Protein AF-0000000073264698 (afdb_homodimer)

Solvent-accessible surface area (backbone atoms only — not comparable to full-atom values): 19988 Å² total; per-residue (Å²): 133,82,76,74,71,69,73,76,76,68,92,59,79,69,50,69,64,56,56,58,44,65,70,44,79,72,70,53,70,66,53,48,53,49,50,48,73,65,31,65,71,46,46,51,50,41,48,51,43,9,61,44,48,5,30,46,52,23,46,62,50,40,37,46,68,31,37,41,78,71,71,43,52,62,69,57,36,48,51,26,49,51,34,13,47,54,22,11,37,54,28,11,48,54,45,32,46,39,34,67,73,67,63,42,50,53,68,58,51,36,48,52,25,44,50,50,14,52,53,27,47,53,48,43,55,51,32,56,76,69,63,53,53,68,68,58,49,26,53,34,31,17,44,25,18,14,11,40,52,15,25,48,19,35,51,49,42,46,44,52,66,67,48,58,86,53,57,59,26,51,54,35,26,52,46,51,38,36,23,46,50,22,19,48,51,48,59,61,60,29,63,64,88,69,38,60,64,116,134,82,77,74,72,69,74,76,75,70,90,58,80,69,52,70,63,54,57,58,46,65,70,44,80,70,70,53,68,64,53,48,55,49,50,49,74,66,31,64,69,48,46,51,50,41,49,52,44,10,62,42,48,5,31,46,52,24,47,62,52,41,36,47,68,32,37,40,78,71,71,42,51,62,70,57,36,48,52,28,51,51,35,13,47,56,22,10,37,52,29,11,50,53,46,33,46,39,33,67,72,66,62,42,51,55,66,58,51,36,50,51,25,43,51,51,14,52,54,27,47,54,49,42,54,51,33,56,75,69,62,54,55,69,68,57,48,26,54,34,32,17,45,24,19,13,11,41,52,15,25,48,20,37,51,49,42,48,46,52,65,66,47,59,86,54,56,59,26,52,54,35,26,52,48,51,38,37,23,47,50,23,19,48,51,45,58,59,56,22,72,55,89,70,38,61,71,113

Secondary structure (DSSP, 8-state):
---------------HHHHHHHHS----HHHHHHHHHH-HHHHHHHHHHIIIIIHHHHHHHTHHHHHHTTT--HHHHHHHHHHHHHHHHHHHHHHHHHHHHS---HHHHHHHHHHHHHHHHHHHHHHHHTT--HHHHHHHHHHHHHHHHHHHHHHHHHHHHHHTTS-HHHHHHHHHHHHHHHHHHHHHSTTTTT-S--/---------------HHHHHHHHS----HHHHHHHHHH-HHHHHHHHHHIIIIIHHHHHHHTHHHHHHTTT--HHHHHHHHHHHHHHHHHHHHHHHHHHHHS---HHHHHHHHHHHHHHHHHHHHHHHHTT--HHHHHHHHHHHHHHHHHHHHHHHHHHHHHHTTS-HHHHHHHHHHHHHHHHHHHHHSTTTTT-S--

Organism: Beta vulgaris subsp. vulgaris (NCBI:txid3555)

InterPro domains:
  IPR036259 MFS transporter superfamily [G3DSA:1.20.1250.20] (1-195)
  IPR036259 MFS transporter superfamily [SSF103473] (23-185)
  IPR049680 Choline/ethanolamine transporter FLVCR1-2/SLC49-like [PTHR10924] (2-188)

Foldseek 3Di:
DDCPPPPDDPVPDCPPLNVVCVVPPNPDPVVLVVLCVVQPQNVVLLVLLLQQLQLVVLLLVCQQVQLVVLVDHPVLSVLLSVLLQVLQVVLLVVLVCCCVPVVDQLVVSLVVLVVQLVVLVVVLLVCSVVVHDSVVNSVSSSSNSSSRSSNNVSSLVVSPVSSPPRDSVSSVVSSVVSSNVSSVCNNPPAVPDVHSND/DDCPPPPDDPPPDCPPLNVVCVVPPNDDPVVLVVLCVVQPQNVVLLVLLLQQLQLVVLLLVCQQVQLVVLVDHPVLSVLLSVLLQVLQVVLLVVLVCCCVPVVPQLVVSLVVLQVQLVVLVVVLLVCSVVVHDSVVNSVSSSSNSSSRSSNNVSSLVVSPVSSPPRDSVSSVVSSVVSSNVSSVCNNPPQVPDVHSND

Radius of gyration: 20.83 Å; Cα contacts (8 Å, |Δi|>4): 547; chains: 2; bounding box: 48×57×48 Å

Structure (mmCIF, N/CA/C/O backbone):
data_AF-0000000073264698-model_v1
#
loop_
_entity.id
_entity.type
_entity.pdbx_description
1 polymer 'Major facilitator superfamily (MFS) profile domain-containing protein'
#
loop_
_atom_site.group_PDB
_atom_site.id
_atom_site.type_symbol
_atom_site.label_atom_id
_atom_site.label_alt_id
_atom_site.label_comp_id
_atom_site.label_asym_id
_atom_site.label_entity_id
_atom_site.label_seq_id
_atom_site.pdbx_PDB_ins_code
_atom_site.Cartn_x
_atom_site.Cartn_y
_atom_site.Cartn_z
_atom_site.occupancy
_atom_site.B_iso_or_equiv
_atom_site.auth_seq_id
_atom_site.auth_comp_id
_atom_site.auth_asym_id
_atom_site.auth_atom_id
_atom_site.pdbx_PDB_model_num
ATOM 1 N N . CYS A 1 1 ? 21.531 9.477 -19.219 1 22.06 1 CYS A N 1
ATOM 2 C CA . CYS A 1 1 ? 21.406 9.398 -17.766 1 22.06 1 CYS A CA 1
ATOM 3 C C . CYS A 1 1 ? 20.844 10.695 -17.203 1 22.06 1 CYS A C 1
ATOM 5 O O . CYS A 1 1 ? 21.578 11.664 -16.984 1 22.06 1 CYS A O 1
ATOM 7 N N . THR A 1 2 ? 19.844 11.352 -17.781 1 27.12 2 THR A N 1
ATOM 8 C CA . THR A 1 2 ? 19.297 12.703 -17.672 1 27.12 2 THR A CA 1
ATOM 9 C C . THR A 1 2 ? 18.953 13.039 -16.234 1 27.12 2 THR A C 1
ATOM 11 O O . THR A 1 2 ? 18.234 12.281 -15.57 1 27.12 2 THR A O 1
ATOM 14 N N . LEU A 1 3 ? 19.75 13.883 -15.562 1 25.58 3 LEU A N 1
ATOM 15 C CA . LEU A 1 3 ? 19.812 14.57 -14.273 1 25.58 3 LEU A CA 1
ATOM 16 C C . LEU A 1 3 ? 18.516 15.328 -14 1 25.58 3 LEU A C 1
ATOM 18 O O . LEU A 1 3 ? 18.25 16.359 -14.625 1 25.58 3 LEU A O 1
ATOM 22 N N . ILE A 1 4 ? 17.375 14.641 -14.031 1 32.09 4 ILE A N 1
ATOM 23 C CA . ILE A 1 4 ? 16.172 15.398 -13.664 1 32.09 4 ILE A CA 1
ATOM 24 C C . ILE A 1 4 ? 16.453 16.219 -12.406 1 32.09 4 ILE A C 1
ATOM 26 O O . ILE A 1 4 ? 16.688 15.648 -11.336 1 32.09 4 ILE A O 1
ATOM 30 N N . ARG A 1 5 ? 17.047 17.344 -12.617 1 32.41 5 ARG A N 1
ATOM 31 C CA . ARG A 1 5 ? 17.297 18.344 -11.586 1 32.41 5 ARG A CA 1
ATOM 32 C C . ARG A 1 5 ? 16.062 18.547 -10.719 1 32.41 5 ARG A C 1
ATOM 34 O O . ARG A 1 5 ? 14.992 18.906 -11.219 1 32.41 5 ARG A O 1
ATOM 41 N N . PHE A 1 6 ? 15.914 17.766 -9.703 1 31.48 6 PHE A N 1
ATOM 42 C CA . PHE A 1 6 ? 14.852 18.016 -8.734 1 31.48 6 PHE A CA 1
ATOM 43 C C . PHE A 1 6 ? 14.844 19.484 -8.305 1 31.48 6 PHE A C 1
ATOM 45 O O . PHE A 1 6 ? 15.906 20.062 -8.07 1 31.48 6 PHE A O 1
ATOM 52 N N . PRO A 1 7 ? 14.039 20.25 -8.891 1 34.22 7 PRO A N 1
ATOM 53 C CA . PRO A 1 7 ? 14.016 21.656 -8.484 1 34.22 7 PRO A CA 1
ATOM 54 C C . PRO A 1 7 ? 14.289 21.844 -6.992 1 34.22 7 PRO A C 1
ATOM 56 O O . PRO A 1 7 ? 14.016 20.953 -6.191 1 34.22 7 PRO A O 1
ATOM 59 N N . SER A 1 8 ? 15.336 22.641 -6.637 1 33.06 8 SER A N 1
ATOM 60 C CA . SER A 1 8 ? 15.68 23.047 -5.281 1 33.06 8 SER A CA 1
ATOM 61 C C . SER A 1 8 ? 14.43 23.391 -4.477 1 33.06 8 SER A C 1
ATOM 63 O O . SER A 1 8 ? 13.453 23.906 -5.023 1 33.06 8 SER A O 1
ATOM 65 N N . ALA A 1 9 ? 14.203 22.812 -3.369 1 34.59 9 ALA A N 1
ATOM 66 C CA . ALA A 1 9 ? 13.117 23.031 -2.418 1 34.59 9 ALA A CA 1
ATOM 67 C C . ALA A 1 9 ? 12.859 24.531 -2.221 1 34.59 9 ALA A C 1
ATOM 69 O O . ALA A 1 9 ? 13.789 25.297 -1.97 1 34.59 9 ALA A O 1
ATOM 70 N N . PRO A 1 10 ? 11.969 25.172 -2.891 1 34.12 10 PRO A N 1
ATOM 71 C CA . PRO A 1 10 ? 11.727 26.562 -2.516 1 34.12 10 PRO A CA 1
ATOM 72 C C . PRO A 1 10 ? 11.945 26.828 -1.025 1 34.12 10 PRO A C 1
ATOM 74 O O . PRO A 1 10 ? 11.875 25.891 -0.219 1 34.12 10 PRO A O 1
ATOM 77 N N . GLU A 1 11 ? 12.617 27.969 -0.575 1 34.81 11 GLU A N 1
ATOM 78 C CA . GLU A 1 11 ? 12.656 28.438 0.807 1 34.81 11 GLU A CA 1
ATOM 79 C C . GLU A 1 11 ? 11.289 28.312 1.47 1 34.81 11 GLU A C 1
ATOM 81 O O . GLU A 1 11 ? 10.414 29.172 1.262 1 34.81 11 GLU A O 1
ATOM 86 N N . LYS A 1 12 ? 10.508 27.344 1.228 1 37.5 12 LYS A N 1
ATOM 87 C CA . LYS A 1 12 ? 9.125 27.172 1.664 1 37.5 12 LYS A CA 1
ATOM 88 C C . LYS A 1 12 ? 8.945 27.609 3.113 1 37.5 12 LYS A C 1
ATOM 90 O O . LYS A 1 12 ? 9.812 27.375 3.953 1 37.5 12 LYS A O 1
ATOM 95 N N . PRO A 1 13 ? 8.047 28.562 3.336 1 36.47 13 PRO A N 1
ATOM 96 C CA . PRO A 1 13 ? 7.633 28.875 4.707 1 36.47 13 PRO A CA 1
ATOM 97 C C . PRO A 1 13 ? 7.539 27.641 5.594 1 36.47 13 PRO A C 1
ATOM 99 O O . PRO A 1 13 ? 7.148 26.562 5.125 1 36.47 13 PRO A O 1
ATOM 102 N N . VAL A 1 14 ? 8.516 27.312 6.465 1 38.41 14 VAL A N 1
ATOM 103 C CA . VAL A 1 14 ? 8.531 26.312 7.531 1 38.41 14 VAL A CA 1
ATOM 104 C C . VAL A 1 14 ? 7.098 26.031 7.984 1 38.41 14 VAL A C 1
ATOM 106 O O . VAL A 1 14 ? 6.375 26.938 8.391 1 38.41 14 VAL A O 1
ATOM 109 N N . SER A 1 15 ? 6.328 25.219 7.332 1 36.09 15 SER A N 1
ATOM 110 C CA . SER A 1 15 ? 4.988 24.906 7.82 1 36.09 15 SER A CA 1
ATOM 111 C C . SER A 1 15 ? 4.918 24.984 9.344 1 36.09 15 SER A C 1
ATOM 113 O O . SER A 1 15 ? 5.906 24.734 10.031 1 36.09 15 SER A O 1
ATOM 115 N N . CYS A 1 16 ? 3.908 25.766 9.836 1 34.25 16 CYS A N 1
ATOM 116 C CA . CYS A 1 16 ? 3.578 25.953 11.242 1 34.25 16 CYS A CA 1
ATOM 117 C C . CYS A 1 16 ? 3.873 24.688 12.039 1 34.25 16 CYS A C 1
ATOM 119 O O . CYS A 1 16 ? 4.246 24.75 13.211 1 34.25 16 CYS A O 1
ATOM 121 N N . SER A 1 17 ? 3.744 23.484 11.383 1 37.44 17 SER A N 1
ATOM 122 C CA . SER A 1 17 ? 3.99 22.266 12.133 1 37.44 17 SER A CA 1
ATOM 123 C C . SER A 1 17 ? 5.477 22.078 12.414 1 37.44 17 SER A C 1
ATOM 125 O O . SER A 1 17 ? 5.859 21.562 13.469 1 37.44 17 SER A O 1
ATOM 127 N N . GLN A 1 18 ? 6.375 22.422 11.445 1 39.94 18 GLN A N 1
ATOM 128 C CA . GLN A 1 18 ? 7.805 22.297 11.727 1 39.94 18 GLN A CA 1
ATOM 129 C C . GLN A 1 18 ? 8.234 23.281 12.82 1 39.94 18 GLN A C 1
ATOM 131 O O . GLN A 1 18 ? 9.031 22.938 13.695 1 39.94 18 GLN A O 1
ATOM 136 N N . ASN A 1 19 ? 7.887 24.578 12.641 1 39.28 19 ASN A N 1
ATOM 137 C CA . ASN A 1 19 ? 8.25 25.547 13.656 1 39.28 19 ASN A CA 1
ATOM 138 C C . ASN A 1 19 ? 7.68 25.188 15.023 1 39.28 19 ASN A C 1
ATOM 140 O O . ASN A 1 19 ? 8.367 25.297 16.047 1 39.28 19 ASN A O 1
ATOM 144 N N . PHE A 1 20 ? 6.371 24.906 15.039 1 39.91 20 PHE A N 1
ATOM 145 C CA . PHE A 1 20 ? 5.805 24.484 16.312 1 39.91 20 PHE A CA 1
ATOM 146 C C . PHE A 1 20 ? 6.449 23.203 16.812 1 39.91 20 PHE A C 1
ATOM 148 O O . PHE A 1 20 ? 6.625 23.016 18.016 1 39.91 20 PHE A O 1
ATOM 155 N N . ARG A 1 21 ? 6.871 22.312 15.945 1 44.22 21 ARG A N 1
ATOM 156 C CA . ARG A 1 21 ? 7.598 21.078 16.281 1 44.22 21 ARG A CA 1
ATOM 157 C C . ARG A 1 21 ? 9 21.406 16.797 1 44.22 21 ARG A C 1
ATOM 159 O O . ARG A 1 21 ? 9.562 20.641 17.578 1 44.22 21 ARG A O 1
ATOM 166 N N . GLN A 1 22 ? 9.633 22.312 16.281 1 46.19 22 GLN A N 1
ATOM 167 C CA . GLN A 1 22 ? 10.961 22.703 16.75 1 46.19 22 GLN A CA 1
ATOM 168 C C . GLN A 1 22 ? 10.93 23.062 18.234 1 46.19 22 GLN A C 1
ATOM 170 O O . GLN A 1 22 ? 11.93 22.891 18.938 1 46.19 22 GLN A O 1
ATOM 175 N N . GLN A 1 23 ? 9.953 23.812 18.578 1 47.06 23 GLN A N 1
ATOM 176 C CA . GLN A 1 23 ? 10.062 24.312 19.953 1 47.06 23 GLN A CA 1
ATOM 177 C C . GLN A 1 23 ? 9.758 23.203 20.969 1 47.06 23 GLN A C 1
ATOM 179 O O . GLN A 1 23 ? 10.078 23.328 22.141 1 47.06 23 GLN A O 1
ATOM 184 N N . ILE A 1 24 ? 8.859 22.234 20.609 1 47.81 24 ILE A N 1
ATOM 185 C CA . ILE A 1 24 ? 8.555 21.25 21.656 1 47.81 24 ILE A CA 1
ATOM 186 C C . ILE A 1 24 ? 9.609 20.141 21.641 1 47.81 24 ILE A C 1
ATOM 188 O O . ILE A 1 24 ? 9.945 19.609 20.578 1 47.81 24 ILE A O 1
ATOM 192 N N . GLU A 1 25 ? 10.406 20.047 22.562 1 51.59 25 GLU A N 1
ATOM 193 C CA . GLU A 1 25 ? 11.344 18.953 22.781 1 51.59 25 GLU A CA 1
ATOM 194 C C . GLU A 1 25 ? 10.852 17.672 22.109 1 51.59 25 GLU A C 1
ATOM 196 O O . GLU A 1 25 ? 9.781 17.156 22.438 1 51.59 25 GLU A O 1
ATOM 201 N N . LYS A 1 26 ? 11.102 17.531 20.797 1 58.25 26 LYS A N 1
ATOM 202 C CA . LYS A 1 26 ? 10.68 16.359 20.016 1 58.25 26 LYS A CA 1
ATOM 203 C C . LYS A 1 26 ? 10.875 15.078 20.812 1 58.25 26 LYS A C 1
ATOM 205 O O . LYS A 1 26 ? 11.977 14.797 21.297 1 58.25 26 LYS A O 1
ATOM 210 N N . PRO A 1 27 ? 9.867 14.492 21.406 1 60.19 27 PRO A N 1
ATOM 211 C CA . PRO A 1 27 ? 10.031 13.227 22.125 1 60.19 27 PRO A CA 1
ATOM 212 C C . PRO A 1 27 ? 10.938 12.242 21.391 1 60.19 27 PRO A C 1
ATOM 214 O O . PRO A 1 27 ? 11.094 12.328 20.172 1 60.19 27 PRO A O 1
ATOM 217 N N . ASP A 1 28 ? 11.727 11.547 22.156 1 72.75 28 ASP A N 1
ATOM 218 C CA . ASP A 1 28 ? 12.57 10.445 21.688 1 72.75 28 ASP A CA 1
ATOM 219 C C . ASP A 1 28 ? 11.805 9.516 20.766 1 72.75 28 ASP A C 1
ATOM 221 O O . ASP A 1 28 ? 10.578 9.438 20.828 1 72.75 28 ASP A O 1
ATOM 225 N N . VAL A 1 29 ? 12.477 9.078 19.75 1 76.06 29 VAL A N 1
ATOM 226 C CA . VAL A 1 29 ? 11.945 8.148 18.75 1 76.06 29 VAL A CA 1
ATOM 227 C C . VAL A 1 29 ? 11.188 7.023 19.453 1 76.06 29 VAL A C 1
ATOM 229 O O . VAL A 1 29 ? 10.078 6.66 19.047 1 76.06 29 VAL A O 1
ATOM 232 N N . VAL A 1 30 ? 11.758 6.551 20.406 1 76.88 30 VAL A N 1
ATOM 233 C CA . VAL A 1 30 ? 11.164 5.441 21.141 1 76.88 30 VAL A CA 1
ATOM 234 C C . VAL A 1 30 ? 9.844 5.879 21.766 1 76.88 30 VAL A C 1
ATOM 236 O O . VAL A 1 30 ? 8.859 5.133 21.734 1 76.88 30 VAL A O 1
ATOM 239 N N . SER A 1 31 ? 9.852 7.031 22.219 1 80.12 31 SER A N 1
ATOM 240 C CA . SER A 1 31 ? 8.633 7.555 22.844 1 80.12 31 SER A CA 1
ATOM 241 C C . SER A 1 31 ? 7.531 7.758 21.812 1 80.12 31 SER A C 1
ATOM 243 O O . SER A 1 31 ? 6.355 7.516 22.094 1 80.12 31 SER A O 1
ATOM 245 N N . GLN A 1 32 ? 7.961 8.133 20.609 1 81.06 32 GLN A N 1
ATOM 246 C CA . GLN A 1 32 ? 6.996 8.328 19.531 1 81.06 32 GLN A CA 1
ATOM 247 C C . GLN A 1 32 ? 6.324 7.02 19.156 1 81.06 32 GLN A C 1
ATOM 249 O O . GLN A 1 32 ? 5.094 6.945 19.062 1 81.06 32 GLN A O 1
ATOM 254 N N . TYR A 1 33 ? 7.074 6.062 19.031 1 85.44 33 TYR A N 1
ATOM 255 C CA . TYR A 1 33 ? 6.539 4.758 18.656 1 85.44 33 TYR A CA 1
ATOM 256 C C . TYR A 1 33 ? 5.777 4.129 19.812 1 85.44 33 TYR A C 1
ATOM 258 O O . TYR A 1 33 ? 4.742 3.484 19.609 1 85.44 33 TYR A O 1
ATOM 266 N N . THR A 1 34 ? 6.273 4.305 20.969 1 85.5 34 THR A N 1
ATOM 267 C CA . THR A 1 34 ? 5.574 3.781 22.141 1 85.5 34 THR A CA 1
ATOM 268 C C . THR A 1 34 ? 4.207 4.441 22.297 1 85.5 34 THR A C 1
ATOM 270 O O . THR A 1 34 ? 3.23 3.783 22.656 1 85.5 34 THR A O 1
ATOM 273 N N . SER A 1 35 ? 4.18 5.648 22.031 1 87.25 35 SER A N 1
ATOM 274 C CA . SER A 1 35 ? 2.908 6.355 22.125 1 87.25 35 SER A CA 1
ATOM 275 C C . SER A 1 35 ? 1.899 5.812 21.125 1 87.25 35 SER A C 1
ATOM 277 O O . SER A 1 35 ? 0.702 5.75 21.406 1 87.25 35 SER A O 1
ATOM 279 N N . LEU A 1 36 ? 2.389 5.469 19.984 1 89.69 36 LEU A N 1
ATOM 280 C CA . LEU A 1 36 ? 1.523 4.887 18.969 1 89.69 36 LEU A CA 1
ATOM 281 C C . LEU A 1 36 ? 0.93 3.566 19.438 1 89.69 36 LEU A C 1
ATOM 283 O O . LEU A 1 36 ? -0.267 3.322 19.281 1 89.69 36 LEU A O 1
ATOM 287 N N . PHE A 1 37 ? 1.741 2.84 20.078 1 89.94 37 PHE A N 1
ATOM 288 C CA . PHE A 1 37 ? 1.315 1.504 20.484 1 89.94 37 PHE A CA 1
ATOM 289 C C . PHE A 1 37 ? 0.487 1.557 21.75 1 89.94 37 PHE A C 1
ATOM 291 O O . PHE A 1 37 ? -0.177 0.581 22.109 1 89.94 37 PHE A O 1
ATOM 298 N N . ARG A 1 38 ? 0.439 2.67 22.359 1 88.31 38 ARG A N 1
ATOM 299 C CA . ARG A 1 38 ? -0.348 2.842 23.578 1 88.31 38 ARG A CA 1
ATOM 300 C C . ARG A 1 38 ? -1.711 3.449 23.266 1 88.31 38 ARG A C 1
ATOM 302 O O . ARG A 1 38 ? -2.633 3.369 24.078 1 88.31 38 ARG A O 1
ATOM 309 N N . SER A 1 39 ? -1.797 3.975 22.141 1 91.69 39 SER A N 1
ATOM 310 C CA . SER A 1 39 ? -3.066 4.574 21.734 1 91.69 39 SER A CA 1
ATOM 311 C C . SER A 1 39 ? -4.043 3.514 21.234 1 91.69 39 SER A C 1
ATOM 313 O O . SER A 1 39 ? -3.852 2.949 20.156 1 91.69 39 SER A O 1
ATOM 315 N N . THR A 1 40 ? -5.09 3.297 21.984 1 93.25 40 THR A N 1
ATOM 316 C CA . THR A 1 40 ? -6.09 2.295 21.625 1 93.25 40 THR A CA 1
ATOM 317 C C . THR A 1 40 ? -6.762 2.648 20.297 1 93.25 40 THR A C 1
ATOM 319 O O . THR A 1 40 ? -7.062 1.764 19.5 1 93.25 40 THR A O 1
ATOM 322 N N . ASP A 1 41 ? -7.016 3.947 20.141 1 94.81 41 ASP A N 1
ATOM 323 C CA . ASP A 1 41 ? -7.645 4.387 18.891 1 94.81 41 ASP A CA 1
ATOM 324 C C . ASP A 1 41 ? -6.746 4.109 17.688 1 94.81 41 ASP A C 1
ATOM 326 O O . ASP A 1 41 ? -7.219 3.65 16.656 1 94.81 41 ASP A O 1
ATOM 330 N N . PHE A 1 42 ? -5.504 4.402 17.906 1 96.31 42 PHE A N 1
ATOM 331 C CA . PHE A 1 42 ? -4.555 4.152 16.828 1 96.31 42 PHE A CA 1
ATOM 332 C C . PHE A 1 42 ? -4.438 2.662 16.547 1 96.31 42 PHE A C 1
ATOM 334 O O . PHE A 1 42 ? -4.387 2.244 15.383 1 96.31 42 PHE A O 1
ATOM 341 N N . LEU A 1 43 ? -4.426 1.874 17.516 1 95.69 43 LEU A N 1
ATOM 342 C CA . LEU A 1 43 ? -4.312 0.429 17.344 1 95.69 43 LEU A CA 1
ATOM 343 C C . LEU A 1 43 ? -5.535 -0.132 16.625 1 95.69 43 LEU A C 1
ATOM 345 O O . LEU A 1 43 ? -5.418 -1.071 15.836 1 95.69 43 LEU A O 1
ATOM 349 N N . ARG A 1 44 ? -6.656 0.418 16.922 1 95.06 44 ARG A N 1
ATOM 350 C CA . ARG A 1 44 ? -7.863 -0.002 16.219 1 95.06 44 ARG A CA 1
ATOM 351 C C . ARG A 1 44 ? -7.754 0.307 14.727 1 95.06 44 ARG A C 1
ATOM 353 O O . ARG A 1 44 ? -8.148 -0.505 13.891 1 95.06 44 ARG A O 1
ATOM 360 N N . ILE A 1 45 ? -7.215 1.462 14.398 1 96.44 45 ILE A N 1
ATOM 361 C CA . ILE A 1 45 ? -7.02 1.843 13 1 96.44 45 ILE A CA 1
ATOM 362 C C . ILE A 1 45 ? -6.039 0.876 12.336 1 96.44 45 ILE A C 1
ATOM 364 O O . ILE A 1 45 ? -6.262 0.438 11.211 1 96.44 45 ILE A O 1
ATOM 368 N N . CYS A 1 46 ? -5.027 0.505 13.117 1 96.19 46 CYS A N 1
ATOM 369 C CA . CYS A 1 46 ? -4.027 -0.427 12.602 1 96.19 46 CYS A CA 1
ATOM 370 C C . CYS A 1 46 ? -4.652 -1.781 12.297 1 96.19 46 CYS A C 1
ATOM 372 O O . CYS A 1 46 ? -4.375 -2.377 11.25 1 96.19 46 CYS A O 1
ATOM 374 N N . ILE A 1 47 ? -5.461 -2.195 13.102 1 94.12 47 ILE A N 1
ATOM 375 C CA . ILE A 1 47 ? -6.125 -3.48 12.914 1 94.12 47 ILE A CA 1
ATOM 376 C C . ILE A 1 47 ? -7.027 -3.418 11.68 1 94.12 47 ILE A C 1
ATOM 378 O O . ILE A 1 47 ? -7.023 -4.332 10.852 1 94.12 47 ILE A O 1
ATOM 382 N N . CYS A 1 48 ? -7.766 -2.359 11.578 1 94.06 48 CYS A N 1
ATOM 383 C CA . CYS A 1 48 ? -8.633 -2.174 10.414 1 94.06 48 CYS A CA 1
ATOM 384 C C . CYS A 1 48 ? -7.824 -2.113 9.133 1 94.06 48 CYS A C 1
ATOM 386 O O . CYS A 1 48 ? -8.211 -2.705 8.117 1 94.06 48 CYS A O 1
ATOM 388 N N . TYR A 1 49 ? -6.773 -1.435 9.266 1 95.5 49 TYR A N 1
ATOM 389 C CA . TYR A 1 49 ? -5.902 -1.277 8.102 1 95.5 49 TYR A CA 1
ATOM 390 C C . TYR A 1 49 ? -5.289 -2.613 7.695 1 95.5 49 TYR A C 1
ATOM 392 O O . TYR A 1 49 ? -5.289 -2.965 6.516 1 95.5 49 TYR A O 1
ATOM 400 N N . GLY A 1 50 ? -4.793 -3.355 8.602 1 93.12 50 GLY A N 1
ATOM 401 C CA . GLY A 1 50 ? -4.184 -4.648 8.336 1 93.12 50 GLY A CA 1
ATOM 402 C C . GLY A 1 50 ? -5.18 -5.699 7.887 1 93.12 50 GLY A C 1
ATOM 403 O O . GLY A 1 50 ? -4.93 -6.422 6.918 1 93.12 50 GLY A O 1
ATOM 404 N N . LEU A 1 51 ? -6.277 -5.762 8.516 1 88.56 51 LEU A N 1
ATOM 405 C CA . LEU A 1 51 ? -7.297 -6.746 8.18 1 88.56 51 LEU A CA 1
ATOM 406 C C . LEU A 1 51 ? -7.98 -6.391 6.863 1 88.56 51 LEU A C 1
ATOM 408 O O . LEU A 1 51 ? -8.359 -7.281 6.098 1 88.56 51 LEU A O 1
ATOM 412 N N . GLY A 1 52 ? -8.133 -5.16 6.66 1 92.75 52 GLY A N 1
ATOM 413 C CA . GLY A 1 52 ? -8.758 -4.734 5.418 1 92.75 52 GLY A CA 1
ATOM 414 C C . GLY A 1 52 ? -7.805 -4.75 4.238 1 92.75 52 GLY A C 1
ATOM 415 O O . GLY A 1 52 ? -7.848 -5.66 3.408 1 92.75 52 GLY A O 1
ATOM 416 N N . SER A 1 53 ? -6.895 -3.836 4.254 1 92.38 53 SER A N 1
ATOM 417 C CA . SER A 1 53 ? -5.996 -3.639 3.119 1 92.38 53 SER A CA 1
ATOM 418 C C . SER A 1 53 ? -4.961 -4.754 3.031 1 92.38 53 SER A C 1
ATOM 420 O O . SER A 1 53 ? -4.59 -5.18 1.937 1 92.38 53 SER A O 1
ATOM 422 N N . GLY A 1 54 ? -4.484 -5.238 4.145 1 90.25 54 GLY A N 1
ATOM 423 C CA . GLY A 1 54 ? -3.5 -6.309 4.133 1 90.25 54 GLY A CA 1
ATOM 424 C C . GLY A 1 54 ? -4.051 -7.621 3.617 1 90.25 54 GLY A C 1
ATOM 425 O O . GLY A 1 54 ? -3.432 -8.273 2.771 1 90.25 54 GLY A O 1
ATOM 426 N N . LEU A 1 55 ? -5.141 -7.992 4.121 1 88.56 55 LEU A N 1
ATOM 427 C CA . LEU A 1 55 ? -5.773 -9.219 3.654 1 88.56 55 LEU A CA 1
ATOM 428 C C . LEU A 1 55 ? -6.145 -9.109 2.18 1 88.56 55 LEU A C 1
ATOM 430 O O . LEU A 1 55 ? -6.023 -10.086 1.432 1 88.56 55 LEU A O 1
ATOM 434 N N . TYR A 1 56 ? -6.574 -7.984 1.827 1 91.12 56 TYR A N 1
ATOM 435 C CA . TYR A 1 56 ? -6.895 -7.742 0.425 1 91.12 56 TYR A CA 1
ATOM 436 C C . TYR A 1 56 ? -5.656 -7.898 -0.452 1 91.12 56 TYR A C 1
ATOM 438 O O . TYR A 1 56 ? -5.734 -8.453 -1.552 1 91.12 56 TYR A O 1
ATOM 446 N N . ALA A 1 57 ? -4.594 -7.367 0.016 1 87 57 ALA A N 1
ATOM 447 C CA . ALA A 1 57 ? -3.344 -7.512 -0.724 1 87 57 ALA A CA 1
ATOM 448 C C . ALA A 1 57 ? -2.969 -8.984 -0.886 1 87 57 ALA A C 1
ATOM 450 O O . ALA A 1 57 ? -2.533 -9.406 -1.96 1 87 57 ALA A O 1
ATOM 451 N N . GLY A 1 58 ? -3.107 -9.719 0.141 1 83.75 58 GLY A N 1
ATOM 452 C CA . GLY A 1 58 ? -2.877 -11.156 0.058 1 83.75 58 GLY A CA 1
ATOM 453 C C . GLY A 1 58 ? -3.816 -11.859 -0.904 1 83.75 58 GLY A C 1
ATOM 454 O O . GLY A 1 58 ? -3.395 -12.734 -1.664 1 83.75 58 GLY A O 1
ATOM 455 N N . TRP A 1 59 ? -5.043 -11.477 -0.845 1 86 59 TRP A N 1
ATOM 456 C CA . TRP A 1 59 ? -6.043 -12.039 -1.749 1 86 59 TRP A CA 1
ATOM 457 C C . TRP A 1 59 ? -5.688 -11.742 -3.203 1 86 59 TRP A C 1
ATOM 459 O O . TRP A 1 59 ? -5.777 -12.625 -4.062 1 86 59 TRP A O 1
ATOM 469 N N . CYS A 1 60 ? -5.301 -10.523 -3.445 1 83.88 60 CYS A N 1
ATOM 470 C CA . CYS A 1 60 ? -4.91 -10.133 -4.797 1 83.88 60 CYS A CA 1
ATOM 471 C C . CYS A 1 60 ? -3.703 -10.938 -5.266 1 83.88 60 CYS A C 1
ATOM 473 O O . CYS A 1 60 ? -3.617 -11.312 -6.438 1 83.88 60 CYS A O 1
ATOM 475 N N . GLY A 1 61 ? -2.842 -11.203 -4.422 1 78.06 61 GLY A N 1
ATOM 476 C CA . GLY A 1 61 ? -1.646 -11.961 -4.758 1 78.06 61 GLY A CA 1
ATOM 477 C C . GLY A 1 61 ? -1.925 -13.422 -5.062 1 78.06 61 GLY A C 1
ATOM 478 O O . GLY A 1 61 ? -1.166 -14.062 -5.789 1 78.06 61 GLY A O 1
ATOM 479 N N . SER A 1 62 ? -3.021 -13.961 -4.555 1 78.5 62 SER A N 1
ATOM 480 C CA . SER A 1 62 ? -3.352 -15.367 -4.742 1 78.5 62 SER A CA 1
ATOM 481 C C . SER A 1 62 ? -4.559 -15.539 -5.664 1 78.5 62 SER A C 1
ATOM 483 O O . SER A 1 62 ? -5.168 -16.609 -5.707 1 78.5 62 SER A O 1
ATOM 485 N N . LEU A 1 63 ? -4.918 -14.539 -6.266 1 83.56 63 LEU A N 1
ATOM 486 C CA . LEU A 1 63 ? -6.145 -14.508 -7.055 1 83.56 63 LEU 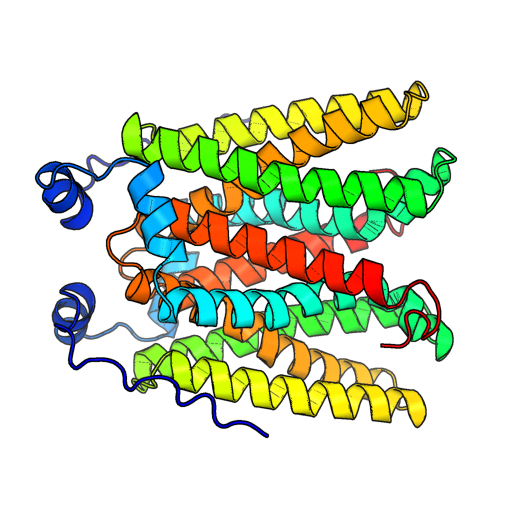A CA 1
ATOM 487 C C . LEU A 1 63 ? -6.121 -15.578 -8.141 1 83.56 63 LEU A C 1
ATOM 489 O O . LEU A 1 63 ? -7.098 -16.312 -8.312 1 83.56 63 LEU A O 1
ATOM 493 N N . ASN A 1 64 ? -5.008 -15.688 -8.82 1 79.56 64 ASN A N 1
ATOM 494 C CA . ASN A 1 64 ? -4.898 -16.656 -9.906 1 79.56 64 ASN A CA 1
ATOM 495 C C . ASN A 1 64 ? -5.039 -18.094 -9.398 1 79.56 64 ASN A C 1
ATOM 497 O O . ASN A 1 64 ? -5.758 -18.891 -9.984 1 79.56 64 ASN A O 1
ATOM 501 N N . GLU A 1 65 ? -4.348 -18.359 -8.352 1 76.12 65 GLU A N 1
ATOM 502 C CA . GLU A 1 65 ? -4.418 -19.688 -7.777 1 76.12 65 GLU A CA 1
ATOM 503 C C . GLU A 1 65 ? -5.828 -20.016 -7.285 1 76.12 65 GLU A C 1
ATOM 505 O O . GLU A 1 65 ? -6.316 -21.125 -7.453 1 76.12 65 GLU A O 1
ATOM 510 N N . ASN A 1 66 ? -6.48 -19.141 -6.68 1 81.88 66 ASN A N 1
ATOM 511 C CA . ASN A 1 66 ? -7.816 -19.344 -6.125 1 81.88 66 ASN A CA 1
ATOM 512 C C . ASN A 1 66 ? -8.859 -19.516 -7.227 1 81.88 66 ASN A C 1
ATOM 514 O O . ASN A 1 66 ? -9.727 -20.375 -7.129 1 81.88 66 ASN A O 1
ATOM 518 N N . LEU A 1 67 ? -8.68 -18.766 -8.234 1 87.06 67 LEU A N 1
ATOM 519 C CA . LEU A 1 67 ? -9.711 -18.797 -9.273 1 87.06 67 LEU A CA 1
ATOM 520 C C . LEU A 1 67 ? -9.492 -19.953 -10.227 1 87.06 67 LEU A C 1
ATOM 522 O O . LEU A 1 67 ? -10.406 -20.359 -10.953 1 87.06 67 LEU A O 1
ATOM 526 N N . ALA A 1 68 ? -8.258 -20.469 -10.266 1 84 68 ALA A N 1
ATOM 527 C CA . ALA A 1 68 ? -7.996 -21.656 -11.055 1 84 68 ALA A CA 1
ATOM 528 C C . ALA A 1 68 ? -8.852 -22.828 -10.578 1 84 68 ALA A C 1
ATOM 530 O O . ALA A 1 68 ? -9.266 -23.672 -11.383 1 84 68 ALA A O 1
ATOM 531 N N . SER A 1 69 ? -9.141 -22.828 -9.344 1 83.94 69 SER A N 1
ATOM 532 C CA . SER A 1 69 ? -9.961 -23.891 -8.773 1 83.94 69 SER A CA 1
ATOM 533 C C . SER A 1 69 ? -11.398 -23.812 -9.273 1 83.94 69 SER A C 1
ATOM 535 O O . SER A 1 69 ? -12.141 -24.797 -9.211 1 83.94 69 SER A O 1
ATOM 537 N N . TYR A 1 70 ? -11.742 -22.688 -9.75 1 87.69 70 TYR A N 1
ATOM 538 C CA . TYR A 1 70 ? -13.086 -22.5 -10.281 1 87.69 70 TYR A CA 1
ATOM 539 C C . TYR A 1 70 ? -13.07 -22.531 -11.805 1 87.69 70 TYR A C 1
ATOM 541 O O . TYR A 1 70 ? -14.07 -22.172 -12.445 1 87.69 70 TYR A O 1
ATOM 549 N N . GLY A 1 71 ? -11.906 -22.797 -12.422 1 86.25 71 GLY A N 1
ATOM 550 C CA . GLY A 1 71 ? -11.805 -22.984 -13.859 1 86.25 71 GLY A CA 1
ATOM 551 C C . GLY A 1 71 ? -11.43 -21.719 -14.609 1 86.25 71 GLY A C 1
ATOM 552 O O . GLY A 1 71 ? -11.516 -21.672 -15.836 1 86.25 71 GLY A O 1
ATOM 553 N N . LEU A 1 72 ? -11.133 -20.719 -13.922 1 88.31 72 LEU A N 1
ATOM 554 C CA . LEU A 1 72 ? -10.719 -19.484 -14.586 1 88.31 72 LEU A CA 1
ATOM 555 C C . LEU A 1 72 ? -9.227 -19.5 -14.891 1 88.31 72 LEU A C 1
ATOM 557 O O . LEU A 1 72 ? -8.43 -20 -14.086 1 88.31 72 LEU A O 1
ATOM 561 N N . ASN A 1 73 ? -8.93 -18.953 -16.031 1 85.25 73 ASN A N 1
ATOM 562 C CA . ASN A 1 73 ? -7.52 -18.938 -16.422 1 85.25 73 ASN A CA 1
ATOM 563 C C . ASN A 1 73 ? -6.816 -17.688 -15.906 1 85.25 73 ASN A C 1
ATOM 565 O O . ASN A 1 73 ? -7.441 -16.828 -15.281 1 85.25 73 ASN A O 1
ATOM 569 N N . GLN A 1 74 ? -5.57 -17.562 -16.141 1 80.69 74 GLN A N 1
ATOM 570 C CA . GLN A 1 74 ? -4.719 -16.484 -15.633 1 80.69 74 GLN A CA 1
ATOM 571 C C . GLN A 1 74 ? -5.137 -15.133 -16.203 1 80.69 74 GLN A C 1
ATOM 573 O O . GLN A 1 74 ? -5.105 -14.117 -15.508 1 80.69 74 GLN A O 1
ATOM 578 N N . ALA A 1 75 ? -5.441 -15.141 -17.438 1 83.75 75 ALA A N 1
ATOM 579 C CA . ALA A 1 75 ? -5.875 -13.898 -18.078 1 83.75 75 ALA A CA 1
ATOM 580 C C . ALA A 1 75 ? -7.125 -13.344 -17.406 1 83.75 75 ALA A C 1
ATOM 582 O O . ALA A 1 75 ? -7.215 -12.141 -17.156 1 83.75 75 ALA A O 1
ATOM 583 N N . ASN A 1 76 ? -8.078 -14.25 -17.109 1 89.25 76 ASN A N 1
ATOM 584 C CA . ASN A 1 76 ? -9.305 -13.836 -16.438 1 89.25 76 ASN A CA 1
ATOM 585 C C . ASN A 1 76 ? -9.031 -13.297 -15.039 1 89.25 76 ASN A C 1
ATOM 587 O O . ASN A 1 76 ? -9.602 -12.281 -14.641 1 89.25 76 ASN A O 1
ATOM 591 N N . SER A 1 77 ? -8.18 -13.961 -14.359 1 86.69 77 SER A N 1
ATOM 592 C CA . SER A 1 77 ? -7.805 -13.516 -13.023 1 86.69 77 SER A CA 1
ATOM 593 C C . SER A 1 77 ? -7.141 -12.141 -13.07 1 86.69 77 SER A C 1
ATOM 595 O O . SER A 1 77 ? -7.336 -11.32 -12.172 1 86.69 77 SER A O 1
ATOM 597 N N . GLY A 1 78 ? -6.336 -11.891 -14.039 1 83.25 78 GLY A N 1
ATOM 598 C CA . GLY A 1 78 ? -5.695 -10.602 -14.219 1 83.25 78 GLY A CA 1
ATOM 599 C C . GLY A 1 78 ? -6.684 -9.469 -14.43 1 83.25 78 GLY A C 1
ATOM 600 O O . GLY A 1 78 ? -6.527 -8.383 -13.859 1 83.25 78 GLY A O 1
ATOM 601 N N . TRP A 1 79 ? -7.633 -9.734 -15.211 1 87.81 79 TRP A N 1
ATOM 602 C CA . TRP A 1 79 ? -8.656 -8.727 -15.469 1 87.81 79 TRP A CA 1
ATOM 603 C C . TRP A 1 79 ? -9.43 -8.406 -14.195 1 87.81 79 TRP A C 1
ATOM 605 O O . TRP A 1 79 ? -9.75 -7.242 -13.938 1 87.81 79 TRP A O 1
ATOM 615 N N . ILE A 1 80 ? -9.727 -9.438 -13.484 1 91.94 80 ILE A N 1
ATOM 616 C CA . ILE A 1 80 ? -10.461 -9.258 -12.234 1 91.94 80 ILE A CA 1
ATOM 617 C C . ILE A 1 80 ? -9.625 -8.438 -11.258 1 91.94 80 ILE A C 1
ATOM 619 O O . ILE A 1 80 ? -10.133 -7.496 -10.648 1 91.94 80 ILE A O 1
ATOM 623 N N . GLY A 1 81 ? -8.398 -8.805 -11.156 1 88.94 81 GLY A N 1
ATOM 624 C CA . GLY A 1 81 ? -7.5 -8.055 -10.289 1 88.94 81 GLY A CA 1
ATOM 625 C C . GLY A 1 81 ? -7.336 -6.605 -10.711 1 88.94 81 GLY A C 1
ATOM 626 O O . GLY A 1 81 ? -7.367 -5.703 -9.867 1 88.94 81 GLY A O 1
ATOM 627 N N . MET A 1 82 ? -7.121 -6.387 -11.945 1 87.94 82 MET A N 1
ATOM 628 C CA . MET A 1 82 ? -6.957 -5.035 -12.469 1 87.94 82 MET A CA 1
ATOM 629 C C . MET A 1 82 ? -8.203 -4.195 -12.211 1 87.94 82 MET A C 1
ATOM 631 O O . MET A 1 82 ? -8.109 -3.039 -11.797 1 87.94 82 MET A O 1
ATOM 635 N N . ALA A 1 83 ? -9.305 -4.766 -12.492 1 92.88 83 ALA A N 1
ATOM 636 C CA . ALA A 1 83 ? -10.562 -4.055 -12.258 1 92.88 83 ALA A CA 1
ATOM 637 C C . ALA A 1 83 ? -10.727 -3.693 -10.789 1 92.88 83 ALA A C 1
ATOM 639 O O . ALA A 1 83 ? -11.242 -2.621 -10.461 1 92.88 83 ALA A O 1
ATOM 640 N N . SER A 1 84 ? -10.367 -4.66 -9.977 1 94.06 84 SER A N 1
ATOM 641 C CA . SER A 1 84 ? -10.453 -4.406 -8.539 1 94.06 84 SER A CA 1
ATOM 642 C C . SER A 1 84 ? -9.578 -3.227 -8.133 1 94.06 84 SER A C 1
ATOM 644 O O . SER A 1 84 ? -10 -2.383 -7.34 1 94.06 84 SER A O 1
ATOM 646 N N . LEU A 1 85 ? -8.453 -3.08 -8.695 1 90.5 85 LEU A N 1
ATOM 647 C CA . LEU A 1 85 ? -7.523 -1.995 -8.398 1 90.5 85 LEU A CA 1
ATOM 648 C C . LEU A 1 85 ? -8.07 -0.66 -8.891 1 90.5 85 LEU A C 1
ATOM 650 O O . LEU A 1 85 ? -8.016 0.342 -8.172 1 90.5 85 LEU A O 1
ATOM 654 N N . LEU A 1 86 ? -8.578 -0.7 -10.039 1 91.12 86 LEU A N 1
ATOM 655 C CA . LEU A 1 86 ? -9.141 0.517 -10.617 1 91.12 86 LEU A CA 1
ATOM 656 C C . LEU A 1 86 ? -10.367 0.967 -9.836 1 91.12 86 LEU A C 1
ATOM 658 O O . LEU A 1 86 ? -10.617 2.166 -9.695 1 91.12 86 LEU A O 1
ATOM 662 N N . GLY A 1 87 ? -11.117 0.034 -9.445 1 95.25 87 GLY A N 1
ATOM 663 C CA . GLY A 1 87 ? -12.242 0.363 -8.586 1 95.25 87 GLY A CA 1
ATOM 664 C C . GLY A 1 87 ? -11.836 1.101 -7.324 1 95.25 87 GLY A C 1
ATOM 665 O O . GLY A 1 87 ? -12.57 1.96 -6.836 1 95.25 87 GLY A O 1
ATOM 666 N N . GLY A 1 88 ? -10.719 0.747 -6.848 1 94.19 88 GLY A N 1
ATOM 667 C CA . GLY A 1 88 ? -10.211 1.411 -5.66 1 94.19 88 GLY A CA 1
ATOM 668 C C . GLY A 1 88 ? -10.047 2.908 -5.84 1 94.19 88 GLY A C 1
ATOM 669 O O . GLY A 1 88 ? -10.312 3.682 -4.918 1 94.19 88 GLY A O 1
ATOM 670 N N . PHE A 1 89 ? -9.602 3.295 -6.988 1 92.44 89 PHE A N 1
ATOM 671 C CA . PHE A 1 89 ? -9.445 4.719 -7.258 1 92.44 89 PHE A CA 1
ATOM 672 C C . PHE A 1 89 ? -10.797 5.426 -7.227 1 92.44 89 PHE A C 1
ATOM 674 O O . PHE A 1 89 ? -10.922 6.508 -6.648 1 92.44 89 PHE A O 1
ATOM 681 N N . VAL A 1 90 ? -11.727 4.801 -7.797 1 94.06 90 VAL A N 1
ATOM 682 C CA . VAL A 1 90 ? -13.062 5.383 -7.832 1 94.06 90 VAL A CA 1
ATOM 683 C C . VAL A 1 90 ? -13.633 5.449 -6.418 1 94.06 90 VAL A C 1
ATOM 685 O O . VAL A 1 90 ? -14.156 6.488 -6 1 94.06 90 VAL A O 1
ATOM 688 N N . GLY A 1 91 ? -13.555 4.344 -5.762 1 95 91 GLY A N 1
ATOM 689 C CA . GLY A 1 91 ? -14.023 4.324 -4.387 1 95 91 GLY A CA 1
ATOM 690 C C . GLY A 1 91 ? -13.344 5.352 -3.506 1 95 91 GLY A C 1
ATOM 691 O O . GLY A 1 91 ? -14 6.031 -2.713 1 95 91 GLY A O 1
ATOM 692 N N . GLY A 1 92 ? -12.031 5.438 -3.66 1 94.69 92 GLY A N 1
ATOM 693 C CA . GLY A 1 92 ? -11.281 6.43 -2.91 1 94.69 92 GLY A CA 1
ATOM 694 C C . GLY A 1 92 ? -11.672 7.855 -3.244 1 94.69 92 GLY A C 1
ATOM 695 O O . GLY A 1 92 ? -11.719 8.719 -2.363 1 94.69 92 GLY A O 1
ATOM 696 N N . THR A 1 93 ? -11.906 8.086 -4.5 1 94 93 THR A N 1
ATOM 697 C CA . THR A 1 93 ? -12.328 9.414 -4.922 1 94 93 THR A CA 1
ATOM 698 C C . THR A 1 93 ? -13.688 9.773 -4.324 1 94 93 THR A C 1
ATOM 700 O O . THR A 1 93 ? -13.852 10.844 -3.742 1 94 93 THR A O 1
ATOM 703 N N . VAL A 1 94 ? -14.562 8.875 -4.426 1 94.31 94 VAL A N 1
ATOM 704 C CA . VAL A 1 94 ? -15.898 9.109 -3.881 1 94.31 94 VAL A CA 1
ATOM 705 C C . VAL A 1 94 ? -15.812 9.305 -2.369 1 94.31 94 VAL A C 1
ATOM 707 O O . VAL A 1 94 ? -16.422 10.227 -1.819 1 94.31 94 VAL A O 1
ATOM 710 N N . GLY A 1 95 ? -15.109 8.445 -1.727 1 93.94 95 GLY A N 1
ATOM 711 C CA . GLY A 1 95 ? -14.945 8.555 -0.285 1 93.94 95 GLY A CA 1
ATOM 712 C C . GLY A 1 95 ? -14.312 9.859 0.147 1 93.94 95 GLY A C 1
ATOM 713 O O . GLY A 1 95 ? -14.789 10.516 1.075 1 93.94 95 GLY A O 1
ATOM 714 N N . SER A 1 96 ? -13.258 10.195 -0.528 1 91.12 96 SER A N 1
ATOM 715 C CA . SER A 1 96 ? -12.539 11.414 -0.162 1 91.12 96 SER A CA 1
ATOM 716 C C . SER A 1 96 ? -13.398 12.648 -0.404 1 91.12 96 SER A C 1
ATOM 718 O O . SER A 1 96 ? -13.359 13.602 0.378 1 91.12 96 SER A O 1
ATOM 720 N N . VAL A 1 97 ? -14.117 12.664 -1.454 1 90.69 97 VAL A N 1
ATOM 721 C CA . VAL A 1 97 ? -14.977 13.797 -1.786 1 90.69 97 VAL A CA 1
ATOM 722 C C . VAL A 1 97 ? -16.094 13.914 -0.751 1 90.69 97 VAL A C 1
ATOM 724 O O . VAL A 1 97 ? -16.422 15.023 -0.31 1 90.69 97 VAL A O 1
ATOM 727 N N . LEU A 1 98 ? -16.656 12.836 -0.374 1 92.19 98 LEU A N 1
ATOM 728 C CA . LEU A 1 98 ? -17.734 12.852 0.608 1 92.19 98 LEU A CA 1
ATOM 729 C C . LEU A 1 98 ? -17.234 13.312 1.968 1 92.19 98 LEU A C 1
ATOM 731 O O . LEU A 1 98 ? -17.938 14.031 2.688 1 92.19 98 LEU A O 1
ATOM 735 N N . VAL A 1 99 ? -16.062 12.883 2.285 1 90.31 99 VAL A N 1
ATOM 736 C CA . VAL A 1 99 ? -15.461 13.305 3.545 1 90.31 99 VAL A CA 1
ATOM 737 C C . VAL A 1 99 ? -15.203 14.812 3.514 1 90.31 99 VAL A C 1
ATOM 739 O O . VAL A 1 99 ? -15.5 15.516 4.48 1 90.31 99 VAL A O 1
ATOM 742 N N . ASP A 1 100 ? -14.719 15.242 2.387 1 85.81 100 ASP A N 1
ATOM 743 C CA . ASP A 1 100 ? -14.305 16.641 2.281 1 85.81 100 ASP A CA 1
ATOM 744 C C . ASP A 1 100 ? -15.516 17.547 2.092 1 85.81 100 ASP A C 1
ATOM 746 O O . ASP A 1 100 ? -15.625 18.594 2.738 1 85.81 100 ASP A O 1
ATOM 750 N N . ARG A 1 101 ? -16.406 17.172 1.304 1 84.38 101 ARG A N 1
ATOM 751 C CA . ARG A 1 101 ? -17.484 18.078 0.912 1 84.38 101 ARG A CA 1
ATOM 752 C C . ARG A 1 101 ? -18.688 17.906 1.821 1 84.38 101 ARG A C 1
ATOM 754 O O . ARG A 1 101 ? -19.359 18.891 2.168 1 84.38 101 ARG A O 1
ATOM 761 N N . ARG A 1 102 ? -19 16.688 2.102 1 85.12 102 ARG A N 1
ATOM 762 C CA . ARG A 1 102 ? -20.203 16.453 2.9 1 85.12 102 ARG A CA 1
ATOM 763 C C . ARG A 1 102 ? -19.859 16.328 4.383 1 85.12 102 ARG A C 1
ATOM 765 O O . ARG A 1 102 ? -20.734 16.047 5.207 1 85.12 102 ARG A O 1
ATOM 772 N N . GLN A 1 103 ? -18.672 16.453 4.715 1 84.94 103 GLN A N 1
ATOM 773 C CA . GLN A 1 103 ? -18.172 16.453 6.086 1 84.94 103 GLN A CA 1
ATOM 774 C C . GLN A 1 103 ? -18.531 15.164 6.809 1 84.94 103 GLN A C 1
ATOM 776 O O . GLN A 1 103 ? -18.969 15.188 7.965 1 84.94 103 GLN A O 1
ATOM 781 N N . VAL A 1 104 ? -18.609 14.133 5.984 1 88.75 104 VAL A N 1
ATOM 782 C CA . VAL A 1 104 ? -18.734 12.82 6.613 1 88.75 104 VAL A CA 1
ATOM 783 C C . VAL A 1 104 ? -17.469 12.5 7.402 1 88.75 104 VAL A C 1
ATOM 785 O O . VAL A 1 104 ? -16.359 12.773 6.945 1 88.75 104 VAL A O 1
ATOM 788 N N . SER A 1 105 ? -17.672 11.953 8.555 1 93.88 105 SER A N 1
ATOM 789 C CA . SER A 1 105 ? -16.5 11.602 9.352 1 93.88 105 SER A CA 1
ATOM 790 C C . SER A 1 105 ? -15.672 10.531 8.664 1 93.88 105 SER A C 1
ATOM 792 O O . SER A 1 105 ? -16.219 9.656 7.984 1 93.88 105 SER A O 1
ATOM 794 N N . LEU A 1 106 ? -14.43 10.578 8.867 1 94.62 106 LEU A N 1
ATOM 795 C CA . LEU A 1 106 ? -13.5 9.609 8.289 1 94.62 106 LEU A CA 1
ATOM 796 C C . LEU A 1 106 ? -13.852 8.195 8.734 1 94.62 106 LEU A C 1
ATOM 798 O O . LEU A 1 106 ? -13.836 7.266 7.922 1 94.62 106 LEU A O 1
ATOM 802 N N . GLN A 1 107 ? -14.203 8.047 9.961 1 93.94 107 GLN A N 1
ATOM 803 C CA . GLN A 1 107 ? -14.531 6.738 10.516 1 93.94 107 GLN A CA 1
ATOM 804 C C . GLN A 1 107 ? -15.773 6.16 9.859 1 93.94 107 GLN A C 1
ATOM 806 O O . GLN A 1 107 ? -15.812 4.977 9.508 1 93.94 107 GLN A O 1
ATOM 811 N N . THR A 1 108 ? -16.734 7.016 9.742 1 94.62 108 THR A N 1
ATOM 812 C CA . THR A 1 108 ? -17.984 6.574 9.133 1 94.62 108 THR A CA 1
ATOM 813 C C . THR A 1 108 ? -17.766 6.172 7.676 1 94.62 108 THR A C 1
ATOM 815 O O . THR A 1 108 ? -18.312 5.164 7.219 1 94.62 108 THR A O 1
ATOM 818 N N . MET A 1 109 ? -17.016 6.965 6.961 1 95.75 109 MET A N 1
ATOM 819 C CA . MET A 1 109 ? -16.75 6.656 5.559 1 95.75 109 MET A CA 1
ATOM 820 C C . MET A 1 109 ? -16.016 5.332 5.426 1 95.75 109 MET A C 1
ATOM 822 O O . MET A 1 109 ? -16.344 4.512 4.566 1 95.75 109 MET A O 1
ATOM 826 N N . ALA A 1 110 ? -15.016 5.105 6.254 1 95.31 110 ALA A N 1
ATOM 827 C CA . ALA A 1 110 ? -14.273 3.85 6.227 1 95.31 110 ALA A CA 1
ATOM 828 C C . ALA A 1 110 ? -15.195 2.66 6.484 1 95.31 110 ALA A C 1
ATOM 830 O O . ALA A 1 110 ? -15.102 1.636 5.801 1 95.31 110 ALA A O 1
ATOM 831 N N . LEU A 1 111 ? -16.094 2.814 7.414 1 95 111 LEU A N 1
ATOM 832 C CA . LEU A 1 111 ? -17 1.737 7.773 1 95 111 LEU A CA 1
ATOM 833 C C . LEU A 1 111 ? -17.938 1.414 6.617 1 95 111 LEU A C 1
ATOM 835 O O . LEU A 1 111 ? -18.172 0.243 6.309 1 95 111 LEU A O 1
ATOM 839 N N . VAL A 1 112 ? -18.438 2.424 6.055 1 96.19 112 VAL A N 1
ATOM 840 C CA . VAL A 1 112 ? -19.359 2.238 4.938 1 96.19 112 VAL A CA 1
ATOM 841 C C . VAL A 1 112 ? -18.656 1.508 3.801 1 96.19 112 VAL A C 1
ATOM 843 O O . VAL A 1 112 ? -19.188 0.564 3.223 1 96.19 112 VAL A O 1
ATOM 846 N N . LEU A 1 113 ? -17.469 1.932 3.504 1 96.44 113 LEU A N 1
ATOM 847 C CA . LEU A 1 113 ? -16.703 1.316 2.426 1 96.44 113 LEU A CA 1
ATOM 848 C C . LEU A 1 113 ? -16.359 -0.131 2.76 1 96.44 113 LEU A C 1
ATOM 850 O O . LEU A 1 113 ? -16.406 -1.002 1.888 1 96.44 113 LEU A O 1
ATOM 854 N N . PHE A 1 114 ? -16.078 -0.398 4.035 1 96.25 114 PHE A N 1
ATOM 855 C CA . PHE A 1 114 ? -15.805 -1.766 4.461 1 96.25 114 PHE A CA 1
ATOM 856 C C . PHE A 1 114 ? -17.047 -2.639 4.316 1 96.25 114 PHE A C 1
ATOM 858 O O . PHE A 1 114 ? -16.953 -3.799 3.914 1 96.25 114 PHE A O 1
ATOM 865 N N . TYR A 1 115 ? -18.094 -2.07 4.707 1 96.12 115 TYR A N 1
ATOM 866 C CA . TYR A 1 115 ? -19.344 -2.82 4.59 1 96.12 115 TYR A CA 1
ATOM 867 C C . TYR A 1 115 ? -19.641 -3.156 3.131 1 96.12 115 TYR A C 1
ATOM 869 O O . TYR A 1 115 ? -20.016 -4.285 2.812 1 96.12 115 TYR A O 1
ATOM 877 N N . ILE A 1 116 ? -19.484 -2.207 2.275 1 97.12 116 ILE A N 1
ATOM 878 C CA . ILE A 1 116 ? -19.719 -2.402 0.848 1 97.12 116 ILE A CA 1
ATOM 879 C C . ILE A 1 116 ? -18.797 -3.494 0.318 1 97.12 116 ILE A C 1
ATOM 881 O O . ILE A 1 116 ? -19.234 -4.402 -0.389 1 97.12 116 ILE A O 1
ATOM 885 N N . SER A 1 117 ? -17.578 -3.436 0.681 1 97.06 117 SER A N 1
ATOM 886 C CA . SER A 1 117 ? -16.594 -4.41 0.205 1 97.06 117 SER A CA 1
ATOM 887 C C . SER A 1 117 ? -16.875 -5.801 0.763 1 97.06 117 SER A C 1
ATOM 889 O O . SER A 1 117 ? -16.719 -6.801 0.062 1 97.06 117 SER A O 1
ATOM 891 N N . SER A 1 118 ? -17.25 -5.848 2.035 1 95.44 118 SER A N 1
ATOM 892 C CA . SER A 1 118 ? -17.562 -7.137 2.654 1 95.44 118 SER A CA 1
ATOM 893 C C . SER A 1 118 ? -18.734 -7.812 1.968 1 95.44 118 SER A C 1
ATOM 895 O O . SER A 1 118 ? -18.703 -9.016 1.694 1 95.44 118 SER A O 1
ATOM 897 N N . ALA A 1 119 ? -19.734 -7.043 1.723 1 97.06 119 ALA A N 1
ATOM 898 C CA . ALA A 1 119 ? -20.891 -7.57 1.004 1 97.06 119 ALA A CA 1
ATOM 899 C C . ALA A 1 119 ? -20.5 -8.047 -0.393 1 97.06 119 ALA A C 1
ATOM 901 O O . ALA A 1 119 ? -20.953 -9.102 -0.843 1 97.06 119 ALA A O 1
ATOM 902 N N . ALA A 1 120 ? -19.703 -7.27 -1.068 1 97.62 120 ALA A N 1
ATOM 903 C CA . ALA A 1 120 ? -19.25 -7.621 -2.414 1 97.62 120 ALA A CA 1
ATOM 904 C C . ALA A 1 120 ? -18.406 -8.883 -2.396 1 97.62 120 ALA A C 1
ATOM 906 O O . ALA A 1 120 ? -18.453 -9.695 -3.328 1 97.62 120 ALA A O 1
ATOM 907 N N . CYS A 1 121 ? -17.578 -9.016 -1.394 1 95.31 121 CYS A N 1
ATOM 908 C CA . CYS A 1 121 ? -16.766 -10.227 -1.261 1 95.31 121 CYS A CA 1
ATOM 909 C C . CYS A 1 121 ? -17.656 -11.461 -1.144 1 95.31 121 CYS A C 1
ATOM 911 O O . CYS A 1 121 ? -17.375 -12.484 -1.769 1 95.31 121 CYS A O 1
ATOM 913 N N . GLY A 1 122 ? -18.641 -11.352 -0.32 1 94.75 122 GLY A N 1
ATOM 914 C CA . GLY A 1 122 ? -19.594 -12.445 -0.232 1 94.75 122 GLY A CA 1
ATOM 915 C C . GLY A 1 122 ? -20.25 -12.773 -1.562 1 94.75 122 GLY A C 1
ATOM 916 O O . GLY A 1 122 ? -20.391 -13.945 -1.916 1 94.75 122 GLY A O 1
ATOM 917 N N . LEU A 1 123 ? -20.625 -11.766 -2.285 1 96.5 123 LEU A N 1
ATOM 918 C CA . LEU A 1 123 ? -21.234 -11.961 -3.594 1 96.5 123 LEU A CA 1
ATOM 919 C C . LEU A 1 123 ? -20.25 -12.578 -4.574 1 96.5 123 LEU A C 1
ATOM 921 O O . LEU A 1 123 ? -20.625 -13.375 -5.434 1 96.5 123 LEU A O 1
ATOM 925 N N . PHE A 1 124 ? -19.016 -12.195 -4.492 1 96.19 124 PHE A N 1
ATOM 926 C CA . PHE A 1 124 ? -17.984 -12.734 -5.367 1 96.19 124 PHE A CA 1
ATOM 927 C C . PHE A 1 124 ? -17.812 -14.234 -5.145 1 96.19 124 PHE A C 1
ATOM 929 O O . PHE A 1 124 ? -17.719 -15 -6.102 1 96.19 124 PHE A O 1
ATOM 936 N N . ILE A 1 125 ? -17.75 -14.609 -3.844 1 91.75 125 ILE A N 1
ATOM 937 C CA . ILE A 1 125 ? -17.625 -16.031 -3.506 1 91.75 125 ILE A CA 1
ATOM 938 C C . ILE A 1 125 ? -18.828 -16.797 -4.027 1 91.75 125 ILE A C 1
ATOM 940 O O . ILE A 1 125 ? -18.688 -17.859 -4.637 1 91.75 125 ILE A O 1
ATOM 944 N N . LEU A 1 126 ? -20 -16.25 -3.826 1 93.38 126 LEU A N 1
ATOM 945 C CA . LEU A 1 126 ? -21.219 -16.859 -4.324 1 93.38 126 LEU A CA 1
ATOM 946 C C . LEU A 1 126 ? -21.203 -16.969 -5.844 1 93.38 126 LEU A C 1
ATOM 948 O O . LEU A 1 126 ? -21.641 -17.969 -6.41 1 93.38 126 LEU A O 1
ATOM 952 N N . GLY A 1 127 ? -20.734 -15.898 -6.48 1 94.56 127 GLY A N 1
ATOM 953 C CA . GLY A 1 127 ? -20.656 -15.898 -7.934 1 94.56 127 GLY A CA 1
ATOM 954 C C . GLY A 1 127 ? -19.703 -16.953 -8.469 1 94.56 127 GLY A C 1
ATOM 955 O O . GLY A 1 127 ? -19.984 -17.562 -9.508 1 94.56 127 GLY A O 1
ATOM 956 N N . CYS A 1 128 ? -18.625 -17.188 -7.793 1 91.31 128 CYS A N 1
ATOM 957 C CA . CYS A 1 128 ? -17.688 -18.234 -8.195 1 91.31 128 CYS A CA 1
ATOM 958 C C . CYS A 1 128 ? -18.344 -19.609 -8.062 1 91.31 128 CYS A C 1
ATOM 960 O O . CYS A 1 128 ? -18.219 -20.453 -8.961 1 91.31 128 CYS A O 1
ATOM 962 N N . TYR A 1 129 ? -19.016 -19.766 -6.957 1 90.38 129 TYR A N 1
ATOM 963 C CA . TYR A 1 129 ? -19.688 -21.047 -6.707 1 90.38 129 TYR A CA 1
ATOM 964 C C . TYR A 1 129 ? -20.781 -21.297 -7.73 1 90.38 129 TYR A C 1
ATOM 966 O O . TYR A 1 129 ? -21 -22.438 -8.148 1 90.38 129 TYR A O 1
ATOM 974 N N . LEU A 1 130 ? -21.453 -20.312 -8.156 1 94.06 130 LEU A N 1
ATOM 975 C CA . LEU A 1 130 ? -22.578 -20.438 -9.086 1 94.06 130 LEU A CA 1
ATOM 976 C C . LEU A 1 130 ? -22.109 -20.297 -10.531 1 94.06 130 LEU A C 1
ATOM 978 O O . LEU A 1 130 ? -22.922 -20.234 -11.445 1 94.06 130 LEU A O 1
ATOM 982 N N . LYS A 1 131 ? -20.781 -20.078 -10.742 1 93.06 131 LYS A N 1
ATOM 983 C CA . LYS A 1 131 ? -20.156 -20 -12.062 1 93.06 131 LYS A CA 1
ATOM 984 C C . LYS A 1 131 ? -20.719 -18.828 -12.859 1 93.06 131 LYS A C 1
ATOM 986 O O . LYS A 1 131 ? -21.141 -18.984 -14.008 1 93.06 131 LYS A O 1
ATOM 991 N N . TRP A 1 132 ? -20.672 -17.656 -12.203 1 95.12 132 TRP A N 1
ATOM 992 C CA . TRP A 1 132 ? -21.062 -16.438 -12.883 1 95.12 132 TRP A CA 1
ATOM 993 C C . TRP A 1 132 ? -20.094 -16.109 -14.023 1 95.12 132 TRP A C 1
ATOM 995 O O . TRP A 1 132 ? -19 -16.656 -14.086 1 95.12 132 TRP A O 1
ATOM 1005 N N . SER A 1 133 ? -20.594 -15.305 -14.906 1 96 133 SER A N 1
ATOM 1006 C CA . SER A 1 133 ? -19.781 -14.906 -16.047 1 96 133 SER A CA 1
ATOM 1007 C C . SER A 1 133 ? -18.578 -14.062 -15.602 1 96 133 SER A C 1
ATOM 1009 O O . SER A 1 133 ? -18.578 -13.516 -14.5 1 96 133 SER A O 1
ATOM 1011 N N . LEU A 1 134 ? -17.609 -13.945 -16.453 1 96 134 LEU A N 1
ATOM 1012 C CA . LEU A 1 134 ? -16.422 -13.156 -16.172 1 96 134 LEU A CA 1
ATOM 1013 C C . LEU A 1 134 ? -16.766 -11.695 -15.922 1 96 134 LEU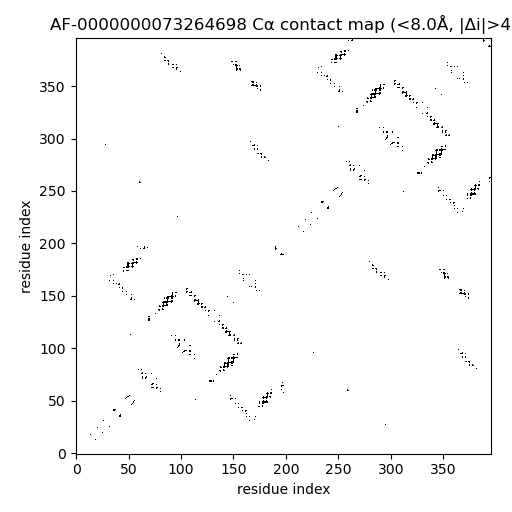 A C 1
ATOM 1015 O O . LEU A 1 134 ? -16.234 -11.07 -15.008 1 96 134 LEU A O 1
ATOM 1019 N N . ILE A 1 135 ? -17.625 -11.18 -16.703 1 97.31 135 ILE A N 1
ATOM 1020 C CA . ILE A 1 135 ? -18.016 -9.773 -16.594 1 97.31 135 ILE A CA 1
ATOM 1021 C C . ILE A 1 135 ? -18.641 -9.516 -15.234 1 97.31 135 ILE A C 1
ATOM 1023 O O . ILE A 1 135 ? -18.391 -8.492 -14.609 1 97.31 135 ILE A O 1
ATOM 1027 N N . GLU A 1 136 ? -19.469 -10.461 -14.781 1 97.56 136 GLU A N 1
ATOM 1028 C CA . GLU A 1 136 ? -20.109 -10.312 -13.477 1 97.56 136 GLU A CA 1
ATOM 1029 C C . GLU A 1 136 ? -19.078 -10.328 -12.359 1 97.56 136 GLU A C 1
ATOM 1031 O O . GLU A 1 136 ? -19.156 -9.523 -11.422 1 97.56 136 GLU A O 1
ATOM 1036 N N . LEU A 1 137 ? -18.172 -11.203 -12.523 1 97.19 137 LEU A N 1
ATOM 1037 C CA . LEU A 1 137 ? -17.125 -11.289 -11.508 1 97.19 137 LEU A CA 1
ATOM 1038 C C . LEU A 1 137 ? -16.25 -10.047 -11.516 1 97.19 137 LEU A C 1
ATOM 1040 O O . LEU A 1 137 ? -15.828 -9.562 -10.461 1 97.19 137 LEU A O 1
ATOM 1044 N N . ILE A 1 138 ? -16 -9.5 -12.648 1 97.31 138 ILE A N 1
ATOM 1045 C CA . ILE A 1 138 ? -15.203 -8.289 -12.789 1 97.31 138 ILE A CA 1
ATOM 1046 C C . ILE A 1 138 ? -15.922 -7.117 -12.133 1 97.31 138 ILE A C 1
ATOM 1048 O O . ILE A 1 138 ? -15.305 -6.32 -11.422 1 97.31 138 ILE A O 1
ATOM 1052 N N . VAL A 1 139 ? -17.141 -7.035 -12.328 1 98.06 139 VAL A N 1
ATOM 1053 C CA . VAL A 1 139 ? -17.938 -5.945 -11.758 1 98.06 139 VAL A CA 1
ATOM 1054 C C . VAL A 1 139 ? -17.906 -6.031 -10.234 1 98.06 139 VAL A C 1
ATOM 1056 O O . VAL A 1 139 ? -17.703 -5.023 -9.547 1 98.06 139 VAL A O 1
ATOM 1059 N N . ILE A 1 140 ? -18.109 -7.18 -9.734 1 98 140 ILE A N 1
ATOM 1060 C CA . ILE A 1 140 ? -18.125 -7.348 -8.281 1 98 140 ILE A CA 1
ATOM 1061 C C . ILE A 1 140 ? -16.734 -7.082 -7.711 1 98 140 ILE A C 1
ATOM 1063 O O . ILE A 1 140 ? -16.609 -6.484 -6.637 1 98 140 ILE A O 1
ATOM 1067 N N . ALA A 1 141 ? -15.742 -7.59 -8.391 1 97.06 141 ALA A N 1
ATOM 1068 C CA . ALA A 1 141 ? -14.375 -7.336 -7.953 1 97.06 141 ALA A CA 1
ATOM 1069 C C . ALA A 1 141 ? -14.07 -5.84 -7.926 1 97.06 141 ALA A C 1
ATOM 1071 O O . ALA A 1 141 ? -13.344 -5.363 -7.051 1 97.06 141 ALA A O 1
ATOM 1072 N N . THR A 1 142 ? -14.594 -5.148 -8.891 1 97.62 142 THR A N 1
ATOM 1073 C CA . THR A 1 142 ? -14.445 -3.697 -8.922 1 97.62 142 THR A CA 1
ATOM 1074 C C . THR A 1 142 ? -15.039 -3.062 -7.668 1 97.62 142 THR A C 1
ATOM 1076 O O . THR A 1 142 ? -14.445 -2.143 -7.094 1 97.62 142 THR A O 1
ATOM 1079 N N . ILE A 1 143 ? -16.109 -3.549 -7.199 1 98.12 143 ILE A N 1
ATOM 1080 C CA . ILE A 1 143 ? -16.781 -3.035 -6.012 1 98.12 143 ILE A CA 1
ATOM 1081 C C . ILE A 1 143 ? -15.977 -3.396 -4.766 1 98.12 143 ILE A C 1
ATOM 1083 O O . ILE A 1 143 ? -15.859 -2.594 -3.836 1 98.12 143 ILE A O 1
ATOM 1087 N N . ILE A 1 14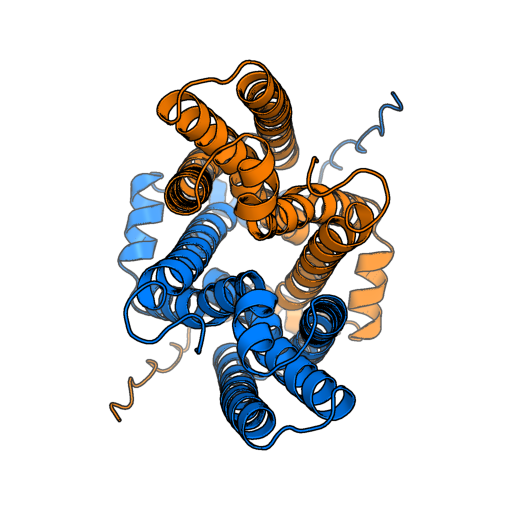4 ? -15.43 -4.582 -4.727 1 97.12 144 ILE A N 1
ATOM 1088 C CA . ILE A 1 144 ? -14.57 -4.992 -3.619 1 97.12 144 ILE A CA 1
ATOM 1089 C C . ILE A 1 144 ? -13.398 -4.023 -3.488 1 97.12 144 ILE A C 1
ATOM 1091 O O . ILE A 1 144 ? -13.141 -3.488 -2.406 1 97.12 144 ILE A O 1
ATOM 1095 N N . GLY A 1 145 ? -12.773 -3.76 -4.613 1 96.25 145 GLY A N 1
ATOM 1096 C CA . GLY A 1 145 ? -11.648 -2.842 -4.633 1 96.25 145 GLY A CA 1
ATOM 1097 C C . GLY A 1 145 ? -12.031 -1.421 -4.266 1 96.25 145 GLY A C 1
ATOM 1098 O O . GLY A 1 145 ? -11.297 -0.742 -3.543 1 96.25 145 GLY A O 1
ATOM 1099 N N . ALA A 1 146 ? -13.141 -1.027 -4.75 1 97.06 146 ALA A N 1
ATOM 1100 C CA . ALA A 1 146 ? -13.625 0.31 -4.422 1 97.06 146 ALA A CA 1
ATOM 1101 C C . ALA A 1 146 ? -13.789 0.479 -2.914 1 97.06 146 ALA A C 1
ATOM 1103 O O . ALA A 1 146 ? -13.523 1.554 -2.371 1 97.06 146 ALA A O 1
ATOM 1104 N N . GLY A 1 147 ? -14.258 -0.56 -2.309 1 96.81 147 GLY A N 1
ATOM 1105 C CA . GLY A 1 147 ? -14.445 -0.507 -0.868 1 96.81 147 GLY A CA 1
ATOM 1106 C C . GLY A 1 147 ? -13.141 -0.568 -0.095 1 96.81 147 GLY A C 1
ATOM 1107 O O . GLY A 1 147 ? -12.812 0.355 0.653 1 96.81 147 GLY A O 1
ATOM 1108 N N . ILE A 1 148 ? -12.352 -1.558 -0.363 1 95.5 148 ILE A N 1
ATOM 1109 C CA . ILE A 1 148 ? -11.164 -1.812 0.448 1 95.5 148 ILE A CA 1
ATOM 1110 C C . ILE A 1 148 ? -10.086 -0.779 0.125 1 95.5 148 ILE A C 1
ATOM 1112 O O . ILE A 1 148 ? -9.562 -0.122 1.025 1 95.5 148 ILE A O 1
ATOM 1116 N N . ASN A 1 149 ? -9.742 -0.573 -1.127 1 93.81 149 ASN A N 1
ATOM 1117 C CA . ASN A 1 149 ? -8.688 0.362 -1.505 1 93.81 149 ASN A CA 1
ATOM 1118 C C . ASN A 1 149 ? -9.117 1.81 -1.272 1 93.81 149 ASN A C 1
ATOM 1120 O O . ASN A 1 149 ? -8.273 2.67 -1 1 93.81 149 ASN A O 1
ATOM 1124 N N . GLY A 1 150 ? -10.375 1.986 -1.347 1 94.75 150 GLY A N 1
ATOM 1125 C CA . GLY A 1 150 ? -10.883 3.318 -1.058 1 94.75 150 GLY A CA 1
ATOM 1126 C C . GLY A 1 150 ? -10.719 3.715 0.398 1 94.75 150 GLY A C 1
ATOM 1127 O O . GLY A 1 150 ? -10.68 4.902 0.722 1 94.75 150 GLY A O 1
ATOM 1128 N N . THR A 1 151 ? -10.656 2.736 1.247 1 95.69 151 THR A N 1
ATOM 1129 C CA . THR A 1 151 ? -10.539 3.037 2.67 1 95.69 151 THR A CA 1
ATOM 1130 C C . THR A 1 151 ? -9.094 3.373 3.033 1 95.69 151 THR A C 1
ATOM 1132 O O . THR A 1 151 ? -8.836 4 4.062 1 95.69 151 THR A O 1
ATOM 1135 N N . ILE A 1 152 ? -8.156 3.012 2.199 1 94.56 152 ILE A N 1
ATOM 1136 C CA . ILE A 1 152 ? -6.742 3.119 2.531 1 94.56 152 ILE A CA 1
ATOM 1137 C C . ILE A 1 152 ? -6.383 4.578 2.793 1 94.56 152 ILE A C 1
ATOM 1139 O O . ILE A 1 152 ? -5.898 4.922 3.875 1 94.56 152 ILE A O 1
ATOM 1143 N N . PRO A 1 153 ? -6.664 5.469 1.854 1 94.56 153 PRO A N 1
ATOM 1144 C CA . PRO A 1 153 ? -6.34 6.871 2.121 1 94.56 153 PRO A CA 1
ATOM 1145 C C . PRO A 1 153 ? -7.145 7.453 3.277 1 94.56 153 PRO A C 1
ATOM 1147 O O . PRO A 1 153 ? -6.656 8.328 3.996 1 94.56 153 PRO A O 1
ATOM 1150 N N . ILE A 1 154 ? -8.297 6.977 3.467 1 95.94 154 ILE A N 1
ATOM 1151 C CA . ILE A 1 154 ? -9.172 7.457 4.531 1 95.94 154 ILE A CA 1
ATOM 1152 C C . ILE A 1 154 ? -8.625 7.016 5.887 1 95.94 154 ILE A C 1
ATOM 1154 O O . ILE A 1 154 ? -8.547 7.816 6.824 1 95.94 154 ILE A O 1
ATOM 1158 N N . LEU A 1 155 ? -8.242 5.797 5.957 1 96.19 155 LEU A N 1
ATOM 1159 C CA . LEU A 1 155 ? -7.684 5.266 7.191 1 96.19 155 LEU A CA 1
ATOM 1160 C C . LEU A 1 155 ? -6.332 5.906 7.496 1 96.19 155 LEU A C 1
ATOM 1162 O O . LEU A 1 155 ? -5.988 6.109 8.664 1 96.19 155 LEU A O 1
ATOM 1166 N N . PHE A 1 156 ? -5.602 6.184 6.469 1 95.12 156 PHE A N 1
ATOM 1167 C CA . PHE A 1 156 ? -4.324 6.859 6.656 1 95.12 156 PHE A CA 1
ATOM 1168 C C . PHE A 1 156 ? -4.527 8.242 7.266 1 95.12 156 PHE A C 1
ATOM 1170 O O . PHE A 1 156 ? -3.814 8.625 8.195 1 95.12 156 PHE A O 1
ATOM 1177 N N . GLU A 1 157 ? -5.418 8.953 6.691 1 95.06 157 GLU A N 1
ATOM 1178 C CA . GLU A 1 157 ? -5.727 10.273 7.23 1 95.06 157 GLU A CA 1
ATOM 1179 C C . GLU A 1 157 ? -6.219 10.18 8.672 1 95.06 157 GLU A C 1
ATOM 1181 O O . GLU A 1 157 ? -5.828 10.992 9.523 1 95.06 157 GLU A O 1
ATOM 1186 N N . LEU A 1 158 ? -7.082 9.242 8.922 1 95.5 158 LEU A N 1
ATOM 1187 C CA . LEU A 1 158 ? -7.582 9.031 10.273 1 95.5 158 LEU A CA 1
ATOM 1188 C C . LEU A 1 158 ? -6.438 8.734 11.234 1 95.5 158 LEU A C 1
ATOM 1190 O O . LEU A 1 158 ? -6.441 9.211 12.375 1 95.5 158 LEU A O 1
ATOM 1194 N N . ALA A 1 159 ? -5.504 7.969 10.797 1 96.38 159 ALA A N 1
ATOM 1195 C CA . ALA A 1 159 ? -4.336 7.633 11.609 1 96.38 159 ALA A CA 1
ATOM 1196 C C . ALA A 1 159 ? -3.504 8.875 11.914 1 96.38 159 ALA A C 1
ATOM 1198 O O . ALA A 1 159 ? -3.035 9.062 13.039 1 96.38 159 ALA A O 1
ATOM 1199 N N . LEU A 1 160 ? -3.35 9.711 10.906 1 94.25 160 LEU A N 1
ATOM 1200 C CA . LEU A 1 160 ? -2.586 10.945 11.094 1 94.25 160 LEU A CA 1
ATOM 1201 C C . LEU A 1 160 ? -3.252 11.852 12.125 1 94.25 160 LEU A C 1
ATOM 1203 O O . LEU A 1 160 ? -2.574 12.438 12.969 1 94.25 160 LEU A O 1
ATOM 1207 N N . GLU A 1 161 ? -4.523 11.938 12.078 1 92.75 161 GLU A N 1
ATOM 1208 C CA . GLU A 1 161 ? -5.27 12.781 13.008 1 92.75 161 GLU A CA 1
ATOM 1209 C C . GLU A 1 161 ? -5.23 12.219 14.422 1 92.75 161 GLU A C 1
ATOM 1211 O O . GLU A 1 161 ? -5.09 12.969 15.391 1 92.75 161 GLU A O 1
ATOM 1216 N N . THR A 1 162 ? -5.32 10.953 14.492 1 93.94 162 THR A N 1
ATOM 1217 C CA . THR A 1 162 ? -5.406 10.281 15.781 1 93.94 162 THR A CA 1
ATOM 1218 C C . THR A 1 162 ? -4.055 10.289 16.484 1 93.94 162 THR A C 1
ATOM 1220 O O . THR A 1 162 ? -3.984 10.398 17.719 1 93.94 162 THR A O 1
ATOM 1223 N N . ALA A 1 163 ? -3.018 10.203 15.727 1 93.25 163 ALA A N 1
ATOM 1224 C CA . ALA A 1 163 ? -1.691 10.008 16.312 1 93.25 163 ALA A CA 1
ATOM 1225 C C . ALA A 1 163 ? -0.945 11.336 16.422 1 93.25 163 ALA A C 1
ATOM 1227 O O . ALA A 1 163 ? 0.199 11.375 16.875 1 93.25 163 ALA A O 1
ATOM 1228 N N . PHE A 1 164 ? -1.579 12.406 16.047 1 88 164 PHE A N 1
ATOM 1229 C CA . PHE A 1 164 ? -0.929 13.703 16.219 1 88 164 PHE A CA 1
ATOM 1230 C C . PHE A 1 164 ? -0.495 13.906 17.656 1 88 164 PHE A C 1
ATOM 1232 O O . PHE A 1 164 ? -1.229 13.562 18.594 1 88 164 PHE A O 1
ATOM 1239 N N . PRO A 1 165 ? 0.869 14.281 17.75 1 89.75 165 PRO A N 1
ATOM 1240 C CA . PRO A 1 165 ? 1.768 14.969 16.812 1 89.75 165 PRO A CA 1
ATOM 1241 C C . PRO A 1 165 ? 2.908 14.078 16.328 1 89.75 165 PRO A C 1
ATOM 1243 O O . PRO A 1 165 ? 3.99 14.578 16 1 89.75 165 PRO A O 1
ATOM 1246 N N . VAL A 1 166 ? 2.707 12.773 16.406 1 90.69 166 VAL A N 1
ATOM 1247 C CA . VAL A 1 166 ? 3.721 11.867 15.883 1 90.69 166 VAL A CA 1
ATOM 1248 C C . VAL A 1 166 ? 3.979 12.188 14.406 1 90.69 166 VAL A C 1
ATOM 1250 O O . VAL A 1 166 ? 3.043 12.461 13.656 1 90.69 166 VAL A O 1
ATOM 1253 N N . PRO A 1 167 ? 5.258 12.141 13.984 1 91.25 167 PRO A N 1
ATOM 1254 C CA . PRO A 1 167 ? 5.562 12.43 12.586 1 91.25 167 PRO A CA 1
ATOM 1255 C C . PRO A 1 167 ? 4.824 11.508 11.617 1 91.25 167 PRO A C 1
ATOM 1257 O O . PRO A 1 167 ? 4.68 10.312 11.883 1 91.25 167 PRO A O 1
ATOM 1260 N N . ASN A 1 168 ? 4.398 12.102 10.516 1 92.81 168 ASN A N 1
ATOM 1261 C CA . ASN A 1 168 ? 3.629 11.367 9.516 1 92.81 168 ASN A CA 1
ATOM 1262 C C . ASN A 1 168 ? 4.383 10.141 9.016 1 92.81 168 ASN A C 1
ATOM 1264 O O . ASN A 1 168 ? 3.789 9.078 8.812 1 92.81 168 ASN A O 1
ATOM 1268 N N . ALA A 1 169 ? 5.633 10.289 8.828 1 92.75 169 ALA A N 1
ATOM 1269 C CA . ALA A 1 169 ? 6.43 9.188 8.305 1 92.75 169 ALA A CA 1
ATOM 1270 C C . ALA A 1 169 ? 6.445 8.008 9.281 1 92.75 169 ALA A C 1
ATOM 1272 O O . ALA A 1 169 ? 6.438 6.848 8.859 1 92.75 169 ALA A O 1
ATOM 1273 N N . ALA A 1 170 ? 6.496 8.266 10.508 1 93.38 170 ALA A N 1
ATOM 1274 C CA . ALA A 1 170 ? 6.465 7.207 11.516 1 93.38 170 ALA A CA 1
ATOM 1275 C C . ALA A 1 170 ? 5.105 6.512 11.539 1 93.38 170 ALA A C 1
ATOM 1277 O O . ALA A 1 170 ? 5.031 5.285 11.633 1 93.38 170 ALA A O 1
ATOM 1278 N N . ILE A 1 171 ? 4.082 7.281 11.469 1 95.25 171 ILE A N 1
ATOM 1279 C CA . ILE A 1 171 ? 2.729 6.738 11.422 1 95.25 171 ILE A CA 1
ATOM 1280 C C . ILE A 1 171 ? 2.574 5.848 10.188 1 95.25 171 ILE A C 1
ATOM 1282 O O . ILE A 1 171 ? 2.088 4.719 10.289 1 95.25 171 ILE A O 1
ATOM 1286 N N . GLY A 1 172 ? 3.02 6.34 9.039 1 94.69 172 GLY A N 1
ATOM 1287 C CA . GLY A 1 172 ? 2.967 5.562 7.809 1 94.69 172 GLY A CA 1
ATOM 1288 C C . GLY A 1 172 ? 3.77 4.277 7.879 1 94.69 172 GLY A C 1
ATOM 1289 O O . GLY A 1 172 ? 3.373 3.258 7.312 1 94.69 172 GLY A O 1
ATOM 1290 N N . ASN A 1 173 ? 4.879 4.434 8.539 1 94.5 173 ASN A N 1
ATOM 1291 C CA . ASN A 1 173 ? 5.723 3.252 8.688 1 94.5 173 ASN A CA 1
ATOM 1292 C C . ASN A 1 173 ? 5 2.137 9.438 1 94.5 173 ASN A C 1
ATOM 1294 O O . ASN A 1 173 ? 5.051 0.975 9.031 1 94.5 173 ASN A O 1
ATOM 1298 N N . VAL A 1 174 ? 4.348 2.447 10.469 1 94.62 174 VAL A N 1
ATOM 1299 C CA . VAL A 1 174 ? 3.619 1.454 11.25 1 94.62 174 VAL A CA 1
ATOM 1300 C C . VAL A 1 174 ? 2.471 0.886 10.422 1 94.62 174 VAL A C 1
ATOM 1302 O O . VAL A 1 174 ? 2.248 -0.327 10.406 1 94.62 174 VAL A O 1
ATOM 1305 N N . LEU A 1 175 ? 1.782 1.743 9.727 1 95 175 LEU A N 1
ATOM 1306 C CA . LEU A 1 175 ? 0.661 1.288 8.914 1 95 175 LEU A CA 1
ATOM 1307 C C . LEU A 1 175 ? 1.14 0.37 7.797 1 95 175 LEU A C 1
ATOM 1309 O O . LEU A 1 175 ? 0.493 -0.636 7.492 1 95 175 LEU A O 1
ATOM 1313 N N . THR A 1 176 ? 2.223 0.763 7.191 1 92.31 176 THR A N 1
ATOM 1314 C CA . THR A 1 176 ? 2.785 -0.075 6.137 1 92.31 176 THR A CA 1
ATOM 1315 C C . THR A 1 176 ? 3.188 -1.439 6.691 1 92.31 176 THR A C 1
ATOM 1317 O O . THR A 1 176 ? 2.975 -2.467 6.043 1 92.31 176 THR A O 1
ATOM 1320 N N . ALA A 1 177 ? 3.758 -1.438 7.832 1 92.5 177 ALA A N 1
ATOM 1321 C CA . ALA A 1 177 ? 4.148 -2.695 8.469 1 92.5 177 ALA A CA 1
ATOM 1322 C C . ALA A 1 177 ? 2.926 -3.562 8.758 1 92.5 177 ALA A C 1
ATOM 1324 O O . ALA A 1 177 ? 2.945 -4.773 8.516 1 92.5 177 ALA A O 1
ATOM 1325 N N . VAL A 1 178 ? 1.948 -2.963 9.297 1 93.75 178 VAL A N 1
ATOM 1326 C CA . VAL A 1 178 ? 0.724 -3.682 9.633 1 93.75 178 VAL A CA 1
ATOM 1327 C C . VAL A 1 178 ? 0.079 -4.227 8.359 1 93.75 178 VAL A C 1
ATOM 1329 O O . VAL A 1 178 ? -0.475 -5.328 8.359 1 93.75 178 VAL A O 1
ATOM 1332 N N . ASN A 1 179 ? 0.111 -3.41 7.297 1 91.88 179 ASN A N 1
ATOM 1333 C CA . ASN A 1 179 ? -0.401 -3.869 6.012 1 91.88 179 ASN A CA 1
ATOM 1334 C C . ASN A 1 179 ? 0.341 -5.109 5.523 1 91.88 179 ASN A C 1
ATOM 1336 O O . ASN A 1 179 ? -0.281 -6.078 5.082 1 91.88 179 ASN A O 1
ATOM 1340 N N . GLY A 1 180 ? 1.626 -5.059 5.566 1 88.81 180 GLY A N 1
ATOM 1341 C CA . GLY A 1 180 ? 2.438 -6.199 5.176 1 88.81 180 GLY A CA 1
ATOM 1342 C C . GLY A 1 180 ? 2.158 -7.441 6.004 1 88.81 180 GLY A C 1
ATOM 1343 O O . GLY A 1 180 ? 2.074 -8.547 5.465 1 88.81 180 GLY A O 1
ATOM 1344 N N . LEU A 1 181 ? 1.985 -7.277 7.234 1 87.44 181 LEU A N 1
ATOM 1345 C CA . LEU A 1 181 ? 1.686 -8.391 8.125 1 87.44 181 LEU A CA 1
ATOM 1346 C C . LEU A 1 181 ? 0.331 -9.008 7.789 1 87.44 181 LEU A C 1
ATOM 1348 O O . LEU A 1 181 ? 0.163 -10.227 7.871 1 87.44 181 LEU A O 1
ATOM 1352 N N . GLY A 1 182 ? -0.583 -8.188 7.508 1 89 182 GLY A N 1
ATOM 1353 C CA . GLY A 1 182 ? -1.876 -8.688 7.074 1 89 182 GLY A CA 1
ATOM 1354 C C . GLY A 1 182 ? -1.789 -9.578 5.852 1 89 182 GLY A C 1
ATOM 1355 O O . GLY A 1 182 ? -2.445 -10.617 5.785 1 89 182 GLY A O 1
ATOM 1356 N N . ALA A 1 183 ? -1.022 -9.141 4.91 1 84.75 183 ALA A N 1
ATOM 1357 C CA . ALA A 1 183 ? -0.84 -9.938 3.697 1 84.75 183 ALA A CA 1
ATOM 1358 C C . ALA A 1 183 ? -0.191 -11.281 4.012 1 84.75 183 ALA A C 1
ATOM 1360 O O . ALA A 1 183 ? -0.586 -12.312 3.461 1 84.75 183 ALA A O 1
ATOM 1361 N N . VAL A 1 184 ? 0.782 -11.273 4.883 1 80.44 184 VAL A N 1
ATOM 1362 C CA . VAL A 1 184 ? 1.484 -12.492 5.27 1 80.44 184 VAL A CA 1
ATOM 1363 C C . VAL A 1 184 ? 0.519 -13.445 5.973 1 80.44 184 VAL A C 1
ATOM 1365 O O . VAL A 1 184 ? 0.561 -14.656 5.75 1 80.44 184 VAL A O 1
ATOM 1368 N N . VAL A 1 185 ? -0.255 -12.891 6.809 1 80.12 185 VAL A N 1
ATOM 1369 C CA . VAL A 1 185 ? -1.234 -13.695 7.527 1 80.12 185 VAL A CA 1
ATOM 1370 C C . VAL A 1 185 ? -2.16 -14.391 6.531 1 80.12 185 VAL A C 1
ATOM 1372 O O . VAL A 1 185 ? -2.482 -15.57 6.691 1 80.12 185 VAL A O 1
ATOM 1375 N N . PHE A 1 186 ? -2.566 -13.695 5.535 1 80.62 186 PHE A N 1
ATOM 1376 C CA . PHE A 1 186 ? -3.424 -14.281 4.512 1 80.62 186 PHE A CA 1
ATOM 1377 C C . PHE A 1 186 ? -2.701 -15.406 3.775 1 80.62 186 PHE A C 1
ATOM 1379 O O . PHE A 1 186 ? -3.285 -16.453 3.508 1 80.62 186 PHE A O 1
ATOM 1386 N N . LEU A 1 187 ? -1.521 -15.148 3.412 1 72.31 187 LEU A N 1
ATOM 1387 C CA . LEU A 1 187 ? -0.777 -16.078 2.576 1 72.31 187 LEU A CA 1
ATOM 1388 C C . LEU A 1 187 ? -0.376 -17.328 3.371 1 72.31 187 LEU A C 1
ATOM 1390 O O . LEU A 1 187 ? -0.231 -18.406 2.805 1 72.31 187 LEU A O 1
ATOM 1394 N N . CYS A 1 188 ? -0.198 -17.156 4.641 1 68.94 188 CYS A N 1
ATOM 1395 C CA . CYS A 1 188 ? 0.276 -18.266 5.457 1 68.94 188 CYS A CA 1
ATOM 1396 C C . CYS A 1 188 ? -0.892 -19.094 5.988 1 68.94 188 CYS A C 1
ATOM 1398 O O . CYS A 1 188 ? -0.717 -20.25 6.367 1 68.94 188 CYS A O 1
ATOM 1400 N N . VAL A 1 189 ? -2.027 -18.547 6.273 1 58.69 189 VAL A N 1
ATOM 1401 C CA . VAL A 1 189 ? -3.135 -19.281 6.871 1 58.69 189 VAL A CA 1
ATOM 1402 C C . VAL A 1 189 ? -3.598 -20.375 5.918 1 58.69 189 VAL A C 1
ATOM 1404 O O . VAL A 1 189 ? -3.846 -21.516 6.336 1 58.69 189 VAL A O 1
ATOM 1407 N N . PRO A 1 190 ? -4.234 -20.094 4.707 1 52.59 190 PRO A N 1
ATOM 1408 C CA . PRO A 1 190 ? -4.887 -21.156 3.922 1 52.59 190 PRO A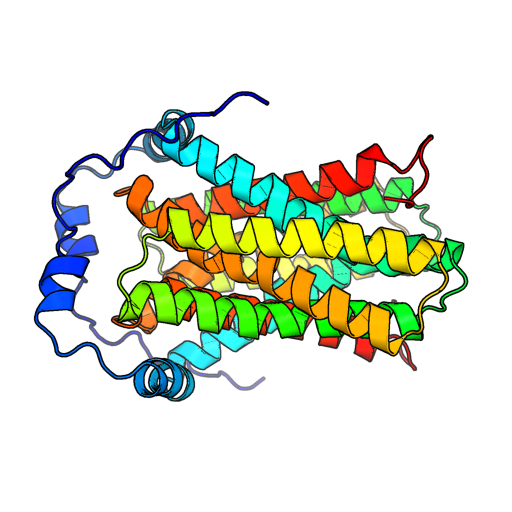 CA 1
ATOM 1409 C C . PRO A 1 190 ? -3.902 -22.203 3.42 1 52.59 190 PRO A C 1
ATOM 1411 O O . PRO A 1 190 ? -4.316 -23.219 2.859 1 52.59 190 PRO A O 1
ATOM 1414 N N . ILE A 1 191 ? -2.605 -21.891 3.062 1 48.31 191 ILE A N 1
ATOM 1415 C CA . ILE A 1 191 ? -1.899 -22.906 2.299 1 48.31 191 ILE A CA 1
ATOM 1416 C C . ILE A 1 191 ? -2.258 -24.297 2.834 1 48.31 191 ILE A C 1
ATOM 1418 O O . ILE A 1 191 ? -2.236 -25.281 2.092 1 48.31 191 ILE A O 1
ATOM 1422 N N . GLY A 1 192 ? -2.283 -24.469 4.039 1 41.41 192 GLY A N 1
ATOM 1423 C CA . GLY A 1 192 ? -2.586 -25.859 4.32 1 41.41 192 GLY A CA 1
ATOM 1424 C C . GLY A 1 192 ? -3.969 -26.281 3.85 1 41.41 192 GLY A C 1
ATOM 1425 O O . GLY A 1 192 ? -4.184 -26.484 2.656 1 41.41 192 GLY A O 1
ATOM 1426 N N . LYS A 1 193 ? -4.918 -26.578 4.883 1 43.72 193 LYS A N 1
ATOM 1427 C CA . LYS A 1 193 ? -6.145 -27.375 4.898 1 43.72 193 LYS A CA 1
ATOM 1428 C C . LYS A 1 193 ? -7.211 -26.75 4.004 1 43.72 193 LYS A C 1
ATOM 1430 O O . LYS A 1 193 ? -7.891 -27.453 3.254 1 43.72 193 LYS A O 1
ATOM 1435 N N . TYR A 1 194 ? -7.598 -25.516 4.285 1 44.69 194 TYR A N 1
ATOM 1436 C CA . TYR A 1 194 ? -8.797 -25.016 3.615 1 44.69 194 TYR A CA 1
ATOM 1437 C C . TYR A 1 194 ? -8.445 -24.391 2.268 1 44.69 194 TYR A C 1
ATOM 1439 O O . TYR A 1 194 ? -9.32 -23.859 1.578 1 44.69 194 TYR A O 1
ATOM 1447 N N . GLY A 1 195 ? -7.277 -24.797 1.578 1 41.03 195 GLY A N 1
ATOM 1448 C CA . GLY A 1 195 ? -6.844 -24.391 0.251 1 41.03 195 GLY A CA 1
ATOM 1449 C C . GLY A 1 195 ? -6.844 -22.891 0.06 1 41.03 195 GLY A C 1
ATOM 1450 O O . GLY A 1 195 ? -7.035 -22.141 1.017 1 41.03 195 GLY A O 1
ATOM 1451 N N . ALA A 1 196 ? -6.117 -22.109 -1.018 1 44.88 196 ALA A N 1
ATOM 1452 C CA . ALA A 1 196 ? -6.32 -20.812 -1.651 1 44.88 196 ALA A CA 1
ATOM 1453 C C . ALA A 1 196 ? -7.801 -20.438 -1.688 1 44.88 196 ALA A C 1
ATOM 1455 O O . ALA A 1 196 ? -8.195 -19.484 -2.354 1 44.88 196 ALA A O 1
ATOM 1456 N N . GLN A 1 197 ? -8.664 -21.156 -1.357 1 44.62 197 GLN A N 1
ATOM 1457 C CA . GLN A 1 197 ? -10.109 -21.047 -1.505 1 44.62 197 GLN A CA 1
ATOM 1458 C C . GLN A 1 197 ? -10.68 -20.016 -0.532 1 44.62 197 GLN A C 1
ATOM 1460 O O . GLN A 1 197 ? -11.289 -20.375 0.477 1 44.62 197 GLN A O 1
ATOM 1465 N N . TRP A 1 198 ? -9.875 -19.078 -0.262 1 43.53 198 TRP A N 1
ATOM 1466 C CA . TRP A 1 198 ? -10.641 -18.109 0.507 1 43.53 198 TRP A CA 1
ATOM 1467 C C . TRP A 1 198 ? -11.531 -17.266 -0.406 1 43.53 198 TRP A C 1
ATOM 1469 O O . TRP A 1 198 ? -11.141 -16.938 -1.527 1 43.53 198 TRP A O 1
ATOM 1479 N N . CYS B 1 1 ? -21.359 -10.961 18.531 1 21.95 1 CYS B N 1
ATOM 1480 C CA . CYS B 1 1 ? -21.297 -9.875 17.562 1 21.95 1 CYS B CA 1
ATOM 1481 C C . CYS B 1 1 ? -20.875 -8.57 18.219 1 21.95 1 CYS B C 1
ATOM 1483 O O . CYS B 1 1 ? -21.703 -7.863 18.797 1 21.95 1 CYS B O 1
ATOM 1485 N N . THR B 1 2 ? -19.906 -8.531 19.125 1 26.83 2 THR B N 1
ATOM 1486 C CA . THR B 1 2 ? -19.484 -7.566 20.141 1 26.83 2 THR B CA 1
ATOM 1487 C C . THR B 1 2 ? -19.203 -6.207 19.5 1 26.83 2 THR B C 1
ATOM 1489 O O . THR 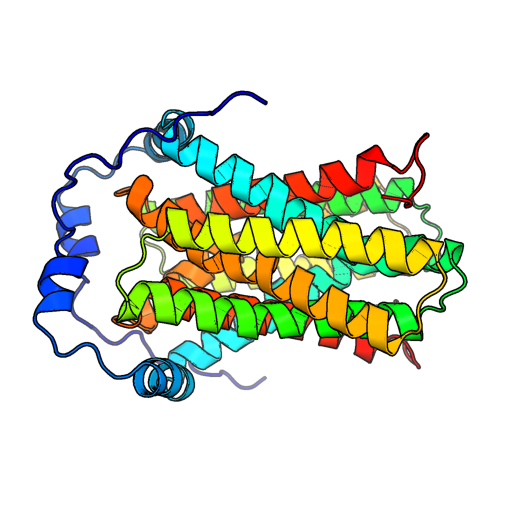B 1 2 ? -18.453 -6.113 18.516 1 26.83 2 THR B O 1
ATOM 1492 N N . LEU B 1 3 ? -20.094 -5.215 19.703 1 25.47 3 LEU B N 1
ATOM 1493 C CA . LEU B 1 3 ? -20.234 -3.789 19.438 1 25.47 3 LEU B CA 1
ATOM 1494 C C . LEU B 1 3 ? -19.016 -3.018 19.891 1 25.47 3 LEU B C 1
ATOM 1496 O O . LEU B 1 3 ? -18.797 -2.85 21.094 1 25.47 3 LEU B O 1
ATOM 1500 N N . ILE B 1 4 ? -17.797 -3.389 19.422 1 31.7 4 ILE B N 1
ATOM 1501 C CA . ILE B 1 4 ? -16.688 -2.543 19.828 1 31.7 4 ILE B CA 1
ATOM 1502 C C . ILE B 1 4 ? -17.062 -1.073 19.641 1 31.7 4 ILE B C 1
ATOM 1504 O O . ILE B 1 4 ? -17.297 -0.618 18.531 1 31.7 4 ILE B O 1
ATOM 1508 N N . ARG B 1 5 ? -17.734 -0.568 20.625 1 32.12 5 ARG B N 1
ATOM 1509 C CA . ARG B 1 5 ? -18.094 0.841 20.75 1 32.12 5 ARG B CA 1
ATOM 1510 C C . ARG B 1 5 ? -16.906 1.74 20.422 1 32.12 5 ARG B C 1
ATOM 1512 O O . ARG B 1 5 ? -15.852 1.653 21.062 1 32.12 5 ARG B O 1
ATOM 1519 N N . PHE B 1 6 ? -16.719 2.047 19.156 1 31.53 6 PHE B N 1
ATOM 1520 C CA . PHE B 1 6 ? -15.719 3.037 18.781 1 31.53 6 PHE B CA 1
ATOM 1521 C C . PHE B 1 6 ? -15.836 4.281 19.656 1 31.53 6 PHE B C 1
ATOM 1523 O O . PHE B 1 6 ? -16.938 4.762 19.922 1 31.53 6 PHE B O 1
ATOM 1530 N N . PRO B 1 7 ? -15.062 4.383 20.641 1 34.19 7 PRO B N 1
ATOM 1531 C CA . PRO B 1 7 ? -15.164 5.582 21.484 1 34.19 7 PRO B CA 1
ATOM 1532 C C . PRO B 1 7 ? -15.469 6.844 20.672 1 34.19 7 PRO B C 1
ATOM 1534 O O . PRO B 1 7 ? -15.125 6.922 19.484 1 34.19 7 PRO B O 1
ATOM 1537 N N . SER B 1 8 ? -16.609 7.527 20.969 1 33.28 8 SER B N 1
ATOM 1538 C CA . SER B 1 8 ? -17 8.828 20.422 1 33.28 8 SER B CA 1
ATOM 1539 C C . SER B 1 8 ? -15.789 9.75 20.297 1 33.28 8 SER B C 1
ATOM 1541 O O . SER B 1 8 ? -14.875 9.711 21.125 1 33.28 8 SER B O 1
ATOM 1543 N N . ALA B 1 9 ? -15.484 10.258 19.172 1 34.66 9 ALA B N 1
ATOM 1544 C CA . ALA B 1 9 ? -14.438 11.219 18.859 1 34.66 9 ALA B CA 1
ATOM 1545 C C . ALA B 1 9 ? -14.367 12.32 19.922 1 34.66 9 ALA B C 1
ATOM 1547 O O . ALA B 1 9 ? -15.383 12.914 20.266 1 34.66 9 ALA B O 1
ATOM 1548 N N . PRO B 1 10 ? -13.539 12.281 20.891 1 33.91 10 PRO B N 1
ATOM 1549 C CA . PRO B 1 10 ? -13.477 13.445 21.766 1 33.91 10 PRO B CA 1
ATOM 1550 C C . PRO B 1 10 ? -13.711 14.758 21.031 1 33.91 10 PRO B C 1
ATOM 1552 O O . PRO B 1 10 ? -13.5 14.836 19.812 1 33.91 10 PRO B O 1
ATOM 1555 N N . GLU B 1 11 ? -14.547 15.742 21.531 1 34.81 11 GLU B N 1
ATOM 1556 C CA . GLU B 1 11 ? -14.68 17.125 21.062 1 34.81 11 GLU B CA 1
ATOM 1557 C C . GLU B 1 11 ? -13.32 17.75 20.781 1 34.81 11 GLU B C 1
ATOM 1559 O O . GLU B 1 11 ? -12.719 18.375 21.672 1 34.81 11 GLU B O 1
ATOM 1564 N N . LYS B 1 12 ? -12.25 17.016 20.625 1 37.28 12 LYS B N 1
ATOM 1565 C CA . LYS B 1 12 ? -10.906 17.578 20.547 1 37.28 12 LYS B CA 1
ATOM 1566 C C . LYS B 1 12 ? -10.867 18.797 19.625 1 37.28 12 LYS B C 1
ATOM 1568 O O . LYS B 1 12 ? -11.656 18.891 18.688 1 37.28 12 LYS B O 1
ATOM 1573 N N . PRO B 1 13 ? -10.023 19.812 20.031 1 36.59 13 PRO B N 1
ATOM 1574 C CA . PRO B 1 13 ? -9.797 21.062 19.297 1 36.59 13 PRO B CA 1
ATOM 1575 C C . PRO B 1 13 ? -9.625 20.844 17.797 1 36.59 13 PRO B C 1
ATOM 1577 O O . PRO B 1 13 ? -9.086 19.828 17.375 1 36.59 13 PRO B O 1
ATOM 1580 N N . VAL B 1 14 ? -10.609 21.141 16.953 1 38.47 14 VAL B N 1
ATOM 1581 C CA . VAL B 1 14 ? -10.586 21.266 15.492 1 38.47 14 VAL B CA 1
ATOM 1582 C C . VAL B 1 14 ? -9.164 21.562 15.031 1 38.47 14 VAL B C 1
ATOM 1584 O O . VAL B 1 14 ? -8.539 22.531 15.492 1 38.47 14 VAL B O 1
ATOM 1587 N N . SER B 1 15 ? -8.297 20.625 14.82 1 36.62 15 SER B N 1
ATOM 1588 C CA . SER B 1 15 ? -6.965 20.922 14.312 1 36.62 15 SER B CA 1
ATOM 1589 C C . SER B 1 15 ? -6.973 22.188 13.453 1 36.62 15 SER B C 1
ATOM 1591 O O . SER B 1 15 ? -7.973 22.484 12.789 1 36.62 15 SER B O 1
ATOM 1593 N N . CYS B 1 16 ? -6.074 23.172 13.812 1 34.44 16 CYS B N 1
ATOM 1594 C CA . CYS B 1 16 ? -5.844 24.406 13.094 1 34.44 16 CYS B CA 1
ATOM 1595 C C . CYS B 1 16 ? -6.07 24.234 11.594 1 34.44 16 CYS B C 1
ATOM 1597 O O . CYS B 1 16 ? -6.527 25.141 10.914 1 34.44 16 CYS B O 1
ATOM 1599 N N . SER B 1 17 ? -5.816 22.984 11.078 1 37.81 17 SER B N 1
ATOM 1600 C CA . SER B 1 17 ? -6 22.797 9.641 1 37.81 17 SER B CA 1
ATOM 1601 C C . SER B 1 17 ? -7.48 22.766 9.273 1 37.81 17 SER B C 1
ATOM 1603 O O . SER B 1 17 ? -7.871 23.234 8.203 1 37.81 17 SER B O 1
ATOM 1605 N N . GLN B 1 18 ? -8.344 22.141 10.109 1 40.66 18 GLN B N 1
ATOM 1606 C CA . GLN B 1 18 ? -9.766 22.156 9.805 1 40.66 18 GLN B CA 1
ATOM 1607 C C . GLN B 1 18 ? -10.328 23.578 9.875 1 40.66 18 GLN B C 1
ATOM 1609 O O . GLN B 1 18 ? -11.125 23.969 9.023 1 40.66 18 GLN B O 1
ATOM 1614 N N . ASN B 1 19 ? -10.078 24.266 10.992 1 39.75 19 ASN B N 1
ATOM 1615 C CA . ASN B 1 19 ? -10.57 25.625 11.109 1 39.75 19 ASN B CA 1
ATOM 1616 C C . ASN B 1 19 ? -10.039 26.516 9.992 1 39.75 19 ASN B C 1
ATOM 1618 O O . ASN B 1 19 ? -10.789 27.328 9.43 1 39.75 19 ASN B O 1
ATOM 1622 N N . PHE B 1 20 ? -8.719 26.484 9.797 1 40.25 20 PHE B N 1
ATOM 1623 C CA . PHE B 1 20 ? -8.18 27.266 8.695 1 40.25 20 PHE B CA 1
ATOM 1624 C C . PHE B 1 20 ? -8.75 26.797 7.363 1 40.25 20 PHE B C 1
ATOM 1626 O O . PHE B 1 20 ? -8.977 27.609 6.461 1 40.25 20 PHE B O 1
ATOM 1633 N N . ARG B 1 21 ? -9.055 25.531 7.176 1 44.31 21 ARG B N 1
ATOM 1634 C CA . ARG B 1 21 ? -9.695 24.969 5.992 1 44.31 21 ARG B CA 1
ATOM 1635 C C . ARG B 1 21 ? -11.141 25.453 5.875 1 44.31 21 ARG B C 1
ATOM 1637 O O . ARG B 1 21 ? -11.68 25.547 4.773 1 44.31 21 ARG B O 1
ATOM 1644 N N . GLN B 1 22 ? -11.82 25.547 6.883 1 46.34 22 GLN B N 1
ATOM 1645 C CA . GLN B 1 22 ? -13.195 26.047 6.852 1 46.34 22 GLN B CA 1
ATOM 1646 C C . GLN B 1 22 ? -13.258 27.438 6.23 1 46.34 22 GLN B C 1
ATOM 1648 O O . GLN B 1 22 ? -14.266 27.812 5.633 1 46.34 22 GLN B O 1
ATOM 1653 N N . GLN B 1 23 ? -12.352 28.25 6.629 1 47 23 GLN B N 1
ATOM 1654 C CA . GLN B 1 23 ? -12.555 29.609 6.18 1 47 23 GLN B CA 1
ATOM 1655 C C . GLN B 1 23 ? -12.219 29.766 4.699 1 47 23 GLN B C 1
ATOM 1657 O O . GLN B 1 23 ? -12.602 30.75 4.066 1 47 23 GLN B O 1
ATOM 1662 N N . ILE B 1 24 ? -11.242 28.953 4.172 1 48.16 24 ILE B N 1
ATOM 1663 C CA . ILE B 1 24 ? -10.914 29.188 2.773 1 48.16 24 ILE B CA 1
ATOM 1664 C C . ILE B 1 24 ? -11.875 28.422 1.874 1 48.16 24 ILE B C 1
ATOM 1666 O O . ILE B 1 24 ? -12.117 27.234 2.094 1 48.16 24 ILE B O 1
ATOM 1670 N N . GLU B 1 25 ? -12.703 29.062 1.198 1 51.84 25 GLU B N 1
ATOM 1671 C CA . GLU B 1 25 ? -13.562 28.484 0.168 1 51.84 25 GLU B CA 1
ATOM 1672 C C . GLU B 1 25 ? -12.953 27.203 -0.406 1 51.84 25 GLU B C 1
ATOM 1674 O O . GLU B 1 25 ? -11.852 27.234 -0.966 1 51.84 25 GLU B O 1
ATOM 1679 N N . LYS B 1 26 ? -13.148 26.047 0.287 1 58.41 26 LYS B N 1
ATOM 1680 C CA . LYS B 1 26 ? -12.617 24.766 -0.123 1 58.41 26 LYS B CA 1
ATOM 1681 C C . LYS B 1 26 ? -12.742 24.562 -1.632 1 58.41 26 LYS B C 1
ATOM 1683 O O . LYS B 1 26 ? -13.836 24.672 -2.188 1 58.41 26 LYS B O 1
ATOM 1688 N N . PRO B 1 27 ? -11.711 24.75 -2.418 1 60.44 27 PRO B N 1
ATOM 1689 C CA . PRO B 1 27 ? -11.805 24.516 -3.861 1 60.44 27 PRO B CA 1
ATOM 1690 C C . PRO B 1 27 ? -12.586 23.25 -4.211 1 60.44 27 PRO B C 1
ATOM 1692 O O . PRO B 1 27 ? -12.703 22.344 -3.385 1 60.44 27 PRO B O 1
ATOM 1695 N N . ASP B 1 28 ? -13.336 23.359 -5.27 1 73.44 28 ASP B N 1
ATOM 1696 C CA . ASP B 1 28 ? -14.07 22.25 -5.871 1 73.44 28 ASP B CA 1
ATOM 1697 C C . ASP B 1 28 ? -13.18 21.016 -5.988 1 73.44 28 ASP B C 1
ATOM 1699 O O . ASP B 1 28 ? -11.953 21.125 -6.051 1 73.44 28 ASP B O 1
ATOM 1703 N N . VAL B 1 29 ? -13.766 19.875 -5.715 1 76.12 29 VAL B N 1
ATOM 1704 C CA . VAL B 1 29 ? -13.117 18.578 -5.801 1 76.12 29 VAL B CA 1
ATOM 1705 C C . VAL B 1 29 ? -12.297 18.5 -7.09 1 76.12 29 VAL B C 1
ATOM 1707 O O . VAL B 1 29 ? -11.148 18.047 -7.074 1 76.12 29 VAL B O 1
ATOM 1710 N N . VAL B 1 30 ? -12.867 18.906 -8.078 1 77.19 30 VAL B N 1
ATOM 1711 C CA . VAL B 1 30 ? -12.219 18.844 -9.383 1 77.19 30 VAL B CA 1
ATOM 1712 C C . VAL B 1 30 ? -10.969 19.719 -9.383 1 77.19 30 VAL B C 1
ATOM 1714 O O . VAL B 1 30 ? -9.922 19.312 -9.906 1 77.19 30 VAL B O 1
ATOM 1717 N N . SER B 1 31 ? -11.094 20.781 -8.773 1 80.06 31 SER B N 1
ATOM 1718 C CA . SER B 1 31 ? -9.961 21.688 -8.703 1 80.06 31 SER B CA 1
ATOM 1719 C C . SER B 1 31 ? -8.836 21.109 -7.852 1 80.06 31 SER B C 1
ATOM 1721 O O . SER B 1 31 ? -7.656 21.281 -8.172 1 80.06 31 SER B O 1
ATOM 1723 N N . GLN B 1 32 ? -9.242 20.375 -6.836 1 81.25 32 GLN B N 1
ATOM 1724 C CA . GLN B 1 32 ? -8.242 19.75 -5.969 1 81.25 32 GLN B CA 1
ATOM 1725 C C . GLN B 1 32 ? -7.445 18.688 -6.719 1 81.25 32 GLN B C 1
ATOM 1727 O O . GLN B 1 32 ? -6.215 18.688 -6.676 1 81.25 32 GLN B O 1
ATOM 1732 N N . TYR B 1 33 ? -8.109 17.922 -7.418 1 85.75 33 TYR B N 1
ATOM 1733 C CA . TYR B 1 33 ? -7.449 16.875 -8.18 1 85.75 33 TYR B CA 1
ATOM 1734 C C . TYR B 1 33 ? -6.684 17.453 -9.359 1 85.75 33 TYR B C 1
ATOM 1736 O O . TYR B 1 33 ? -5.594 16.984 -9.688 1 85.75 33 TYR B O 1
ATOM 1744 N N . THR B 1 34 ? -7.234 18.422 -9.961 1 85.69 34 THR B N 1
ATOM 1745 C CA . THR B 1 34 ? -6.547 19.062 -11.07 1 85.69 34 THR B CA 1
ATOM 1746 C C . THR B 1 34 ? -5.25 19.719 -10.594 1 85.69 34 THR B C 1
ATOM 1748 O O . THR B 1 34 ? -4.234 19.672 -11.297 1 85.69 34 THR B O 1
ATOM 1751 N N . SER B 1 35 ? -5.324 20.266 -9.492 1 87.44 35 SER B N 1
ATOM 1752 C CA . SER B 1 35 ? -4.125 20.891 -8.945 1 87.44 35 SER B CA 1
ATOM 1753 C C . SER B 1 35 ? -3.031 19.859 -8.695 1 87.44 35 SER B C 1
ATOM 1755 O O . SER B 1 35 ? -1.845 20.156 -8.875 1 87.44 35 SER B O 1
ATOM 1757 N N . LEU B 1 36 ? -3.438 18.719 -8.266 1 89.88 36 LEU B N 1
ATOM 1758 C CA . LEU B 1 36 ? -2.48 17.641 -8.039 1 89.88 36 LEU B CA 1
ATOM 1759 C C . LEU B 1 36 ? -1.793 17.25 -9.344 1 89.88 36 LEU B C 1
ATOM 1761 O O . LEU B 1 36 ? -0.573 17.078 -9.375 1 89.88 36 LEU B O 1
ATOM 1765 N N . PHE B 1 37 ? -2.562 17.219 -10.344 1 90.06 37 PHE B N 1
ATOM 1766 C CA . PHE B 1 37 ? -2.035 16.734 -11.609 1 90.06 37 PHE B CA 1
ATOM 1767 C C . PHE B 1 37 ? -1.27 17.844 -12.336 1 90.06 37 PHE B C 1
ATOM 1769 O O . PHE B 1 37 ? -0.536 17.578 -13.289 1 90.06 37 PHE B O 1
ATOM 1776 N N . ARG B 1 38 ? -1.355 19.016 -11.844 1 88.31 38 ARG B N 1
ATOM 1777 C CA . ARG B 1 38 ? -0.638 20.141 -12.438 1 88.31 38 ARG B CA 1
ATOM 1778 C C . ARG B 1 38 ? 0.677 20.391 -11.703 1 88.31 38 ARG B C 1
ATOM 1780 O O . ARG B 1 38 ? 1.566 21.062 -12.234 1 88.31 38 ARG B O 1
ATOM 1787 N N . SER B 1 39 ? 0.764 19.844 -10.609 1 91.81 39 SER B N 1
ATOM 1788 C CA . SER B 1 39 ? 1.989 20.016 -9.836 1 91.81 39 SER B CA 1
ATOM 1789 C C . SER B 1 39 ? 3.076 19.062 -10.305 1 91.81 39 SER B C 1
ATOM 1791 O O . SER B 1 39 ? 2.982 17.844 -10.086 1 91.81 39 SER B O 1
ATOM 1793 N N . THR B 1 40 ? 4.113 19.594 -10.883 1 93.31 40 THR B N 1
ATOM 1794 C CA . THR B 1 40 ? 5.211 18.781 -11.398 1 93.31 40 THR B CA 1
ATOM 1795 C C . THR B 1 40 ? 5.902 18.031 -10.266 1 93.31 40 THR B C 1
ATOM 1797 O O . THR B 1 40 ? 6.316 16.891 -10.445 1 93.31 40 THR B O 1
ATOM 1800 N N . ASP B 1 41 ? 6.039 18.734 -9.141 1 94.94 41 ASP B N 1
ATOM 1801 C CA . ASP B 1 41 ? 6.68 18.094 -8 1 94.94 41 ASP B CA 1
ATOM 1802 C C . ASP B 1 41 ? 5.859 16.906 -7.504 1 94.94 41 ASP B C 1
ATOM 1804 O O . ASP B 1 41 ? 6.414 15.852 -7.188 1 94.94 41 ASP B O 1
ATOM 1808 N N . PHE B 1 42 ? 4.59 17.141 -7.461 1 96.25 42 PHE B N 1
ATOM 1809 C CA . PHE B 1 42 ? 3.717 16.062 -7.02 1 96.25 42 PHE B CA 1
ATOM 1810 C C . PHE B 1 42 ? 3.74 14.898 -8.016 1 96.25 42 PHE B C 1
ATOM 1812 O O . PHE B 1 42 ? 3.777 13.734 -7.621 1 96.25 42 PHE B O 1
ATOM 1819 N N . LEU B 1 43 ? 3.754 15.172 -9.242 1 95.69 43 LEU B N 1
ATOM 1820 C CA . LEU B 1 43 ? 3.777 14.133 -10.266 1 95.69 43 LEU B CA 1
ATOM 1821 C C . LEU B 1 43 ? 5.074 13.336 -10.203 1 95.69 43 LEU B C 1
ATOM 1823 O O . LEU B 1 43 ? 5.078 12.125 -10.445 1 95.69 43 LEU B O 1
ATOM 1827 N N . ARG B 1 44 ? 6.141 14.008 -9.914 1 95.12 44 ARG B N 1
ATOM 1828 C CA . ARG B 1 44 ? 7.406 13.305 -9.75 1 95.12 44 ARG B CA 1
ATOM 1829 C C . ARG B 1 44 ? 7.336 12.32 -8.578 1 95.12 44 ARG B C 1
ATOM 1831 O O . ARG B 1 44 ? 7.836 11.203 -8.672 1 95.12 44 ARG B O 1
ATOM 1838 N N . ILE B 1 45 ? 6.707 12.734 -7.496 1 96.44 45 ILE B N 1
ATOM 1839 C CA . ILE B 1 45 ? 6.539 11.867 -6.336 1 96.44 45 ILE B CA 1
ATOM 1840 C C . ILE B 1 45 ? 5.676 10.664 -6.711 1 96.44 45 ILE B C 1
ATOM 1842 O O . ILE B 1 45 ? 5.98 9.531 -6.336 1 96.44 45 ILE B O 1
ATOM 1846 N N . CYS B 1 46 ? 4.672 10.945 -7.535 1 96.12 46 CYS B N 1
ATOM 1847 C CA . CYS B 1 46 ? 3.783 9.883 -7.98 1 96.12 46 CYS B CA 1
ATOM 1848 C C . CYS B 1 46 ? 4.539 8.852 -8.812 1 96.12 46 CYS B C 1
ATOM 1850 O O . CYS B 1 46 ? 4.355 7.648 -8.641 1 96.12 46 CYS B O 1
ATOM 1852 N N . ILE B 1 47 ? 5.344 9.297 -9.609 1 94.06 47 ILE B N 1
ATOM 1853 C CA . ILE B 1 47 ? 6.121 8.406 -10.469 1 94.06 47 ILE B CA 1
ATOM 1854 C C . ILE B 1 47 ? 7.066 7.566 -9.609 1 94.06 47 ILE B C 1
ATOM 1856 O O . ILE B 1 47 ? 7.176 6.355 -9.805 1 94.06 47 ILE B O 1
ATOM 1860 N N . CYS B 1 48 ? 7.723 8.203 -8.688 1 94 48 CYS B N 1
ATOM 1861 C CA . CYS B 1 48 ? 8.617 7.492 -7.785 1 94 48 CYS B CA 1
ATOM 1862 C C . CYS B 1 48 ? 7.859 6.457 -6.965 1 94 48 CYS B C 1
ATOM 1864 O O . CYS B 1 48 ? 8.336 5.336 -6.777 1 94 48 CYS B O 1
ATOM 1866 N N . TYR B 1 49 ? 6.738 6.895 -6.562 1 95.44 49 TYR B N 1
ATOM 1867 C CA . TYR B 1 49 ? 5.902 6.016 -5.754 1 95.44 49 TYR B CA 1
ATOM 1868 C C . TYR B 1 49 ? 5.426 4.812 -6.562 1 95.44 49 TYR B C 1
ATOM 1870 O O . TYR B 1 49 ? 5.504 3.674 -6.098 1 95.44 49 TYR B O 1
ATOM 1878 N N . GLY B 1 50 ? 4.957 5.012 -7.727 1 93 50 GLY B N 1
ATOM 1879 C CA . GLY B 1 50 ? 4.469 3.951 -8.594 1 93 50 GLY B CA 1
ATOM 1880 C C . GLY B 1 50 ? 5.57 3.031 -9.086 1 93 50 GLY B C 1
ATOM 1881 O O . GLY B 1 50 ? 5.426 1.807 -9.055 1 93 50 GLY B O 1
ATOM 1882 N N . LEU B 1 51 ? 6.637 3.58 -9.5 1 88.38 51 LEU B N 1
ATOM 1883 C CA . LEU B 1 51 ? 7.75 2.793 -10.016 1 88.38 51 LEU B CA 1
ATOM 1884 C C . LEU B 1 51 ? 8.469 2.053 -8.891 1 88.38 51 LEU B C 1
ATOM 1886 O O . LEU B 1 51 ? 8.953 0.937 -9.086 1 88.38 51 LEU B O 1
ATOM 1890 N N . GLY B 1 52 ? 8.523 2.672 -7.797 1 92.5 52 GLY B N 1
ATOM 1891 C CA . GLY B 1 52 ? 9.172 2.023 -6.664 1 92.5 52 GLY B CA 1
ATOM 1892 C C . GLY B 1 52 ? 8.273 1.015 -5.969 1 92.5 52 GLY B C 1
ATOM 1893 O O . GLY B 1 52 ? 8.43 -0.194 -6.16 1 92.5 52 GLY B O 1
ATOM 1894 N N . SER B 1 53 ? 7.301 1.518 -5.301 1 92.12 53 SER B N 1
ATOM 1895 C CA . SER B 1 53 ? 6.441 0.679 -4.469 1 92.12 53 SER B CA 1
ATOM 1896 C C . SER B 1 53 ? 5.512 -0.175 -5.324 1 92.12 53 SER B C 1
ATOM 1898 O O . SER B 1 53 ? 5.227 -1.326 -4.984 1 92.12 53 SER B O 1
ATOM 1900 N N . GLY B 1 54 ? 5.023 0.34 -6.41 1 89.94 54 GLY B N 1
ATOM 1901 C CA . GLY B 1 54 ? 4.133 -0.419 -7.277 1 89.94 54 GLY B CA 1
ATOM 1902 C C . GLY B 1 54 ? 4.82 -1.592 -7.953 1 89.94 54 GLY B C 1
ATOM 1903 O O . GLY B 1 54 ? 4.297 -2.707 -7.953 1 89.94 54 GLY B O 1
ATOM 1904 N N . LEU B 1 55 ? 5.91 -1.334 -8.516 1 88.25 55 LEU B N 1
ATOM 1905 C CA . LEU B 1 55 ? 6.668 -2.406 -9.148 1 88.25 55 LEU B CA 1
ATOM 1906 C C . LEU B 1 55 ? 7.09 -3.455 -8.125 1 88.25 55 LEU B C 1
ATOM 1908 O O . LEU B 1 55 ? 7.086 -4.652 -8.422 1 88.25 55 LEU B O 1
ATOM 1912 N N . TYR B 1 56 ? 7.434 -2.99 -7.008 1 90.88 56 TYR B N 1
ATOM 1913 C CA . TYR B 1 56 ? 7.789 -3.904 -5.93 1 90.88 56 TYR B CA 1
ATOM 1914 C C . TYR B 1 56 ? 6.609 -4.793 -5.555 1 90.88 56 TYR B C 1
ATOM 1916 O O . TYR B 1 56 ? 6.781 -5.984 -5.289 1 90.88 56 TYR B O 1
ATOM 1924 N N . ALA B 1 57 ? 5.488 -4.191 -5.473 1 86.75 57 ALA B N 1
ATOM 1925 C CA . ALA B 1 57 ? 4.289 -4.969 -5.176 1 86.75 57 ALA B CA 1
ATOM 1926 C C . ALA B 1 57 ? 4.055 -6.043 -6.234 1 86.75 57 ALA B C 1
ATOM 1928 O O . ALA B 1 57 ? 3.707 -7.18 -5.906 1 86.75 57 ALA B O 1
ATOM 1929 N N . GLY B 1 58 ? 4.211 -5.684 -7.445 1 83.5 58 GLY B N 1
ATOM 1930 C CA . GLY B 1 58 ? 4.113 -6.664 -8.516 1 83.5 58 GLY B CA 1
ATOM 1931 C C . GLY B 1 58 ? 5.156 -7.762 -8.422 1 83.5 58 GLY B C 1
ATOM 1932 O O . GLY B 1 58 ? 4.852 -8.938 -8.641 1 83.5 58 GLY B O 1
ATOM 1933 N N . TRP B 1 59 ? 6.348 -7.367 -8.117 1 85.56 59 TRP B N 1
ATOM 1934 C CA . TRP B 1 59 ? 7.434 -8.328 -7.941 1 85.56 59 TRP B CA 1
ATOM 1935 C C . TRP B 1 59 ? 7.117 -9.305 -6.816 1 85.56 59 TRP B C 1
ATOM 1937 O O . TRP B 1 59 ? 7.324 -10.516 -6.961 1 85.56 59 TRP B O 1
ATOM 1947 N N . CYS B 1 60 ? 6.629 -8.773 -5.73 1 83.62 60 CYS B N 1
ATOM 1948 C CA . CYS B 1 60 ? 6.262 -9.617 -4.598 1 83.62 60 CYS B CA 1
ATOM 1949 C C . CYS B 1 60 ? 5.152 -10.586 -4.977 1 83.62 60 CYS B C 1
ATOM 1951 O O . CYS B 1 60 ? 5.152 -11.734 -4.535 1 83.62 60 CYS B O 1
ATOM 1953 N N . GLY B 1 61 ? 4.289 -10.18 -5.746 1 78 61 GLY B N 1
ATOM 1954 C CA . GLY B 1 61 ? 3.178 -11.016 -6.172 1 78 61 GLY B CA 1
ATOM 1955 C C . GLY B 1 61 ? 3.6 -12.133 -7.105 1 78 61 GLY B C 1
ATOM 1956 O O . GLY B 1 61 ? 2.939 -13.18 -7.172 1 78 61 GLY B O 1
ATOM 1957 N N . SER B 1 62 ? 4.715 -11.977 -7.809 1 78.5 62 SER B N 1
ATOM 1958 C CA . SER B 1 62 ? 5.176 -12.969 -8.773 1 78.5 62 SER B CA 1
ATOM 1959 C C . SER B 1 62 ? 6.43 -13.688 -8.273 1 78.5 62 SER B C 1
ATOM 1961 O O . SER B 1 62 ? 7.133 -14.336 -9.055 1 78.5 62 SER B O 1
ATOM 1963 N N . LEU B 1 63 ? 6.73 -13.516 -7.102 1 83.38 63 LEU B N 1
ATOM 1964 C CA . LEU B 1 63 ? 7.984 -14 -6.535 1 83.38 63 LEU B CA 1
ATOM 1965 C C . LEU B 1 63 ? 8.102 -15.516 -6.688 1 83.38 63 LEU B C 1
ATOM 1967 O O . LEU B 1 63 ? 9.141 -16.016 -7.109 1 83.38 63 LEU B O 1
ATOM 1971 N N . ASN B 1 64 ? 7.035 -16.203 -6.395 1 79.31 64 ASN B N 1
ATOM 1972 C CA . ASN B 1 64 ? 7.059 -17.656 -6.469 1 79.31 64 ASN B CA 1
ATOM 1973 C C . ASN B 1 64 ? 7.297 -18.141 -7.895 1 79.31 64 ASN B C 1
ATOM 1975 O O . ASN B 1 64 ? 8.109 -19.047 -8.125 1 79.31 64 ASN B O 1
ATOM 1979 N N . GLU B 1 65 ? 6.574 -17.562 -8.789 1 75.88 65 GLU B N 1
ATOM 1980 C CA . GLU B 1 65 ? 6.734 -17.938 -10.188 1 75.88 65 GLU B CA 1
ATOM 1981 C C . GLU B 1 65 ? 8.141 -17.625 -10.688 1 75.88 65 GLU B C 1
ATOM 1983 O O . GLU B 1 65 ? 8.727 -18.422 -11.43 1 75.88 65 GLU B O 1
ATOM 1988 N N . ASN B 1 66 ? 8.695 -16.562 -10.367 1 81.56 66 ASN B N 1
ATOM 1989 C CA . ASN B 1 66 ? 10.016 -16.141 -10.828 1 81.56 66 ASN B CA 1
ATOM 1990 C C . ASN B 1 66 ? 11.117 -17.016 -10.234 1 81.56 66 ASN B C 1
ATOM 1992 O O . ASN B 1 66 ? 12.055 -17.391 -10.93 1 81.56 66 ASN B O 1
ATOM 1996 N N . LEU B 1 67 ? 10.93 -17.328 -9.016 1 86.75 67 LEU B N 1
ATOM 1997 C CA . LEU B 1 67 ? 12 -18.062 -8.336 1 86.75 67 LEU B CA 1
ATOM 1998 C C . LEU B 1 67 ? 11.93 -19.547 -8.648 1 86.75 67 LEU B C 1
ATOM 2000 O O . LEU B 1 67 ? 12.914 -20.266 -8.477 1 86.75 67 LEU B O 1
ATOM 2004 N N . ALA B 1 68 ? 10.758 -20 -9.078 1 83.81 68 ALA B N 1
ATOM 2005 C CA . ALA B 1 68 ? 10.633 -21.391 -9.516 1 83.81 68 ALA B CA 1
ATOM 2006 C C . ALA B 1 68 ? 11.57 -21.672 -10.695 1 83.81 68 ALA B C 1
ATOM 2008 O O . ALA B 1 68 ? 12.094 -22.781 -10.82 1 83.81 68 ALA B O 1
ATOM 2009 N N . SER B 1 69 ? 11.789 -20.703 -11.461 1 83.81 69 SER B N 1
ATOM 2010 C CA . SER B 1 69 ? 12.68 -20.844 -12.609 1 83.81 69 SER B CA 1
ATOM 2011 C C . SER B 1 69 ? 14.125 -21.047 -12.172 1 83.81 69 SER B C 1
ATOM 2013 O O . SER B 1 69 ? 14.945 -21.547 -12.938 1 83.81 69 SER B O 1
ATOM 2015 N N . TYR B 1 70 ? 14.383 -20.672 -10.992 1 87.62 70 TYR B N 1
ATOM 2016 C CA . TYR B 1 70 ? 15.727 -20.844 -10.461 1 87.62 70 TYR B CA 1
ATOM 2017 C C . TYR B 1 70 ? 15.789 -22.047 -9.516 1 87.62 70 TYR B C 1
ATOM 2019 O O . TYR B 1 70 ? 16.781 -22.234 -8.805 1 87.62 70 TYR B O 1
ATOM 2027 N N . GLY B 1 71 ? 14.688 -22.797 -9.398 1 85.88 71 GLY B N 1
ATOM 2028 C CA . GLY B 1 71 ? 14.672 -24.047 -8.656 1 85.88 71 GLY B CA 1
ATOM 2029 C C . GLY B 1 71 ? 14.227 -23.875 -7.211 1 85.88 71 GLY B C 1
ATOM 2030 O O . GLY B 1 71 ? 14.367 -24.797 -6.402 1 85.88 71 GLY B O 1
ATOM 2031 N N . LEU B 1 72 ? 13.812 -22.75 -6.863 1 88.12 72 LEU B N 1
ATOM 2032 C CA . LEU B 1 72 ? 13.32 -22.531 -5.508 1 88.12 72 LEU B CA 1
ATOM 2033 C C . LEU B 1 72 ? 11.852 -22.906 -5.395 1 88.12 72 LEU B C 1
ATOM 2035 O O . LEU B 1 72 ? 11.07 -22.672 -6.316 1 88.12 72 LEU B O 1
ATOM 2039 N N . ASN B 1 73 ? 11.555 -23.484 -4.262 1 85.31 73 ASN B N 1
ATOM 2040 C CA . ASN B 1 73 ? 10.172 -23.891 -4.066 1 85.31 73 ASN B CA 1
ATOM 2041 C C . ASN B 1 73 ? 9.336 -22.781 -3.439 1 85.31 73 ASN B C 1
ATOM 2043 O O . ASN B 1 73 ? 9.852 -21.703 -3.139 1 85.31 73 ASN B O 1
ATOM 2047 N N . GLN B 1 74 ? 8.094 -23 -3.23 1 80.81 74 GLN B N 1
ATOM 2048 C CA . GLN B 1 74 ? 7.129 -22.016 -2.738 1 80.81 74 GLN B CA 1
ATOM 2049 C C . GLN B 1 74 ? 7.457 -21.594 -1.312 1 80.81 74 GLN B C 1
ATOM 2051 O O . GLN B 1 74 ? 7.305 -20.422 -0.958 1 80.81 74 GLN B O 1
ATOM 2056 N N . ALA B 1 75 ? 7.816 -22.547 -0.537 1 83.88 75 ALA B N 1
ATOM 2057 C CA . ALA B 1 75 ? 8.172 -22.234 0.846 1 83.88 75 ALA B CA 1
ATOM 2058 C C . ALA B 1 75 ? 9.336 -21.25 0.907 1 83.88 75 ALA B C 1
ATOM 2060 O O . ALA B 1 75 ? 9.312 -20.297 1.694 1 83.88 75 ALA B O 1
ATOM 2061 N N . ASN B 1 76 ? 10.352 -21.484 0.049 1 89.44 76 ASN B N 1
ATOM 2062 C CA . ASN B 1 76 ? 11.508 -20.594 -0.003 1 89.44 76 ASN B CA 1
ATOM 2063 C C . ASN B 1 76 ? 11.117 -19.203 -0.469 1 89.44 76 ASN B C 1
ATOM 2065 O O . ASN B 1 76 ? 11.57 -18.203 0.098 1 89.44 76 ASN B O 1
ATOM 2069 N N . SER B 1 77 ? 10.289 -19.156 -1.451 1 86.69 77 SER B N 1
ATOM 2070 C CA . SER B 1 77 ? 9.812 -17.875 -1.95 1 86.69 77 SER B CA 1
ATOM 2071 C C . SER B 1 77 ? 9.039 -17.109 -0.879 1 86.69 77 SER B C 1
ATOM 2073 O O . SER B 1 77 ? 9.117 -15.891 -0.793 1 86.69 77 SER B O 1
ATOM 2075 N N . GLY B 1 78 ? 8.266 -17.781 -0.104 1 83.5 78 GLY B N 1
ATOM 2076 C CA . GLY B 1 78 ? 7.523 -17.188 0.992 1 83.5 78 GLY B CA 1
ATOM 2077 C C . GLY B 1 78 ? 8.414 -16.562 2.045 1 83.5 78 GLY B C 1
ATOM 2078 O O . GLY B 1 78 ? 8.141 -15.461 2.525 1 83.5 78 GLY B O 1
ATOM 2079 N N . TRP B 1 79 ? 9.422 -17.25 2.365 1 87.94 79 TRP B N 1
ATOM 2080 C CA . TRP B 1 79 ? 10.367 -16.734 3.346 1 87.94 79 TRP B CA 1
ATOM 2081 C C . TRP B 1 79 ? 11.047 -15.469 2.83 1 87.94 79 TRP B C 1
ATOM 2083 O O . TRP B 1 79 ? 11.258 -14.516 3.586 1 87.94 79 TRP B O 1
ATOM 2093 N N . ILE B 1 80 ? 11.398 -15.531 1.593 1 91.81 80 ILE B N 1
ATOM 2094 C CA . ILE B 1 80 ? 12.055 -14.383 0.979 1 91.81 80 ILE B CA 1
ATOM 2095 C C . ILE B 1 80 ? 11.109 -13.188 0.976 1 91.81 80 ILE B C 1
ATOM 2097 O O . ILE B 1 80 ? 11.5 -12.078 1.345 1 91.81 80 ILE B O 1
ATOM 2101 N N . GLY B 1 81 ? 9.906 -13.445 0.585 1 89 81 GLY B N 1
ATOM 2102 C CA . GLY B 1 81 ? 8.914 -12.383 0.59 1 89 81 GLY B CA 1
ATOM 2103 C C . GLY B 1 81 ? 8.641 -11.828 1.974 1 89 81 GLY B C 1
ATOM 2104 O O . GLY B 1 81 ? 8.555 -10.609 2.15 1 89 81 GLY B O 1
ATOM 2105 N N . MET B 1 82 ? 8.469 -12.68 2.906 1 87.94 82 MET B N 1
ATOM 2106 C CA . MET B 1 82 ? 8.211 -12.258 4.281 1 87.94 82 MET B CA 1
ATOM 2107 C C . MET B 1 82 ? 9.367 -11.43 4.82 1 87.94 82 MET B C 1
ATOM 2109 O O . MET B 1 82 ? 9.156 -10.398 5.461 1 87.94 82 MET B O 1
ATOM 2113 N N . ALA B 1 83 ? 10.531 -11.891 4.598 1 92.94 83 ALA B N 1
ATOM 2114 C CA . ALA B 1 83 ? 11.711 -11.156 5.055 1 92.94 83 ALA B CA 1
ATOM 2115 C C . ALA B 1 83 ? 11.773 -9.773 4.418 1 92.94 83 ALA B C 1
ATOM 2117 O O . ALA B 1 83 ? 12.172 -8.805 5.07 1 92.94 83 ALA B O 1
ATOM 2118 N N . SER B 1 84 ? 11.461 -9.773 3.148 1 94 84 SER B N 1
ATOM 2119 C CA . SER B 1 84 ? 11.445 -8.492 2.449 1 94 84 SER B CA 1
ATOM 2120 C C . SER B 1 84 ? 10.453 -7.527 3.084 1 94 84 SER B C 1
ATOM 2122 O O . SER B 1 84 ? 10.758 -6.344 3.252 1 94 84 SER B O 1
ATOM 2124 N N . LEU B 1 85 ? 9.352 -7.973 3.504 1 90.38 85 LEU B N 1
ATOM 2125 C CA . LEU B 1 85 ? 8.32 -7.152 4.129 1 90.38 85 LEU B CA 1
ATOM 2126 C C . LEU B 1 85 ? 8.773 -6.656 5.496 1 90.38 85 LEU B C 1
ATOM 2128 O O . LEU B 1 85 ? 8.602 -5.48 5.828 1 90.38 85 LEU B O 1
ATOM 2132 N N . LEU B 1 86 ? 9.328 -7.531 6.211 1 91.06 86 LEU B N 1
ATOM 2133 C CA . LEU B 1 86 ? 9.812 -7.172 7.539 1 91.06 86 LEU B CA 1
ATOM 2134 C C . LEU B 1 86 ? 10.961 -6.172 7.449 1 91.06 86 LEU B C 1
ATOM 2136 O O . LEU B 1 86 ? 11.086 -5.293 8.305 1 91.06 86 LEU B O 1
ATOM 2140 N N . GLY B 1 87 ? 11.766 -6.371 6.508 1 95.19 87 GLY B N 1
ATOM 2141 C CA . GLY B 1 87 ? 12.82 -5.395 6.266 1 95.19 87 GLY B CA 1
ATOM 2142 C C . GLY B 1 87 ? 12.281 -3.992 6.031 1 95.19 87 GLY B C 1
ATOM 2143 O O . GLY B 1 87 ? 12.914 -3.008 6.426 1 95.19 87 GLY B O 1
ATOM 2144 N N . GLY B 1 88 ? 11.195 -3.955 5.406 1 94.12 88 GLY B N 1
ATOM 2145 C CA . GLY B 1 88 ? 10.578 -2.664 5.156 1 94.12 88 GLY B CA 1
ATOM 2146 C C . GLY B 1 88 ? 10.281 -1.889 6.426 1 94.12 88 GLY B C 1
ATOM 2147 O O . GLY B 1 88 ? 10.43 -0.666 6.465 1 94.12 88 GLY B O 1
ATOM 2148 N N . PHE B 1 89 ? 9.852 -2.574 7.43 1 92.38 89 PHE B N 1
ATOM 2149 C CA . PHE B 1 89 ? 9.578 -1.916 8.703 1 92.38 89 PHE B CA 1
ATOM 2150 C C . PHE B 1 89 ? 10.859 -1.327 9.297 1 92.38 89 PHE B C 1
ATOM 2152 O O . PHE B 1 89 ? 10.859 -0.192 9.773 1 92.38 89 PHE B O 1
ATOM 2159 N N . VAL B 1 90 ? 11.859 -2.074 9.211 1 94 90 VAL B N 1
ATOM 2160 C CA . VAL B 1 90 ? 13.141 -1.62 9.742 1 94 90 VAL B CA 1
ATOM 2161 C C . VAL B 1 90 ? 13.641 -0.426 8.938 1 94 90 VAL B C 1
ATOM 2163 O O . VAL B 1 90 ? 14.047 0.59 9.5 1 94 90 VAL B O 1
ATOM 2166 N N . GLY B 1 91 ? 13.641 -0.621 7.66 1 94.94 91 GLY B N 1
ATOM 2167 C CA . GLY B 1 91 ? 14.047 0.479 6.805 1 94.94 91 GLY B CA 1
ATOM 2168 C C . GLY B 1 91 ? 13.234 1.741 7.02 1 94.94 91 GLY B C 1
ATOM 2169 O O . GLY B 1 91 ? 13.797 2.84 7.078 1 94.94 91 GLY B O 1
ATOM 2170 N N . GLY B 1 92 ? 11.938 1.563 7.117 1 94.69 92 GLY B N 1
ATOM 2171 C CA . GLY B 1 92 ? 11.062 2.697 7.387 1 94.69 92 GLY B CA 1
ATOM 2172 C C . GLY B 1 92 ? 11.344 3.357 8.727 1 94.69 92 GLY B C 1
ATOM 2173 O O . GLY B 1 92 ? 11.266 4.582 8.844 1 94.69 92 GLY B O 1
ATOM 2174 N N . THR B 1 93 ? 11.602 2.535 9.703 1 93.88 93 THR B N 1
ATOM 2175 C CA . THR B 1 93 ? 11.914 3.072 11.023 1 93.88 93 THR B CA 1
ATOM 2176 C C . THR B 1 93 ? 13.211 3.881 10.984 1 93.88 93 THR B C 1
ATOM 2178 O O . THR B 1 93 ? 13.258 5.012 11.469 1 93.88 93 THR B O 1
ATOM 2181 N N . VAL B 1 94 ? 14.172 3.33 10.383 1 94.31 94 VAL B N 1
ATOM 2182 C CA . VAL B 1 94 ? 15.453 4.02 10.281 1 94.31 94 VAL B CA 1
ATOM 2183 C C . VAL B 1 94 ? 15.289 5.309 9.484 1 94.31 94 VAL B C 1
ATOM 2185 O O . VAL B 1 94 ? 15.789 6.363 9.891 1 94.31 94 VAL B O 1
ATOM 2188 N N . GLY B 1 95 ? 14.641 5.215 8.391 1 93.94 95 GLY B N 1
ATOM 2189 C CA . GLY B 1 95 ? 14.406 6.391 7.566 1 93.94 95 GLY B CA 1
ATOM 2190 C C . GLY B 1 95 ? 13.633 7.48 8.281 1 93.94 95 GLY B C 1
ATOM 2191 O O . GLY B 1 95 ? 14.016 8.656 8.234 1 93.94 95 GLY B O 1
ATOM 2192 N N . SER B 1 96 ? 12.594 7.074 8.922 1 91.12 96 SER B N 1
ATOM 2193 C CA . SER B 1 96 ? 11.758 8.047 9.609 1 91.12 96 SER B CA 1
ATOM 2194 C C . SER B 1 96 ? 12.508 8.711 10.766 1 91.12 96 SER B C 1
ATOM 2196 O O . SER B 1 96 ? 12.344 9.906 11.016 1 91.12 96 SER B O 1
ATOM 2198 N N . VAL B 1 97 ? 13.273 7.953 11.469 1 90.69 97 VAL B N 1
ATOM 2199 C CA . VAL B 1 97 ? 14.039 8.477 12.586 1 90.69 97 VAL B CA 1
ATOM 2200 C C . VAL B 1 97 ? 15.094 9.461 12.086 1 90.69 97 VAL B C 1
ATOM 2202 O O . VAL B 1 97 ? 15.305 10.516 12.68 1 90.69 97 VAL B O 1
ATOM 2205 N N . LEU B 1 98 ? 15.742 9.133 11.023 1 92.12 98 LEU B N 1
ATOM 2206 C CA . LEU B 1 98 ? 16.781 10.008 10.469 1 92.12 98 LEU B CA 1
ATOM 2207 C C . LEU B 1 98 ? 16.172 11.305 9.953 1 92.12 98 LEU B C 1
ATOM 2209 O O . LEU B 1 98 ? 16.766 12.375 10.094 1 92.12 98 LEU B O 1
ATOM 2213 N N . VAL B 1 99 ? 15.023 11.188 9.367 1 90.31 99 VAL B N 1
ATOM 2214 C CA . VAL B 1 99 ? 14.328 12.375 8.875 1 90.31 99 VAL B CA 1
ATOM 2215 C C . VAL B 1 99 ? 13.938 13.258 10.055 1 90.31 99 VAL B C 1
ATOM 2217 O O . VAL B 1 99 ? 14.125 14.477 10.016 1 90.31 99 VAL B O 1
ATOM 2220 N N . ASP B 1 100 ? 13.469 12.602 11.086 1 85.94 100 ASP B N 1
ATOM 2221 C CA . ASP B 1 100 ? 12.945 13.352 12.219 1 85.94 100 ASP B CA 1
ATOM 2222 C C . ASP B 1 100 ? 14.07 13.883 13.102 1 85.94 100 ASP B C 1
ATOM 2224 O O . ASP B 1 100 ? 14.055 15.047 13.508 1 85.94 100 ASP B O 1
ATOM 2228 N N . ARG B 1 101 ? 15.008 13.117 13.352 1 84.25 101 ARG B N 1
ATOM 2229 C CA . ARG B 1 101 ? 16.016 13.469 14.344 1 84.25 101 ARG B CA 1
ATOM 2230 C C . ARG B 1 101 ? 17.188 14.18 13.695 1 84.25 101 ARG B C 1
ATOM 2232 O O . ARG B 1 101 ? 17.75 15.125 14.273 1 84.25 101 ARG B O 1
ATOM 2239 N N . ARG B 1 102 ? 17.609 13.672 12.578 1 85.06 102 ARG B N 1
ATOM 2240 C CA . ARG B 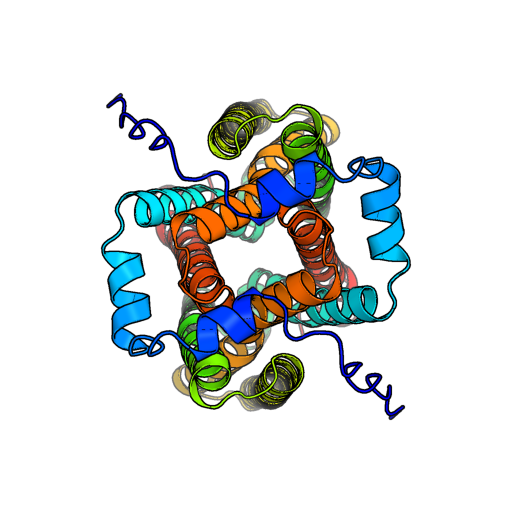1 102 ? 18.781 14.266 11.945 1 85.06 102 ARG B CA 1
ATOM 2241 C C . ARG B 1 102 ? 18.375 15.312 10.914 1 85.06 102 ARG B C 1
ATOM 2243 O O . ARG B 1 102 ? 19.234 15.859 10.219 1 85.06 102 ARG B O 1
ATOM 2250 N N . GLN B 1 103 ? 17.172 15.539 10.742 1 84.81 103 GLN B N 1
ATOM 2251 C CA . GLN B 1 103 ? 16.609 16.562 9.867 1 84.81 103 GLN B CA 1
ATOM 2252 C C . GLN B 1 103 ? 17.062 16.359 8.422 1 84.81 103 GLN B C 1
ATOM 2254 O O . GLN B 1 103 ? 17.438 17.312 7.742 1 84.81 103 GLN B O 1
ATOM 2259 N N . VAL B 1 104 ? 17.266 15.086 8.125 1 88.69 104 VAL B N 1
ATOM 2260 C CA . VAL B 1 104 ? 17.484 14.773 6.719 1 88.69 104 VAL B CA 1
ATOM 2261 C C . VAL B 1 104 ? 16.219 15.078 5.918 1 88.69 104 VAL B C 1
ATOM 2263 O O . VAL B 1 104 ? 15.117 14.797 6.371 1 88.69 104 VAL B O 1
ATOM 2266 N N . SER B 1 105 ? 16.422 15.641 4.785 1 93.75 105 SER B N 1
ATOM 2267 C CA . SER B 1 105 ? 15.258 15.938 3.969 1 93.75 105 SER B CA 1
ATOM 2268 C C . SER B 1 105 ? 14.555 14.656 3.523 1 93.75 105 SER B C 1
ATOM 2270 O O . SER B 1 105 ? 15.203 13.633 3.291 1 93.75 105 SER B O 1
ATOM 2272 N N . LEU B 1 106 ? 13.305 14.742 3.391 1 94.56 106 LEU B N 1
ATOM 2273 C CA . LEU B 1 106 ? 12.5 13.609 2.957 1 94.56 106 LEU B CA 1
ATOM 2274 C C . LEU B 1 106 ? 12.953 13.109 1.593 1 94.56 106 LEU B C 1
ATOM 2276 O O . LEU B 1 106 ? 13.062 11.898 1.376 1 94.56 106 LEU B O 1
ATOM 2280 N N . GLN B 1 107 ? 13.258 14 0.734 1 93.88 107 GLN B N 1
ATOM 2281 C CA . GLN B 1 107 ? 13.672 13.648 -0.619 1 93.88 107 GLN B CA 1
ATOM 2282 C C . GLN B 1 107 ? 15 12.891 -0.609 1 93.88 107 GLN B C 1
ATOM 2284 O O . GLN B 1 107 ? 15.148 11.891 -1.311 1 93.88 107 GLN B O 1
ATOM 2289 N N . THR B 1 108 ? 15.898 13.422 0.162 1 94.56 108 THR B N 1
ATOM 2290 C CA . THR B 1 108 ? 17.203 12.789 0.252 1 94.56 108 THR B CA 1
ATOM 2291 C C . THR B 1 108 ? 17.094 11.383 0.841 1 94.56 108 THR B C 1
ATOM 2293 O O . THR B 1 108 ? 17.734 10.453 0.363 1 94.56 108 THR B O 1
ATOM 2296 N N . MET B 1 109 ? 16.297 11.242 1.877 1 95.75 109 MET B N 1
ATOM 2297 C CA . MET B 1 109 ? 16.125 9.938 2.5 1 95.75 109 MET B CA 1
ATOM 2298 C C . MET B 1 109 ? 15.508 8.938 1.521 1 95.75 109 MET B C 1
ATOM 2300 O O . MET B 1 109 ? 15.953 7.797 1.43 1 95.75 109 MET B O 1
ATOM 2304 N N . ALA B 1 110 ? 14.5 9.359 0.788 1 95.31 110 ALA B N 1
ATOM 2305 C CA . ALA B 1 110 ? 13.875 8.492 -0.205 1 95.31 110 ALA B CA 1
ATOM 2306 C C . ALA B 1 110 ? 14.883 8.039 -1.257 1 95.31 110 ALA B C 1
ATOM 2308 O O . ALA B 1 110 ? 14.914 6.867 -1.635 1 95.31 110 ALA B O 1
ATOM 2309 N N . LEU B 1 111 ? 15.711 8.945 -1.685 1 94.94 111 LEU B N 1
ATOM 2310 C CA . LEU B 1 111 ? 16.703 8.641 -2.711 1 94.94 111 LEU B CA 1
ATOM 2311 C C . LEU B 1 111 ? 17.719 7.625 -2.203 1 94.94 111 LEU B C 1
ATOM 2313 O O . LEU B 1 111 ? 18.078 6.684 -2.916 1 94.94 111 LEU B O 1
ATOM 2317 N N . VAL B 1 112 ? 18.156 7.859 -1.038 1 96.12 112 VAL B N 1
ATOM 2318 C CA . VAL B 1 112 ? 19.125 6.953 -0.446 1 96.12 112 VAL B CA 1
ATOM 2319 C C . VAL B 1 112 ? 18.531 5.551 -0.337 1 96.12 112 VAL B C 1
ATOM 2321 O O . VAL B 1 112 ? 19.188 4.562 -0.691 1 96.12 112 VAL B O 1
ATOM 2324 N N . LEU B 1 113 ? 17.344 5.465 0.136 1 96.38 113 LEU B N 1
ATOM 2325 C CA . LEU B 1 113 ? 16.672 4.176 0.297 1 96.38 113 LEU B CA 1
ATOM 2326 C C . LEU B 1 113 ? 16.453 3.508 -1.056 1 96.38 113 LEU B C 1
ATOM 2328 O O . LEU B 1 113 ? 16.609 2.293 -1.189 1 96.38 113 LEU B O 1
ATOM 2332 N N . PHE B 1 114 ? 16.125 4.316 -2.062 1 96.19 114 PHE B N 1
ATOM 2333 C CA . PHE B 1 114 ? 15.953 3.777 -3.406 1 96.19 114 PHE B CA 1
ATOM 2334 C C . PHE B 1 114 ? 17.266 3.236 -3.947 1 96.19 114 PHE B C 1
ATOM 2336 O O . PHE B 1 114 ? 17.297 2.195 -4.605 1 96.19 114 PHE B O 1
ATOM 2343 N N . TYR B 1 115 ? 18.25 3.982 -3.717 1 96.06 115 TYR B N 1
ATOM 2344 C CA . TYR B 1 115 ? 19.562 3.539 -4.172 1 96.06 115 TYR B CA 1
ATOM 2345 C C . TYR B 1 115 ? 19.953 2.221 -3.516 1 96.06 115 TYR B C 1
ATOM 2347 O O . TYR B 1 115 ? 20.453 1.311 -4.18 1 96.06 115 TYR B O 1
ATOM 2355 N N . ILE B 1 116 ? 19.766 2.131 -2.242 1 97.06 116 ILE B N 1
ATOM 2356 C CA . ILE B 1 116 ? 20.078 0.918 -1.494 1 97.06 116 ILE B CA 1
ATOM 2357 C C . ILE B 1 116 ? 19.281 -0.255 -2.051 1 97.06 116 ILE B C 1
ATOM 2359 O O . ILE B 1 116 ? 19.828 -1.33 -2.299 1 97.06 116 ILE B O 1
ATOM 2363 N N . SER B 1 117 ? 18.047 -0.046 -2.281 1 96.94 117 SER B N 1
ATOM 2364 C CA . SER B 1 117 ? 17.172 -1.107 -2.781 1 96.94 117 SER B CA 1
ATOM 2365 C C . SER B 1 117 ? 17.547 -1.51 -4.203 1 96.94 117 SER B C 1
ATOM 2367 O O . SER B 1 117 ? 17.516 -2.691 -4.551 1 96.94 117 SER B O 1
ATOM 2369 N N . SER B 1 118 ? 17.859 -0.524 -5.023 1 95.31 118 SER B N 1
ATOM 2370 C CA . SER B 1 118 ? 18.25 -0.812 -6.398 1 95.31 118 SER B CA 1
ATOM 2371 C C . SER B 1 118 ? 19.516 -1.662 -6.453 1 95.31 118 SER B C 1
ATOM 2373 O O . SER B 1 118 ? 19.594 -2.621 -7.223 1 95.31 118 SER B O 1
ATOM 2375 N N . ALA B 1 119 ? 20.453 -1.28 -5.652 1 96.88 119 ALA B N 1
ATOM 2376 C CA . ALA B 1 119 ? 21.688 -2.064 -5.566 1 96.88 119 ALA B CA 1
ATOM 2377 C C . ALA B 1 119 ? 21.406 -3.482 -5.078 1 96.88 119 ALA B C 1
ATOM 2379 O O . ALA B 1 119 ? 21.953 -4.449 -5.605 1 96.88 119 ALA B O 1
ATOM 2380 N N . ALA B 1 120 ? 20.562 -3.602 -4.086 1 97.44 120 ALA B N 1
ATOM 2381 C CA . ALA B 1 120 ? 20.219 -4.906 -3.535 1 97.44 120 ALA B CA 1
ATOM 2382 C C . ALA B 1 120 ? 19.484 -5.758 -4.566 1 97.44 120 ALA B C 1
ATOM 2384 O O . ALA B 1 120 ? 19.656 -6.977 -4.613 1 97.44 120 ALA B O 1
ATOM 2385 N N . CYS B 1 121 ? 18.609 -5.137 -5.328 1 95.06 121 CYS B N 1
ATOM 2386 C CA . CYS B 1 121 ? 17.922 -5.855 -6.387 1 95.06 121 CYS B CA 1
ATOM 2387 C C . CYS B 1 121 ? 18.906 -6.449 -7.387 1 95.06 121 CYS B C 1
ATOM 2389 O O . CYS B 1 121 ? 18.75 -7.594 -7.809 1 95.06 121 CYS B O 1
ATOM 2391 N N . GLY B 1 122 ? 19.844 -5.641 -7.785 1 94.44 122 GLY B N 1
ATOM 2392 C CA . GLY B 1 122 ? 20.891 -6.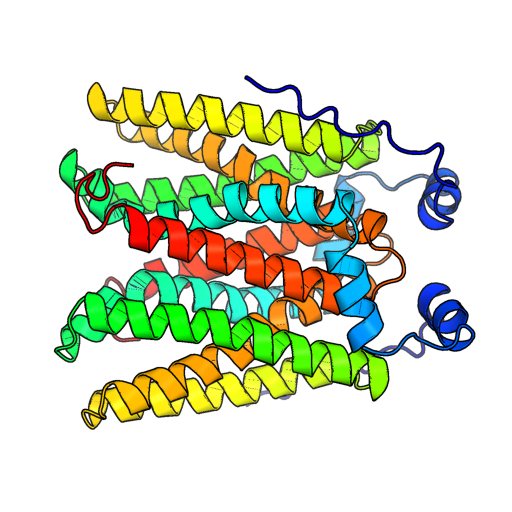156 -8.656 1 94.44 122 GLY B CA 1
ATOM 2393 C C . GLY B 1 122 ? 21.625 -7.34 -8.055 1 94.44 122 GLY B C 1
ATOM 2394 O O . GLY B 1 122 ? 21.891 -8.328 -8.742 1 94.44 122 GLY B O 1
ATOM 2395 N N . LEU B 1 123 ? 21.938 -7.254 -6.801 1 96.38 123 LEU B N 1
ATOM 2396 C CA . LEU B 1 123 ? 22.625 -8.344 -6.113 1 96.38 123 LEU B CA 1
ATOM 2397 C C . LEU B 1 123 ? 21.734 -9.578 -6.027 1 96.38 123 LEU B C 1
ATOM 2399 O O . LEU B 1 123 ? 22.234 -10.711 -6.082 1 96.38 123 LEU B O 1
ATOM 2403 N N . PHE B 1 124 ? 20.484 -9.391 -5.816 1 95.94 124 PHE B N 1
ATOM 2404 C CA . PHE B 1 124 ? 19.547 -10.492 -5.73 1 95.94 124 PHE B CA 1
ATOM 2405 C C . PHE B 1 124 ? 19.5 -11.266 -7.043 1 95.94 124 PHE B C 1
ATOM 2407 O O . PHE B 1 124 ? 19.516 -12.5 -7.043 1 95.94 124 PHE B O 1
ATOM 2414 N N . ILE B 1 125 ? 19.406 -10.492 -8.164 1 91.31 125 ILE B N 1
ATOM 2415 C CA . ILE B 1 125 ? 19.391 -11.125 -9.484 1 91.31 125 ILE B CA 1
ATOM 2416 C C . ILE B 1 125 ? 20.688 -11.898 -9.703 1 91.31 125 ILE B C 1
ATOM 2418 O O . ILE B 1 125 ? 20.656 -13.039 -10.156 1 91.31 125 ILE B O 1
ATOM 2422 N N . LEU B 1 126 ? 21.797 -11.297 -9.352 1 93.19 126 LEU B N 1
ATOM 2423 C CA . LEU B 1 126 ? 23.094 -11.953 -9.469 1 93.19 126 LEU B CA 1
ATOM 2424 C C . LEU B 1 126 ? 23.156 -13.203 -8.594 1 93.19 126 LEU B C 1
ATOM 2426 O O . LEU B 1 126 ? 23.688 -14.227 -9.008 1 93.19 126 LEU B O 1
ATOM 2430 N N . GLY B 1 127 ? 22.609 -13.078 -7.383 1 94.25 127 GLY B N 1
ATOM 2431 C CA . GLY B 1 127 ? 22.594 -14.219 -6.48 1 94.25 127 GLY B CA 1
ATOM 2432 C C . GLY B 1 127 ? 21.766 -15.383 -7.008 1 94.25 127 GLY B C 1
ATOM 2433 O O . GLY B 1 127 ? 22.141 -16.547 -6.824 1 94.25 127 GLY B O 1
ATOM 2434 N N . CYS B 1 128 ? 20.672 -15.094 -7.656 1 90.94 128 CYS B N 1
ATOM 2435 C CA . CYS B 1 128 ? 19.875 -16.141 -8.266 1 90.94 128 CYS B CA 1
ATOM 2436 C C . CYS B 1 128 ? 20.625 -16.828 -9.391 1 90.94 128 CYS B C 1
ATOM 2438 O O . CYS B 1 128 ? 20.625 -18.062 -9.492 1 90.94 128 CYS B O 1
ATOM 2440 N N . TYR B 1 129 ? 21.281 -16 -10.18 1 90.19 129 TYR B N 1
ATOM 2441 C CA . TYR B 1 129 ? 22.031 -16.547 -11.305 1 90.19 129 TYR B CA 1
ATOM 2442 C C . TYR B 1 129 ? 23.203 -17.391 -10.82 1 90.19 129 TYR B C 1
ATOM 2444 O O . TYR B 1 129 ? 23.547 -18.406 -11.438 1 90.19 129 TYR B O 1
ATOM 2452 N N . LEU B 1 130 ? 23.797 -17.047 -9.758 1 94 130 LEU B N 1
ATOM 2453 C CA . LEU B 1 130 ? 24.969 -17.75 -9.227 1 94 130 LEU B CA 1
ATOM 2454 C C . LEU B 1 130 ? 24.547 -18.828 -8.234 1 94 130 LEU B C 1
ATOM 2456 O O . LEU B 1 130 ? 25.406 -19.438 -7.582 1 94 130 LEU B O 1
ATOM 2460 N N . LYS B 1 131 ? 23.234 -19 -7.996 1 92.81 131 LYS B N 1
ATOM 2461 C CA . LYS B 1 131 ? 22.672 -20.031 -7.137 1 92.81 131 LYS B CA 1
ATOM 2462 C C . LYS B 1 131 ? 23.141 -19.875 -5.695 1 92.81 131 LYS B C 1
ATOM 2464 O O . LYS B 1 131 ? 23.641 -20.828 -5.09 1 92.81 131 LYS B O 1
ATOM 2469 N N . TRP B 1 132 ? 22.953 -18.656 -5.199 1 94.81 132 TRP B N 1
ATOM 2470 C CA . TRP B 1 132 ? 23.25 -18.375 -3.799 1 94.81 132 TRP B CA 1
ATOM 2471 C C . TRP B 1 132 ? 22.328 -19.156 -2.875 1 94.81 132 TRP B C 1
ATOM 2473 O O . TRP B 1 132 ? 21.281 -19.656 -3.307 1 94.81 132 TRP B O 1
ATOM 2483 N N . SER B 1 133 ? 22.797 -19.297 -1.678 1 95.81 133 SER B N 1
ATOM 2484 C CA . SER B 1 133 ? 21.984 -20.016 -0.688 1 95.81 133 SER B CA 1
ATOM 2485 C C . SER B 1 133 ? 20.719 -19.25 -0.356 1 95.81 133 SER B C 1
ATOM 2487 O O . SER B 1 133 ? 20.609 -18.062 -0.623 1 95.81 133 SER B O 1
ATOM 2489 N N . LEU B 1 134 ? 19.781 -19.938 0.235 1 95.94 134 LEU B N 1
ATOM 2490 C CA . LEU B 1 134 ? 18.5 -19.328 0.621 1 95.94 134 LEU B CA 1
ATOM 2491 C C . LEU B 1 134 ? 18.719 -18.203 1.623 1 95.94 134 LEU B C 1
ATOM 2493 O O . LEU B 1 134 ? 18.078 -17.156 1.523 1 95.94 134 LEU B O 1
ATOM 2497 N N . ILE B 1 135 ? 19.562 -18.422 2.555 1 97.19 135 ILE B N 1
ATOM 2498 C CA . ILE B 1 135 ? 19.812 -17.422 3.596 1 97.19 135 ILE B CA 1
ATOM 2499 C C . ILE B 1 135 ? 20.359 -16.141 2.969 1 97.19 135 ILE B C 1
ATOM 2501 O O . ILE B 1 135 ? 19.984 -15.039 3.371 1 97.19 135 ILE B O 1
ATOM 2505 N N . GLU B 1 136 ? 21.234 -16.297 1.99 1 97.5 136 GLU B N 1
ATOM 2506 C CA . GLU B 1 136 ? 21.797 -15.133 1.312 1 97.5 136 GLU B CA 1
ATOM 2507 C C . GLU B 1 136 ? 20.719 -14.359 0.562 1 97.5 136 GLU B C 1
ATOM 2509 O O . GLU B 1 136 ? 20.688 -13.133 0.606 1 97.5 136 GLU B O 1
ATOM 2514 N N . LEU B 1 137 ? 19.906 -15.117 -0.058 1 97.06 137 LEU B N 1
ATOM 2515 C CA . LEU B 1 137 ? 18.828 -14.484 -0.805 1 97.06 137 LEU B CA 1
ATOM 2516 C C . LEU B 1 137 ? 17.844 -13.797 0.139 1 97.06 137 LEU B C 1
ATOM 2518 O O . LEU B 1 137 ? 17.328 -12.711 -0.166 1 97.06 137 LEU B O 1
ATOM 2522 N N . ILE B 1 138 ? 17.609 -14.359 1.262 1 97.25 138 ILE B N 1
ATOM 2523 C CA . ILE B 1 138 ? 16.703 -13.797 2.264 1 97.25 138 ILE B CA 1
ATOM 2524 C C . ILE B 1 138 ? 17.297 -12.484 2.797 1 97.25 138 ILE B C 1
ATOM 2526 O O . ILE B 1 138 ? 16.578 -11.492 2.947 1 97.25 138 ILE B O 1
ATOM 2530 N N . VAL B 1 139 ? 18.5 -12.469 3.027 1 98 139 VAL B N 1
ATOM 2531 C CA . VAL B 1 139 ? 19.172 -11.281 3.555 1 98 139 VAL B CA 1
ATOM 2532 C C . VAL B 1 139 ? 19.078 -10.148 2.535 1 98 139 VAL B C 1
ATOM 2534 O O . VAL B 1 139 ? 18.75 -9.008 2.889 1 98 139 VAL B O 1
ATOM 2537 N N . ILE B 1 140 ? 19.359 -10.453 1.326 1 97.94 140 ILE B N 1
ATOM 2538 C CA . ILE B 1 140 ? 19.328 -9.43 0.292 1 97.94 140 ILE B CA 1
ATOM 2539 C C . ILE B 1 140 ? 17.906 -8.938 0.086 1 97.94 140 ILE B C 1
ATOM 2541 O O . ILE B 1 140 ? 17.672 -7.75 -0.128 1 97.94 140 ILE B O 1
ATOM 2545 N N . ALA B 1 141 ? 16.984 -9.875 0.087 1 96.94 141 ALA B N 1
ATOM 2546 C CA . ALA B 1 141 ? 15.586 -9.508 -0.046 1 96.94 141 ALA B CA 1
ATOM 2547 C C . ALA B 1 141 ? 15.156 -8.578 1.089 1 96.94 141 ALA B C 1
ATOM 2549 O O . ALA B 1 141 ? 14.344 -7.668 0.884 1 96.94 141 ALA B O 1
ATOM 2550 N N . THR B 1 142 ? 15.656 -8.844 2.252 1 97.62 142 THR B N 1
ATOM 2551 C CA . THR B 1 142 ? 15.383 -7.988 3.398 1 97.62 142 THR B CA 1
ATOM 2552 C C . THR B 1 142 ? 15.859 -6.562 3.133 1 97.62 142 THR B C 1
ATOM 2554 O O . THR B 1 142 ? 15.164 -5.598 3.467 1 97.62 142 THR B O 1
ATOM 2557 N N . ILE B 1 143 ? 16.938 -6.406 2.51 1 98.06 143 ILE B N 1
ATOM 2558 C CA . ILE B 1 143 ? 17.516 -5.102 2.193 1 98.06 143 ILE B CA 1
ATOM 2559 C C . ILE B 1 143 ? 16.688 -4.426 1.102 1 98.06 143 ILE B C 1
ATOM 2561 O O . ILE B 1 143 ? 16.453 -3.215 1.141 1 98.06 143 ILE B O 1
ATOM 2565 N N . ILE B 1 144 ? 16.25 -5.184 0.113 1 97 144 ILE B N 1
ATOM 2566 C CA . ILE B 1 144 ? 15.383 -4.652 -0.934 1 97 144 ILE B CA 1
ATOM 2567 C C . ILE B 1 144 ? 14.125 -4.055 -0.308 1 97 144 ILE B C 1
ATOM 2569 O O . ILE B 1 144 ? 13.773 -2.904 -0.581 1 97 144 ILE B O 1
ATOM 2573 N N . GLY B 1 145 ? 13.531 -4.82 0.578 1 96.12 145 GLY B N 1
ATOM 2574 C CA . GLY B 1 145 ? 12.328 -4.367 1.259 1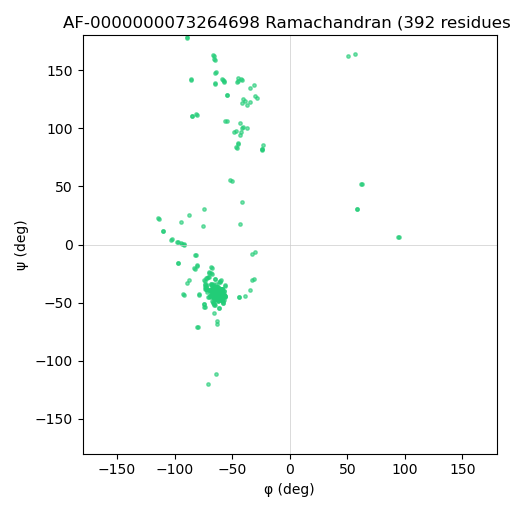 96.12 145 GLY B CA 1
ATOM 2575 C C . GLY B 1 145 ? 12.57 -3.166 2.152 1 96.12 145 GLY B C 1
ATOM 2576 O O . GLY B 1 145 ? 11.742 -2.248 2.201 1 96.12 145 GLY B O 1
ATOM 2577 N N . ALA B 1 146 ? 13.656 -3.199 2.807 1 97 146 ALA B N 1
ATOM 2578 C CA . ALA B 1 146 ? 14.008 -2.07 3.664 1 97 146 ALA B CA 1
ATOM 2579 C C . ALA B 1 146 ? 14.094 -0.776 2.859 1 97 146 ALA B C 1
ATOM 2581 O O . ALA B 1 146 ? 13.703 0.289 3.346 1 97 146 ALA B O 1
ATOM 2582 N N . GLY B 1 147 ? 14.609 -0.909 1.688 1 96.75 147 GLY B N 1
ATOM 2583 C CA . GLY B 1 147 ? 14.734 0.264 0.836 1 96.75 147 GLY B CA 1
ATOM 2584 C C . GLY B 1 147 ? 13.406 0.71 0.248 1 96.75 147 GLY B C 1
ATOM 2585 O O . GLY B 1 147 ? 12.969 1.839 0.479 1 96.75 147 GLY B O 1
ATOM 2586 N N . ILE B 1 148 ? 12.719 -0.184 -0.387 1 95.44 148 ILE B N 1
ATOM 2587 C CA . ILE B 1 148 ? 11.523 0.181 -1.144 1 95.44 148 ILE B CA 1
ATOM 2588 C C . ILE B 1 148 ? 10.375 0.472 -0.183 1 95.44 148 ILE B C 1
ATOM 2590 O O . ILE B 1 148 ? 9.742 1.53 -0.262 1 95.44 148 ILE B O 1
ATOM 2594 N N . ASN B 1 149 ? 10.07 -0.396 0.752 1 93.75 149 ASN B N 1
ATOM 2595 C CA . ASN B 1 149 ? 8.953 -0.207 1.672 1 93.75 149 ASN B CA 1
ATOM 2596 C C . ASN B 1 149 ? 9.234 0.91 2.672 1 93.75 149 ASN B C 1
ATOM 2598 O O . ASN B 1 149 ? 8.312 1.583 3.135 1 93.75 149 ASN B O 1
ATOM 2602 N N . GLY B 1 150 ? 10.469 1.073 2.914 1 94.56 150 GLY B N 1
ATOM 2603 C CA . GLY B 1 150 ? 10.844 2.17 3.793 1 94.56 150 GLY B CA 1
ATOM 2604 C C . GLY B 1 150 ? 10.594 3.535 3.182 1 94.56 150 GLY B C 1
ATOM 2605 O O . GLY B 1 150 ? 10.43 4.523 3.902 1 94.56 150 GLY B O 1
ATOM 2606 N N . THR B 1 151 ? 10.578 3.584 1.89 1 95.56 151 THR B N 1
ATOM 2607 C CA . THR B 1 151 ? 10.383 4.867 1.226 1 95.56 151 THR B CA 1
ATOM 2608 C C . THR B 1 151 ? 8.898 5.234 1.195 1 95.56 151 THR B C 1
ATOM 2610 O O . THR B 1 151 ? 8.547 6.402 1.023 1 95.56 151 THR B O 1
ATOM 2613 N N . ILE B 1 152 ? 8.031 4.281 1.39 1 94.44 152 ILE B N 1
ATOM 2614 C CA . ILE B 1 152 ? 6.598 4.48 1.202 1 94.44 152 ILE B CA 1
ATOM 2615 C C . ILE B 1 152 ? 6.098 5.559 2.16 1 94.44 152 ILE B C 1
ATOM 2617 O O . ILE B 1 152 ? 5.543 6.57 1.728 1 94.44 152 ILE B O 1
ATOM 2621 N N . PRO B 1 153 ? 6.34 5.41 3.455 1 94.56 153 PRO B N 1
ATOM 2622 C CA . PRO B 1 153 ? 5.875 6.461 4.367 1 94.56 153 PRO B CA 1
ATOM 2623 C C . PRO B 1 153 ? 6.578 7.797 4.133 1 94.56 153 PRO B C 1
ATOM 2625 O O . PRO B 1 153 ? 5.98 8.852 4.34 1 94.56 153 PRO B O 1
ATOM 2628 N N . ILE B 1 154 ? 7.758 7.746 3.693 1 95.88 154 ILE B N 1
ATOM 2629 C CA . ILE B 1 154 ? 8.539 8.953 3.441 1 95.88 154 ILE B CA 1
ATOM 2630 C C . ILE B 1 154 ? 7.98 9.68 2.225 1 95.88 154 ILE B C 1
ATOM 2632 O O . ILE B 1 154 ? 7.793 10.898 2.256 1 95.88 154 ILE B O 1
ATOM 2636 N N . LEU B 1 155 ? 7.707 8.938 1.214 1 96.19 155 LEU B N 1
ATOM 2637 C CA . LEU B 1 155 ? 7.141 9.523 0.002 1 96.19 155 LEU B CA 1
ATOM 2638 C C . LEU B 1 155 ? 5.73 10.039 0.253 1 96.19 155 LEU B C 1
ATOM 2640 O O . LEU B 1 155 ? 5.32 11.039 -0.33 1 96.19 155 LEU B O 1
ATOM 2644 N N . PHE B 1 156 ? 5.027 9.344 1.083 1 95.12 156 PHE B N 1
ATOM 2645 C CA . PHE B 1 156 ? 3.689 9.797 1.437 1 95.12 156 PHE B CA 1
ATOM 2646 C C . PHE B 1 156 ? 3.742 11.148 2.139 1 95.12 156 PHE B C 1
ATOM 2648 O O . PHE B 1 156 ? 2.961 12.055 1.824 1 95.12 156 PHE B O 1
ATOM 2655 N N . GLU B 1 157 ? 4.59 11.227 3.092 1 95.12 157 GLU B N 1
ATOM 2656 C CA . GLU B 1 157 ? 4.754 12.492 3.799 1 95.12 157 GLU B CA 1
ATOM 2657 C C . GLU B 1 157 ? 5.191 13.602 2.846 1 95.12 157 GLU B C 1
ATOM 2659 O O . GLU B 1 157 ? 4.695 14.727 2.928 1 95.12 157 GLU B O 1
ATOM 2664 N N . LEU B 1 158 ? 6.117 13.289 2.002 1 95.5 158 LEU B N 1
ATOM 2665 C CA . LEU B 1 158 ? 6.578 14.258 1.013 1 95.5 158 LEU B CA 1
ATOM 2666 C C . LEU B 1 158 ? 5.426 14.727 0.128 1 95.5 158 LEU B C 1
ATOM 2668 O O . LEU B 1 158 ? 5.344 15.906 -0.216 1 95.5 158 LEU B O 1
ATOM 2672 N N . ALA B 1 159 ? 4.582 13.82 -0.235 1 96.5 159 ALA B N 1
ATOM 2673 C CA . ALA B 1 159 ? 3.414 14.141 -1.053 1 96.5 159 ALA B CA 1
ATOM 2674 C C . ALA B 1 159 ? 2.465 15.078 -0.308 1 96.5 159 ALA B C 1
ATOM 2676 O O . ALA B 1 159 ? 1.933 16.031 -0.89 1 96.5 159 ALA B O 1
ATOM 2677 N N . LEU B 1 160 ? 2.285 14.797 0.958 1 94.31 160 LEU B N 1
ATOM 2678 C CA . LEU B 1 160 ? 1.409 15.633 1.769 1 94.31 160 LEU B CA 1
ATOM 2679 C C . LEU B 1 160 ? 1.948 17.062 1.855 1 94.31 160 LEU B C 1
ATOM 2681 O O . LEU B 1 160 ? 1.186 18.031 1.761 1 94.31 160 LEU B O 1
ATOM 2685 N N . GLU B 1 161 ? 3.205 17.203 2.01 1 92.62 161 GLU B N 1
ATOM 2686 C CA . GLU B 1 161 ? 3.832 18.516 2.119 1 92.62 161 GLU B CA 1
ATOM 2687 C C . GLU B 1 161 ? 3.783 19.266 0.79 1 92.62 161 GLU B C 1
ATOM 2689 O O . GLU B 1 161 ? 3.535 20.469 0.759 1 92.62 161 GLU B O 1
ATOM 2694 N N . THR B 1 162 ? 3.984 18.547 -0.238 1 93.94 162 THR B N 1
ATOM 2695 C CA . THR B 1 162 ? 4.074 19.141 -1.565 1 93.94 162 THR B CA 1
ATOM 2696 C C . THR B 1 162 ? 2.697 19.578 -2.061 1 93.94 162 THR B C 1
ATOM 2698 O O . THR B 1 162 ? 2.568 20.594 -2.742 1 93.94 162 THR B O 1
ATOM 2701 N N . ALA B 1 163 ? 1.712 18.828 -1.697 1 93.31 163 ALA B N 1
ATOM 2702 C CA . ALA B 1 163 ? 0.385 19.047 -2.268 1 93.31 163 ALA B CA 1
ATOM 2703 C C . ALA B 1 163 ? -0.477 19.891 -1.336 1 93.31 163 ALA B C 1
ATOM 2705 O O . ALA B 1 163 ? -1.64 20.172 -1.64 1 93.31 163 ALA B O 1
ATOM 2706 N N . PHE B 1 164 ? 0.083 20.312 -0.243 1 88.12 164 PHE B N 1
ATOM 2707 C CA . PHE B 1 164 ? -0.683 21.188 0.635 1 88.12 164 PHE B CA 1
ATOM 2708 C C . PHE B 1 164 ? -1.194 22.406 -0.128 1 88.12 164 PHE B C 1
ATOM 2710 O O . PHE B 1 164 ? -0.471 22.984 -0.942 1 88.12 164 PHE B O 1
ATOM 2717 N N . PRO B 1 165 ? -2.588 22.609 0.056 1 89.75 165 PRO B N 1
ATOM 2718 C CA . PRO B 1 165 ? -3.508 22.234 1.134 1 89.75 165 PRO B CA 1
ATOM 2719 C C . PRO B 1 165 ? -4.547 21.203 0.693 1 89.75 165 PRO B C 1
ATOM 2721 O O . PRO B 1 165 ? -5.652 21.172 1.239 1 89.75 165 PRO B O 1
ATOM 2724 N N . VAL B 1 166 ? -4.234 20.469 -0.361 1 90.75 166 VAL B N 1
ATOM 2725 C CA . VAL B 1 166 ? -5.141 19.406 -0.777 1 90.75 166 VAL B CA 1
ATOM 2726 C C . VAL B 1 166 ? -5.367 18.438 0.38 1 90.75 166 VAL B C 1
ATOM 2728 O O . VAL B 1 166 ? -4.43 18.094 1.106 1 90.75 166 VAL B O 1
ATOM 2731 N N . PRO B 1 167 ? -6.625 17.953 0.553 1 91.31 167 PRO B N 1
ATOM 2732 C CA . PRO B 1 167 ? -6.895 17.031 1.647 1 91.31 167 PRO B CA 1
ATOM 2733 C C . PRO B 1 167 ? -6.043 15.758 1.568 1 91.31 167 PRO B C 1
ATOM 2735 O O . PRO B 1 167 ? -5.801 15.242 0.476 1 91.31 167 PRO B O 1
ATOM 2738 N N . ASN B 1 168 ? -5.621 15.305 2.734 1 92.88 168 ASN B N 1
ATOM 2739 C CA . ASN B 1 168 ? -4.746 14.141 2.826 1 92.88 168 ASN B CA 1
ATOM 2740 C C . ASN B 1 168 ? -5.371 12.922 2.154 1 92.88 168 ASN B C 1
ATOM 2742 O O . ASN B 1 168 ? -4.676 12.156 1.48 1 92.88 168 ASN B O 1
ATOM 2746 N N . ALA B 1 169 ? -6.617 12.758 2.328 1 92.75 169 ALA B N 1
ATOM 2747 C CA . ALA B 1 169 ? -7.293 11.594 1.764 1 92.75 169 ALA B CA 1
ATOM 2748 C C . ALA B 1 169 ? -7.242 11.617 0.239 1 92.75 169 ALA B C 1
ATOM 2750 O O . ALA B 1 169 ? -7.113 10.57 -0.398 1 92.75 169 ALA B O 1
ATOM 2751 N N . ALA B 1 170 ? -7.367 12.734 -0.335 1 93.44 170 ALA B N 1
ATOM 2752 C CA . ALA B 1 170 ? -7.281 12.859 -1.788 1 93.44 170 ALA B CA 1
ATOM 2753 C C . ALA B 1 170 ? -5.871 12.562 -2.283 1 93.44 170 ALA B C 1
ATOM 2755 O O . ALA B 1 170 ? -5.688 11.883 -3.295 1 93.44 170 ALA B O 1
ATOM 2756 N N . ILE B 1 171 ? -4.918 13.078 -1.591 1 95.25 171 ILE B N 1
ATOM 2757 C CA . ILE B 1 171 ? -3.521 12.828 -1.928 1 95.25 171 ILE B CA 1
ATOM 2758 C C . ILE B 1 171 ? -3.236 11.328 -1.848 1 95.25 171 ILE B C 1
ATOM 2760 O O . ILE B 1 171 ? -2.658 10.75 -2.771 1 95.25 171 ILE B O 1
ATOM 2764 N N . GLY B 1 172 ? -3.674 10.695 -0.755 1 94.81 172 GLY B N 1
ATOM 2765 C CA . GLY B 1 172 ? -3.498 9.266 -0.59 1 94.81 172 GLY B CA 1
ATOM 2766 C C . GLY B 1 172 ? -4.191 8.453 -1.669 1 94.81 172 GLY B C 1
ATOM 2767 O O . GLY B 1 172 ? -3.682 7.41 -2.092 1 94.81 172 GLY B O 1
ATOM 2768 N N . ASN B 1 173 ? -5.336 8.953 -2.01 1 94.44 173 ASN B N 1
ATOM 2769 C CA . ASN B 1 173 ? -6.082 8.266 -3.059 1 94.44 173 ASN B CA 1
ATOM 2770 C C . ASN B 1 173 ? -5.293 8.219 -4.367 1 94.44 173 ASN B C 1
ATOM 2772 O O . ASN B 1 173 ? -5.227 7.176 -5.016 1 94.44 173 ASN B O 1
ATOM 2776 N N . VAL B 1 174 ? -4.723 9.273 -4.742 1 94.75 174 VAL B N 1
ATOM 2777 C CA . VAL B 1 174 ? -3.945 9.328 -5.977 1 94.75 174 VAL B CA 1
ATOM 2778 C C . VAL B 1 174 ? -2.715 8.43 -5.852 1 94.75 174 VAL B C 1
ATOM 2780 O O . VAL B 1 174 ? -2.387 7.684 -6.773 1 94.75 174 VAL B O 1
ATOM 2783 N N . LEU B 1 175 ? -2.072 8.484 -4.719 1 95 175 LEU B N 1
ATOM 2784 C CA . LEU B 1 175 ? -0.879 7.668 -4.516 1 95 175 LEU B CA 1
ATOM 2785 C C . LEU B 1 175 ? -1.225 6.184 -4.547 1 95 175 LEU B C 1
ATOM 2787 O O . LEU B 1 175 ? -0.479 5.379 -5.113 1 95 175 LEU B O 1
ATOM 2791 N N . THR B 1 176 ? -2.314 5.859 -3.908 1 92.31 176 THR B N 1
ATOM 2792 C CA . THR B 1 176 ? -2.756 4.469 -3.924 1 92.31 176 THR B CA 1
ATOM 2793 C C . THR B 1 176 ? -3.061 4.016 -5.348 1 92.31 176 THR B C 1
ATOM 2795 O O . THR B 1 176 ? -2.729 2.891 -5.73 1 92.31 176 THR B O 1
ATOM 2798 N N . ALA B 1 177 ? -3.676 4.848 -6.09 1 92.5 177 ALA B N 1
ATOM 2799 C CA . ALA B 1 177 ? -3.979 4.531 -7.484 1 92.5 177 ALA B CA 1
ATOM 2800 C C . ALA B 1 177 ? -2.699 4.324 -8.289 1 92.5 177 ALA B C 1
ATOM 2802 O O . ALA B 1 177 ? -2.602 3.385 -9.086 1 92.5 177 ALA B O 1
ATOM 2803 N N . VAL B 1 178 ? -1.805 5.203 -8.125 1 93.62 178 VAL B N 1
ATOM 2804 C CA . VAL B 1 178 ? -0.538 5.129 -8.844 1 93.62 178 VAL B CA 1
ATOM 2805 C C . VAL B 1 178 ? 0.209 3.857 -8.445 1 93.62 178 VAL B C 1
ATOM 2807 O O . VAL B 1 178 ? 0.858 3.225 -9.281 1 93.62 178 VAL B O 1
ATOM 2810 N N . ASN B 1 179 ? 0.154 3.541 -7.141 1 91.62 179 ASN B N 1
ATOM 2811 C CA . ASN B 1 179 ? 0.762 2.301 -6.676 1 91.62 179 ASN B CA 1
ATOM 2812 C C . ASN B 1 179 ? 0.152 1.082 -7.363 1 91.62 179 ASN B C 1
ATOM 2814 O O . ASN B 1 179 ? 0.875 0.193 -7.816 1 91.62 179 ASN B O 1
ATOM 2818 N N . GLY B 1 180 ? -1.132 1.033 -7.402 1 88.62 180 GLY B N 1
ATOM 2819 C CA . GLY B 1 180 ? -1.823 -0.051 -8.078 1 88.62 180 GLY B CA 1
ATOM 2820 C C . GLY B 1 180 ? -1.471 -0.155 -9.555 1 88.62 180 GLY B C 1
ATOM 2821 O O . GLY B 1 180 ? -1.271 -1.255 -10.07 1 88.62 180 GLY B O 1
ATOM 2822 N N . LEU B 1 181 ? -1.358 0.912 -10.188 1 87.19 181 LEU B N 1
ATOM 2823 C CA . LEU B 1 181 ? -1.002 0.94 -11.602 1 87.19 181 LEU B CA 1
ATOM 2824 C C . LEU B 1 181 ? 0.411 0.41 -11.82 1 87.19 181 LEU B C 1
ATOM 2826 O O . LEU B 1 181 ? 0.679 -0.272 -12.812 1 87.19 181 LEU B O 1
ATOM 2830 N N . GLY B 1 182 ? 1.267 0.78 -10.969 1 88.81 182 GLY B N 1
ATOM 2831 C CA . GLY B 1 182 ? 2.613 0.237 -11.039 1 88.81 182 GLY B CA 1
ATOM 2832 C C . GLY B 1 182 ? 2.652 -1.277 -10.969 1 88.81 182 GLY B C 1
ATOM 2833 O O . GLY B 1 182 ? 3.396 -1.923 -11.703 1 88.81 182 GLY B O 1
ATOM 2834 N N . ALA B 1 183 ? 1.885 -1.801 -10.07 1 84.56 183 ALA B N 1
ATOM 2835 C CA . ALA B 1 183 ? 1.818 -3.252 -9.93 1 84.56 183 ALA B CA 1
ATOM 2836 C C . ALA B 1 183 ? 1.271 -3.9 -11.195 1 84.56 183 ALA B C 1
ATOM 2838 O O . ALA B 1 183 ? 1.77 -4.938 -11.633 1 84.56 183 ALA B O 1
ATOM 2839 N N . VAL B 1 184 ? 0.272 -3.303 -11.773 1 80.06 184 VAL B N 1
ATOM 2840 C CA . VAL B 1 184 ? -0.343 -3.818 -12.992 1 80.06 184 VAL B CA 1
ATOM 2841 C C . VAL B 1 184 ? 0.669 -3.783 -14.141 1 80.06 184 VAL B C 1
ATOM 2843 O O . VAL B 1 184 ? 0.736 -4.715 -14.945 1 80.06 184 VAL B O 1
ATOM 2846 N N . VAL B 1 185 ? 1.352 -2.725 -14.188 1 79.69 185 VAL B N 1
ATOM 2847 C CA . VAL B 1 185 ? 2.363 -2.59 -15.227 1 79.69 185 VAL B CA 1
ATOM 2848 C C . VAL B 1 185 ? 3.385 -3.719 -15.109 1 79.69 185 VAL B C 1
ATOM 2850 O O . VAL B 1 185 ? 3.797 -4.301 -16.109 1 79.69 185 VAL B O 1
ATOM 2853 N N . PHE B 1 186 ? 3.77 -4.031 -13.93 1 80.06 186 PHE B N 1
ATOM 2854 C CA . PHE B 1 186 ? 4.715 -5.117 -13.711 1 80.06 186 PHE B CA 1
ATOM 2855 C C . PHE B 1 186 ? 4.117 -6.453 -14.141 1 80.06 186 PHE B C 1
ATOM 2857 O O . PHE B 1 186 ? 4.797 -7.27 -14.766 1 80.06 186 PHE B O 1
ATOM 2864 N N . LEU B 1 187 ? 2.945 -6.676 -13.766 1 72.19 187 LEU B N 1
ATOM 2865 C CA . LEU B 1 187 ? 2.318 -7.977 -13.992 1 72.19 187 LEU B CA 1
ATOM 2866 C C . LEU B 1 187 ? 1.979 -8.164 -15.461 1 72.19 187 LEU B C 1
ATOM 2868 O O . LEU B 1 187 ? 1.943 -9.297 -15.953 1 72.19 187 LEU B O 1
ATOM 2872 N N . CYS B 1 188 ? 1.732 -7.094 -16.109 1 68.44 188 CYS B N 1
ATOM 2873 C CA . CYS B 1 188 ? 1.328 -7.195 -17.5 1 68.44 188 CYS B CA 1
ATOM 2874 C C . CYS B 1 188 ? 2.543 -7.223 -18.422 1 68.44 188 CYS B C 1
ATOM 2876 O O . CYS B 1 188 ? 2.453 -7.676 -19.562 1 68.44 188 CYS B O 1
ATOM 2878 N N . VAL B 1 189 ? 3.639 -6.594 -18.094 1 58.53 189 VAL B N 1
ATOM 2879 C CA . VAL B 1 189 ? 4.793 -6.523 -18.984 1 58.53 189 VAL B CA 1
ATOM 2880 C C . VAL B 1 189 ? 5.344 -7.93 -19.219 1 58.53 189 VAL B C 1
ATOM 2882 O O . VAL B 1 189 ? 5.684 -8.281 -20.359 1 58.53 189 VAL B O 1
ATOM 2885 N N . PRO B 1 190 ? 5.91 -8.664 -18.172 1 52.53 190 PRO B N 1
ATOM 2886 C CA . PRO B 1 190 ? 6.59 -9.93 -18.484 1 52.53 190 PRO B CA 1
ATOM 2887 C C . PRO B 1 190 ? 5.672 -10.945 -19.172 1 52.53 190 PRO B C 1
ATOM 2889 O O . PRO B 1 190 ? 6.141 -11.977 -19.656 1 52.53 190 PRO B O 1
ATOM 2892 N N . ILE B 1 191 ? 4.348 -11.055 -18.719 1 47.94 191 ILE B N 1
ATOM 2893 C CA . ILE B 1 191 ? 3.619 -12.203 -19.25 1 47.94 191 ILE B CA 1
ATOM 2894 C C . ILE B 1 191 ? 4.066 -12.469 -20.688 1 47.94 191 ILE B C 1
ATOM 2896 O O . ILE B 1 191 ? 4.07 -13.617 -21.141 1 47.94 191 ILE B O 1
ATOM 2900 N N . GLY B 1 192 ? 4.266 -11.461 -21.391 1 40.56 192 GLY B N 1
ATOM 2901 C CA . GLY B 1 192 ? 4.746 -11.93 -22.688 1 40.56 192 GLY B CA 1
ATOM 2902 C C . GLY B 1 192 ? 6.152 -12.492 -22.625 1 40.56 192 GLY B C 1
ATOM 2903 O O . GLY B 1 192 ? 6.496 -13.219 -21.703 1 40.56 192 GLY B O 1
ATOM 2904 N N . LYS B 1 193 ? 7.086 -11.797 -23.469 1 44.03 193 LYS B N 1
ATOM 2905 C CA . LYS B 1 193 ? 8.375 -12.133 -24.062 1 44.03 193 LYS B CA 1
ATOM 2906 C C . LYS B 1 193 ? 9.445 -12.32 -22.984 1 44.03 193 LYS B C 1
ATOM 2908 O O . LYS B 1 193 ? 10.258 -13.242 -23.078 1 44.03 193 LYS B O 1
ATOM 2913 N N . TYR B 1 194 ? 9.609 -11.391 -22.047 1 45.62 194 TYR B N 1
ATOM 2914 C CA . TYR B 1 194 ? 10.805 -11.43 -21.219 1 45.62 194 TYR B CA 1
ATOM 2915 C C . TYR B 1 194 ? 10.547 -12.188 -19.922 1 45.62 194 TYR B C 1
ATOM 2917 O O . TYR B 1 194 ? 11.438 -12.328 -19.078 1 45.62 194 TYR B O 1
ATOM 2925 N N . GLY B 1 195 ? 9.438 -13.07 -19.859 1 41 195 GLY B N 1
ATOM 2926 C CA . GLY B 1 195 ? 9.125 -13.969 -18.75 1 41 195 GLY B CA 1
ATOM 2927 C C . GLY B 1 195 ? 8.984 -13.258 -17.422 1 41 195 GLY B C 1
ATOM 2928 O O . GLY B 1 195 ? 8.93 -12.023 -17.375 1 41 195 GLY B O 1
ATOM 2929 N N . ALA B 1 196 ? 8.344 -13.836 -16.172 1 45.03 196 ALA B N 1
ATOM 2930 C CA . ALA B 1 196 ? 8.508 -13.586 -14.75 1 45.03 196 ALA B CA 1
ATOM 2931 C C . ALA B 1 196 ? 9.945 -13.195 -14.422 1 45.03 196 ALA B C 1
ATOM 2933 O O . ALA B 1 196 ? 10.312 -13.078 -13.25 1 45.03 196 ALA B O 1
ATOM 2934 N N . GLN B 1 197 ? 10.836 -13.234 -15.164 1 44.44 197 GLN B N 1
ATOM 2935 C CA . GLN B 1 197 ? 12.281 -13.148 -14.969 1 44.44 197 GLN B CA 1
ATOM 2936 C C . GLN B 1 197 ? 12.719 -11.719 -14.68 1 44.44 197 GLN B C 1
ATOM 2938 O O . GLN B 1 197 ? 13.891 -11.375 -14.82 1 44.44 197 GLN B O 1
ATOM 2943 N N . TRP B 1 198 ? 11.742 -10.93 -14.344 1 42.44 198 TRP B N 1
ATOM 2944 C CA . TRP B 1 198 ? 12.383 -9.664 -13.992 1 42.44 198 TRP B CA 1
ATOM 2945 C C . TRP B 1 198 ? 12.781 -9.648 -12.523 1 42.44 198 TRP B C 1
ATOM 2947 O O . TRP B 1 198 ? 12.07 -10.188 -11.672 1 42.44 198 TRP B O 1
#

Nearest PDB structures (foldseek):
  8qcz-assembly1_A  TM=8.418E-01  e=1.811E-05  Homo sapiens
  6gv1-assembly1_A  TM=7.602E-01  e=4.216E-01  Escherichia coli K-12
  9ayb-assembly1_A  TM=5.639E-01  e=7.711E-02  Homo sapiens
  7ckr-assembly1_A  TM=6.246E-01  e=5.066E-01  Homo sapiens
  6t1z-assembly1_A  TM=6.167E-01  e=2.900E+00  Lactococcus lactis

pLDDT: mean 81.55, std 20.72, range [21.95, 98.12]

Sequence (396 aa):
CTLIRFPSAPEKPVSCSQNFRQQIEKPDVVSQYTSLFRSTDFLRICICYGLGSGLYAGWCGSLNENLASYGLNQANSGWIGMASLLGGFVGGTVGSVLVDRRQVSLQTMALVLFYISSAACGLFILGCYLKWSLIELIVIATIIGAGINGTIPILFELALETAFPVPNAAIGNVLTAVNGLGAVVFLCVPIGKYGAQWCTLIRFPSAPEKPVSCSQNFRQQIEKPDVVSQYTSLFRSTDFLRICICYGLGSGLYAGWCGSLNENLASYGLNQANSGWIGMASLLGGFVGGTVGSVLVDRRQVSLQTMALVLFYISSAACGLFILGCYLKWSLIELIVIATIIGAGINGTIPILFELALETAFPVPNAAIGNVLTAVNGLGAVVFLCVPIGKYGAQW